Protein AF-0000000083142656 (afdb_homodimer)

Secondary structure (DSSP, 8-state):
-------------------------------------TTEEEEES-HHHHHHHHHHS---EEE-SSSS-SSPPPTT-EE--B--SGGGHHHHHHHHHHHHHTT--EEE--B-TTSTTTT---HHHHHHHHHHHTGGGTTTSEEEEEEE-S--STTSHHHHHHHHHHH-TTS-EEEEEEEEEES-HHHHHHHHHHHHHHHHHTT--EEEEEEEEEGGGSSTTSSHHHHHHHHHHHHHHHHH-TTEEEEEEEEESBTTTEETTEEPHHHHHHHH-/-------------------------------------TTEEEEES-HHHHHHHHHHS---EEE-SSSS-SSPPPTTPEE--B--SGGGHHHHHHHHHHHHHTT--EEE--B-TTSTTTT---HHHHHHHHHHHTGGGTTTSEEEEEEE-S--STTSHHHHHHHHHHH-TTS-EEEEEEEEEES-HHHHHHHHHHHHHHHHHTT--EEEEEEEEEGGGSSTTSSHHHHHHHHHHHHHHHHH-TTEEEEEEEEESBTTTEETTEEPHHHHHHHH-

pLDDT: mean 87.2, std 22.97, range [21.0, 98.94]

Solvent-accessible surface area (backbone atoms only — not comparable to full-atom values): 28823 Å² total; per-residue (Å²): 136,80,79,79,76,80,78,80,78,80,79,78,80,78,78,79,75,78,77,72,78,75,74,71,72,70,70,71,71,65,74,69,78,66,76,65,55,76,30,37,32,34,31,34,75,43,66,67,38,49,47,36,51,43,75,76,32,62,46,31,32,33,35,57,74,28,62,63,79,69,66,82,66,56,91,77,36,42,55,40,32,20,50,33,33,75,63,47,56,84,54,38,80,80,41,48,62,58,44,43,72,73,64,25,53,40,37,36,33,28,42,22,27,52,36,52,87,48,35,43,42,53,38,63,58,40,26,54,46,41,46,68,73,49,30,82,41,49,88,68,22,51,28,31,38,46,28,25,44,68,47,71,58,68,68,16,11,66,33,26,48,51,50,20,52,68,61,33,78,81,34,65,59,39,29,36,33,32,30,42,70,42,87,47,61,65,60,48,52,54,51,53,49,52,50,43,52,52,22,49,76,71,67,25,73,28,26,31,38,61,32,35,42,44,61,72,37,74,46,71,60,44,35,47,65,61,44,17,56,43,32,51,56,44,45,51,52,48,71,66,34,86,48,46,55,36,34,12,51,57,32,36,24,38,38,40,29,16,48,73,70,40,70,18,71,25,23,45,23,64,57,67,81,132,81,80,79,79,82,77,80,78,81,77,77,79,78,80,79,77,77,78,75,77,77,73,71,73,72,72,71,73,65,73,70,78,67,76,66,56,77,31,36,34,34,32,36,74,44,66,67,38,50,48,36,52,44,74,77,32,62,44,31,32,33,35,56,73,27,60,62,77,69,66,81,67,55,90,76,36,42,54,41,31,19,49,34,35,78,65,48,58,83,55,37,79,80,41,48,63,59,43,43,72,72,64,26,54,41,37,36,33,26,43,22,29,51,35,50,88,46,34,43,43,51,36,64,57,42,25,55,48,39,44,69,74,49,30,80,42,48,88,68,22,50,28,30,39,45,29,26,44,68,47,72,57,67,69,16,12,66,33,24,48,51,49,21,55,69,60,32,77,81,34,65,58,39,30,35,33,31,30,41,71,42,88,46,62,66,60,47,53,53,52,52,51,52,50,43,52,52,23,50,76,72,69,24,70,28,25,30,38,60,33,35,41,45,61,70,36,73,46,72,58,45,35,48,65,60,43,18,56,42,30,51,56,45,43,50,51,47,72,66,34,85,47,45,55,37,35,13,52,58,34,36,22,40,39,40,29,15,46,72,70,40,68,18,70,26,24,46,25,64,57,68,81

Structure (mmCIF, N/CA/C/O backbone):
data_AF-0000000083142656-model_v1
#
loop_
_entity.id
_entity.type
_entity.pdbx_description
1 polymer 'Asl1-like glycosyl hydrolase catalytic domain-containing protein'
#
loop_
_atom_site.group_PDB
_atom_site.id
_atom_site.type_symbol
_atom_site.label_atom_id
_atom_site.label_alt_id
_atom_site.label_comp_id
_atom_site.label_asym_id
_atom_site.label_entity_id
_atom_site.label_seq_id
_atom_site.pdbx_PDB_ins_code
_atom_site.Cartn_x
_atom_site.Cartn_y
_atom_site.Cartn_z
_atom_site.occupancy
_atom_site.B_iso_or_equiv
_atom_site.auth_seq_id
_atom_site.auth_comp_id
_atom_site.auth_asym_id
_atom_site.auth_atom_id
_atom_site.pdbx_PDB_model_num
ATOM 1 N N . MET A 1 1 ? -80.812 -17.531 -76.875 1 23.31 1 MET A N 1
ATOM 2 C CA . MET A 1 1 ? -81 -18.719 -76.062 1 23.31 1 MET A CA 1
ATOM 3 C C . MET A 1 1 ? -79.75 -19.047 -75.312 1 23.31 1 MET A C 1
ATOM 5 O O . MET A 1 1 ? -78.875 -19.812 -75.812 1 23.31 1 MET A O 1
ATOM 9 N N . VAL A 1 2 ? -79.188 -18.031 -74.625 1 26.39 2 VAL A N 1
ATOM 10 C CA . VAL A 1 2 ? -77.875 -17.625 -74.188 1 26.39 2 VAL A CA 1
ATOM 11 C C . VAL A 1 2 ? -77.438 -18.5 -73 1 26.39 2 VAL A C 1
ATOM 13 O O . VAL A 1 2 ? -78.125 -18.578 -72 1 26.39 2 VAL A O 1
ATOM 16 N N . SER A 1 3 ? -76.938 -19.703 -73.312 1 22.55 3 SER A N 1
ATOM 17 C CA . SER A 1 3 ? -76.625 -20.906 -72.5 1 22.55 3 SER A CA 1
ATOM 18 C C . SER A 1 3 ? -75.688 -20.609 -71.375 1 22.55 3 SER A C 1
ATOM 20 O O . SER A 1 3 ? -74.562 -20.156 -71.562 1 22.55 3 SER A O 1
ATOM 22 N N . PHE A 1 4 ? -76.188 -20.062 -70.188 1 25.88 4 PHE A N 1
ATOM 23 C CA . PHE A 1 4 ? -75.562 -19.516 -69 1 25.88 4 PHE A CA 1
ATOM 24 C C . PHE A 1 4 ? -74.812 -20.594 -68.188 1 25.88 4 PHE A C 1
ATOM 26 O O . PHE A 1 4 ? -75.438 -21.5 -67.688 1 25.88 4 PHE A O 1
ATOM 33 N N . THR A 1 5 ? -73.688 -21.047 -68.75 1 26.33 5 THR A N 1
ATOM 34 C CA . THR A 1 5 ? -72.875 -22.188 -68.375 1 26.33 5 THR A CA 1
ATOM 35 C C . THR A 1 5 ? -72.5 -22.078 -66.875 1 26.33 5 THR A C 1
ATOM 37 O O . THR A 1 5 ? -72.062 -21.031 -66.438 1 26.33 5 THR A O 1
ATOM 40 N N . THR A 1 6 ? -73 -22.938 -66 1 25.58 6 THR A N 1
AT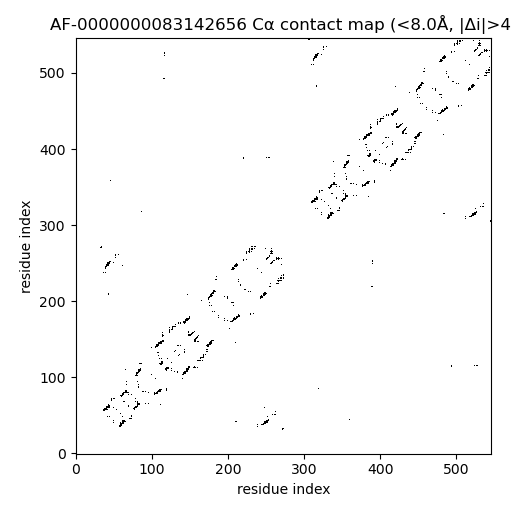OM 41 C CA . THR A 1 6 ? -73.125 -23.188 -64.562 1 25.58 6 THR A CA 1
ATOM 42 C C . THR A 1 6 ? -71.75 -23.375 -63.906 1 25.58 6 THR A C 1
ATOM 44 O O . THR A 1 6 ? -71.062 -24.344 -64.25 1 25.58 6 THR A O 1
ATOM 47 N N . LEU A 1 7 ? -70.875 -22.359 -63.844 1 27.25 7 LEU A N 1
ATOM 48 C CA . LEU A 1 7 ? -69.438 -22.562 -63.531 1 27.25 7 LEU A CA 1
ATOM 49 C C . LEU A 1 7 ? -69.25 -23.078 -62.094 1 27.25 7 LEU A C 1
ATOM 51 O O . LEU A 1 7 ? -69.75 -22.469 -61.156 1 27.25 7 LEU A O 1
ATOM 55 N N . ILE A 1 8 ? -69.188 -24.375 -61.875 1 26.22 8 ILE A N 1
ATOM 56 C CA . ILE A 1 8 ? -69.188 -25.156 -60.656 1 26.22 8 ILE A CA 1
ATOM 57 C C . ILE A 1 8 ? -68 -24.75 -59.781 1 26.22 8 ILE A C 1
ATOM 59 O O . ILE A 1 8 ? -66.812 -24.766 -60.25 1 26.22 8 ILE A O 1
ATOM 63 N N . GLY A 1 9 ? -68.062 -23.797 -58.781 1 24.2 9 GLY A N 1
ATOM 64 C CA . GLY A 1 9 ? -67.062 -23.156 -57.938 1 24.2 9 GLY A CA 1
ATOM 65 C C . GLY A 1 9 ? -66.375 -24.109 -56.969 1 24.2 9 GLY A C 1
ATOM 66 O O . GLY A 1 9 ? -67.062 -24.766 -56.188 1 24.2 9 GLY A O 1
ATOM 67 N N . ALA A 1 10 ? -65.312 -24.875 -57.375 1 25.39 10 ALA A N 1
ATOM 68 C CA . ALA A 1 10 ? -64.625 -25.922 -56.688 1 25.39 10 ALA A CA 1
ATOM 69 C C . ALA A 1 10 ? -64.125 -25.453 -55.312 1 25.39 10 ALA A C 1
ATOM 71 O O . ALA A 1 10 ? -63.594 -24.344 -55.188 1 25.39 10 ALA A O 1
ATOM 72 N N . GLY A 1 11 ? -64.75 -25.828 -54.219 1 23.64 11 GLY A N 1
ATOM 73 C CA . GLY A 1 11 ? -64.688 -25.547 -52.781 1 23.64 11 GLY A CA 1
ATOM 74 C C . GLY A 1 11 ? -63.312 -25.938 -52.188 1 23.64 11 GLY A C 1
ATOM 75 O O . GLY A 1 11 ? -62.938 -27.109 -52.219 1 23.64 11 GLY A O 1
ATOM 76 N N . LEU A 1 12 ? -62.219 -25.203 -52.406 1 23.97 12 LEU A N 1
ATOM 77 C CA . LEU A 1 12 ? -60.875 -25.578 -52.031 1 23.97 12 LEU A CA 1
ATOM 78 C C . LEU A 1 12 ? -60.781 -25.797 -50.531 1 23.97 12 LEU A C 1
ATOM 80 O O . LEU A 1 12 ? -61.188 -24.938 -49.75 1 23.97 12 LEU A O 1
ATOM 84 N N . LEU A 1 13 ? -60.875 -27.031 -50.031 1 21.8 13 LEU A N 1
ATOM 85 C CA . LEU A 1 13 ? -60.812 -27.484 -48.625 1 21.8 13 LEU A CA 1
ATOM 86 C C . LEU A 1 13 ? -59.5 -27.047 -47.969 1 21.8 13 LEU A C 1
ATOM 88 O O . LEU A 1 13 ? -58.406 -27.344 -48.5 1 21.8 13 LEU A O 1
ATOM 92 N N . ALA A 1 14 ? -59.375 -25.859 -47.344 1 28.11 14 ALA A N 1
ATOM 93 C CA . ALA A 1 14 ? -58.188 -25.312 -46.688 1 28.11 14 ALA A CA 1
ATOM 94 C C . ALA A 1 14 ? -57.781 -26.188 -45.5 1 28.11 14 ALA A C 1
ATOM 96 O O . ALA A 1 14 ? -58.531 -26.297 -44.531 1 28.11 14 ALA A O 1
ATOM 97 N N . THR A 1 15 ? -57.125 -27.375 -45.688 1 22.42 15 THR A N 1
ATOM 98 C CA . THR A 1 15 ? -56.688 -28.25 -44.625 1 22.42 15 THR A CA 1
ATOM 99 C C . THR A 1 15 ? -55.875 -27.469 -43.594 1 22.42 15 THR A C 1
ATOM 101 O O . THR A 1 15 ? -54.969 -26.688 -43.938 1 22.42 15 THR A O 1
ATOM 104 N N . THR A 1 16 ? -56.406 -27.156 -42.375 1 25.91 16 THR A N 1
ATOM 105 C CA . THR A 1 16 ? -55.844 -26.516 -41.188 1 25.91 16 THR A CA 1
ATOM 106 C C . THR A 1 16 ? -54.688 -27.344 -40.625 1 25.91 16 THR A C 1
ATOM 108 O O . THR A 1 16 ? -54.906 -28.469 -40.156 1 25.91 16 THR A O 1
ATOM 111 N N . ALA A 1 17 ? -53.562 -27.578 -41.25 1 27.36 17 ALA A N 1
ATOM 112 C CA . ALA A 1 17 ? -52.531 -28.359 -40.562 1 27.36 17 ALA A CA 1
ATOM 113 C C . ALA A 1 17 ? -52.188 -27.766 -39.219 1 27.36 17 ALA A C 1
ATOM 115 O O . ALA A 1 17 ? -51.969 -26.562 -39.094 1 27.36 17 ALA A O 1
ATOM 116 N N . MET A 1 18 ? -52.531 -28.375 -38.125 1 26.02 18 MET A N 1
ATOM 117 C CA . MET A 1 18 ? -52.219 -28.141 -36.719 1 26.02 18 MET A CA 1
ATOM 118 C C . MET A 1 18 ? -50.688 -28.062 -36.531 1 26.02 18 MET A C 1
ATOM 120 O O . MET A 1 18 ? -49.969 -28.984 -36.875 1 26.02 18 MET A O 1
ATOM 124 N N . ALA A 1 19 ? -50 -26.984 -36.688 1 28.94 19 ALA A N 1
ATOM 125 C CA . ALA A 1 19 ? -48.562 -26.906 -36.469 1 28.94 19 ALA A CA 1
ATOM 126 C C . ALA A 1 19 ? -48.188 -27.453 -35.094 1 28.94 19 ALA A C 1
ATOM 128 O O . ALA A 1 19 ? -48.719 -27.016 -34.094 1 28.94 19 ALA A O 1
ATOM 129 N N . ALA A 1 20 ? -47.719 -28.719 -35.031 1 32.28 20 ALA A N 1
ATOM 130 C CA . ALA A 1 20 ? -47.156 -29.328 -33.844 1 32.28 20 ALA A CA 1
ATOM 131 C C . ALA A 1 20 ? -46.156 -28.375 -33.156 1 32.28 20 ALA A C 1
ATOM 133 O O . ALA A 1 20 ? -45.344 -27.734 -33.844 1 32.28 20 ALA A O 1
ATOM 134 N N . PRO A 1 21 ? -46.406 -28 -31.906 1 29.91 21 PRO A N 1
ATOM 135 C CA . PRO A 1 21 ? -45.5 -27.078 -31.203 1 29.91 21 PRO A CA 1
ATOM 136 C C . PRO A 1 21 ? -44.062 -27.578 -31.172 1 29.91 21 PRO A C 1
ATOM 138 O O . PRO A 1 21 ? -43.844 -28.781 -30.984 1 29.91 21 PRO A O 1
ATOM 141 N N . HIS A 1 22 ? -43.219 -27.234 -32.094 1 29.56 22 HIS A N 1
ATOM 142 C CA . HIS A 1 22 ? -41.812 -27.5 -31.938 1 29.56 22 HIS A CA 1
ATOM 143 C C . HIS A 1 22 ? -41.344 -27.188 -30.531 1 29.56 22 HIS A C 1
ATOM 145 O O . HIS A 1 22 ? -41.5 -26.078 -30.047 1 29.56 22 HIS A O 1
ATOM 151 N N . THR A 1 23 ? -41.406 -28.188 -29.594 1 30.5 23 THR A N 1
ATOM 152 C CA . THR A 1 23 ? -40.719 -28.094 -28.297 1 30.5 23 THR A CA 1
ATOM 153 C C . THR A 1 23 ? -39.281 -27.641 -28.469 1 30.5 23 THR A C 1
ATOM 155 O O . THR A 1 23 ? -38.5 -28.328 -29.109 1 30.5 23 THR A O 1
ATOM 158 N N . HIS A 1 24 ? -39.062 -26.422 -28.781 1 30.72 24 HIS A N 1
ATOM 159 C CA . HIS A 1 24 ? -37.656 -25.953 -28.641 1 30.72 24 HIS A CA 1
ATOM 160 C C . HIS A 1 24 ? -37.062 -26.484 -27.344 1 30.72 24 HIS A C 1
ATOM 162 O O . HIS A 1 24 ? -37.531 -26.188 -26.25 1 30.72 24 HIS A O 1
ATOM 168 N N . GLN A 1 25 ? -36.594 -27.719 -27.391 1 30.31 25 GLN A N 1
ATOM 169 C CA . GLN A 1 25 ? -35.719 -28.078 -26.297 1 30.31 25 GLN A CA 1
ATOM 170 C C . GLN A 1 25 ? -34.656 -26.984 -26.047 1 30.31 25 GLN A C 1
ATOM 172 O O . GLN A 1 25 ? -33.812 -26.734 -26.922 1 30.31 25 GLN A O 1
ATOM 177 N N . HIS A 1 26 ? -35.062 -25.875 -25.484 1 31.75 26 HIS A N 1
ATOM 178 C CA . HIS A 1 26 ? -34 -25.047 -24.922 1 31.75 26 HIS A CA 1
ATOM 179 C C . HIS A 1 26 ? -32.969 -25.891 -24.188 1 31.75 26 HIS A C 1
ATOM 181 O O . HIS A 1 26 ? -33.281 -26.547 -23.188 1 31.75 26 HIS A O 1
ATOM 187 N N . SER A 1 27 ? -32.188 -26.594 -24.953 1 31.09 27 SER A N 1
ATOM 188 C CA . SER A 1 27 ? -31.016 -27.109 -24.25 1 31.09 27 SER A CA 1
ATOM 189 C C . SER A 1 27 ? -30.438 -26.062 -23.297 1 31.09 27 SER A C 1
ATOM 191 O O . SER A 1 27 ? -30 -24.984 -23.75 1 31.09 27 SER A O 1
ATOM 193 N N . HIS A 1 28 ? -31 -25.969 -22.156 1 32 28 HIS A N 1
ATOM 194 C CA . HIS A 1 28 ? -30.234 -25.312 -21.094 1 32 28 HIS A CA 1
ATOM 195 C C . HIS A 1 28 ? -28.781 -25.766 -21.125 1 32 28 HIS A C 1
ATOM 197 O O . HIS A 1 28 ? -28.484 -26.938 -20.859 1 32 28 HIS A O 1
ATOM 203 N N . THR A 1 29 ? -28.062 -25.406 -22.141 1 32.56 29 THR A N 1
ATOM 204 C CA . THR A 1 29 ? -26.625 -25.531 -21.906 1 32.56 29 THR A CA 1
ATOM 205 C C . THR A 1 29 ? -26.297 -25.188 -20.453 1 32.56 29 THR A C 1
ATOM 207 O O . THR A 1 29 ? -26.453 -24.031 -20.031 1 32.56 29 THR A O 1
ATOM 210 N N . GLN A 1 30 ? -26.594 -26.047 -19.609 1 30.39 30 GLN A N 1
ATOM 211 C CA . GLN A 1 30 ? -26.047 -25.906 -18.266 1 30.39 30 GLN A CA 1
ATOM 212 C C . GLN A 1 30 ? -24.609 -25.375 -18.312 1 30.39 30 GLN A C 1
ATOM 214 O O . GLN A 1 30 ? -23.75 -25.969 -18.953 1 30.39 30 GLN A O 1
ATOM 219 N N . LEU A 1 31 ? -24.406 -24.109 -18.391 1 35.88 31 LEU A N 1
ATOM 220 C CA . LEU A 1 31 ? -23.062 -23.625 -18.047 1 35.88 31 LEU A CA 1
ATOM 221 C C . LEU A 1 31 ? -22.406 -24.547 -17.031 1 35.88 31 LEU A C 1
ATOM 223 O O . LEU A 1 31 ? -22.906 -24.719 -15.922 1 35.88 31 LEU A O 1
ATOM 227 N N . SER A 1 32 ? -21.984 -25.688 -17.453 1 34.28 32 SER A N 1
ATOM 228 C CA . SER A 1 32 ? -21.219 -26.578 -16.594 1 34.28 32 SER A CA 1
ATOM 229 C C . SER A 1 32 ? -20.391 -25.797 -15.578 1 34.28 32 SER A C 1
ATOM 231 O O . SER A 1 32 ? -19.562 -24.969 -15.945 1 34.28 32 SER A O 1
ATOM 233 N N . GLN A 1 33 ? -20.906 -25.422 -14.492 1 39.97 33 GLN A N 1
ATOM 234 C CA . GLN A 1 33 ? -20.125 -24.906 -13.359 1 39.97 33 GLN A CA 1
ATOM 235 C C . GLN A 1 33 ? -18.781 -25.609 -13.266 1 39.97 33 GLN A C 1
ATOM 237 O O . GLN A 1 33 ? -18.703 -26.812 -13.039 1 39.97 33 GLN A O 1
ATOM 242 N N . ARG A 1 34 ? -17.812 -25.281 -14.156 1 45.56 34 ARG A N 1
ATOM 243 C CA . ARG A 1 34 ? -16.438 -25.781 -14.102 1 45.56 34 ARG A CA 1
ATOM 244 C C . ARG A 1 34 ? -15.938 -25.844 -12.656 1 45.56 34 ARG A C 1
ATOM 246 O O . ARG A 1 34 ? -16.359 -25.047 -11.82 1 45.56 34 ARG A O 1
ATOM 253 N N . SER A 1 35 ? -15.492 -26.984 -12.242 1 47.94 35 SER A N 1
ATOM 254 C CA . SER A 1 35 ? -14.883 -27.188 -10.93 1 47.94 35 SER A CA 1
ATOM 255 C C . SER A 1 35 ? -13.969 -26.031 -10.555 1 47.94 35 SER A C 1
ATOM 257 O O . SER A 1 35 ? -13.25 -25.5 -11.398 1 47.94 35 SER A O 1
ATOM 259 N N . PRO A 1 36 ? -14.297 -25.312 -9.492 1 54.16 36 PRO A N 1
ATOM 260 C CA . PRO A 1 36 ? -13.523 -24.141 -9.062 1 54.16 36 PRO A CA 1
ATOM 261 C C . PRO A 1 36 ? -12.016 -24.375 -9.117 1 54.16 36 PRO A C 1
ATOM 263 O O . PRO A 1 36 ? -11.539 -25.438 -8.727 1 54.16 36 PRO A O 1
ATOM 266 N N . SER A 1 37 ? -11.305 -23.688 -10.109 1 66.31 37 SER A N 1
ATOM 267 C CA . SER A 1 37 ? -9.852 -23.719 -10.188 1 66.31 37 SER A CA 1
ATOM 268 C C . SER A 1 37 ? -9.219 -23.516 -8.812 1 66.31 37 SER A C 1
ATOM 270 O O . SER A 1 37 ? -9.672 -22.672 -8.031 1 66.31 37 SER A O 1
ATOM 272 N N . THR A 1 38 ? -8.312 -24.406 -8.359 1 85.56 38 THR A N 1
ATOM 273 C CA . THR A 1 38 ? -7.527 -24.281 -7.141 1 85.56 38 THR A CA 1
ATOM 274 C C . THR A 1 38 ? -6.461 -23.188 -7.293 1 85.56 38 THR A C 1
ATOM 276 O O . THR A 1 38 ? -5.723 -22.906 -6.352 1 85.56 38 THR A O 1
ATOM 279 N N . LYS A 1 39 ? -6.504 -22.484 -8.547 1 95.5 39 LYS A N 1
ATOM 280 C CA . LYS A 1 39 ? -5.469 -21.5 -8.828 1 95.5 39 LYS A CA 1
ATOM 281 C C . LYS A 1 39 ? -5.875 -20.125 -8.32 1 95.5 39 LYS A C 1
ATOM 283 O O . LYS A 1 39 ? -5.016 -19.281 -8.023 1 95.5 39 LYS A O 1
ATOM 288 N N . ARG A 1 40 ? -7.148 -19.906 -8.141 1 96.56 40 ARG A N 1
ATOM 289 C CA . ARG A 1 40 ? -7.684 -18.578 -7.844 1 96.56 40 ARG A CA 1
ATOM 290 C C . ARG A 1 40 ? -7.418 -18.188 -6.391 1 96.56 40 ARG A C 1
ATOM 292 O O . ARG A 1 40 ? -7.699 -18.969 -5.477 1 96.56 40 ARG A O 1
ATOM 299 N N . GLY A 1 41 ? -6.844 -17 -6.242 1 97.81 41 GLY A N 1
ATOM 300 C CA . GLY A 1 41 ? -6.629 -16.453 -4.91 1 97.81 41 GLY A CA 1
ATOM 301 C C . GLY A 1 41 ? -7.195 -15.055 -4.746 1 97.81 41 GLY A C 1
ATOM 302 O O . GLY A 1 41 ? -7.922 -14.562 -5.613 1 97.81 41 GLY A O 1
ATOM 303 N N . ALA A 1 42 ? -6.973 -14.508 -3.564 1 97.88 42 ALA A N 1
ATOM 304 C CA . ALA A 1 42 ? -7.434 -13.164 -3.24 1 97.88 42 ALA A CA 1
ATOM 305 C C . ALA A 1 42 ? -6.305 -12.32 -2.65 1 97.88 42 ALA A C 1
ATOM 307 O O . ALA A 1 42 ? -5.641 -12.742 -1.701 1 97.88 42 ALA A O 1
ATOM 308 N N . ALA A 1 43 ? -6.055 -11.227 -3.266 1 98.31 43 ALA A N 1
ATOM 309 C CA . ALA A 1 43 ? -5.316 -10.156 -2.602 1 98.31 43 ALA A CA 1
ATOM 310 C C . ALA A 1 43 ? -6.254 -9.234 -1.829 1 98.31 43 ALA A C 1
ATOM 312 O O . ALA A 1 43 ? -7.184 -8.664 -2.404 1 98.31 43 ALA A O 1
ATOM 313 N N . TYR A 1 44 ? -6.023 -9.125 -0.471 1 97.31 44 TYR A N 1
ATOM 314 C CA . TYR A 1 44 ? -7.051 -8.461 0.326 1 97.31 44 TYR A CA 1
ATOM 315 C C . TYR A 1 44 ? -6.422 -7.547 1.369 1 97.31 44 TYR A C 1
ATOM 317 O O . TYR A 1 44 ? -5.258 -7.715 1.734 1 97.31 44 TYR A O 1
ATOM 325 N N . ASN A 1 45 ? -7.234 -6.582 1.828 1 95.38 45 ASN A N 1
ATOM 326 C CA . ASN A 1 45 ? -6.867 -5.812 3.014 1 95.38 45 ASN A CA 1
ATOM 327 C C . ASN A 1 45 ? -7.738 -6.184 4.211 1 95.38 45 ASN A C 1
ATOM 329 O O . ASN A 1 45 ? -7.348 -5.957 5.359 1 95.38 45 ASN A O 1
ATOM 333 N N . HIS A 1 46 ? -8.922 -6.754 3.867 1 94.75 46 HIS A N 1
ATOM 334 C CA . HIS A 1 46 ? -9.867 -7.055 4.938 1 94.75 46 HIS A CA 1
ATOM 335 C C . HIS A 1 46 ? -10.367 -8.492 4.84 1 94.75 46 HIS A C 1
ATOM 337 O O . HIS A 1 46 ? -10.859 -8.914 3.793 1 94.75 46 HIS A O 1
ATOM 343 N N . LEU A 1 47 ? -10.336 -9.148 5.965 1 95.06 47 LEU A N 1
ATOM 344 C CA . LEU A 1 47 ? -10.766 -10.539 6.043 1 95.06 47 LEU A CA 1
ATOM 345 C C . LEU A 1 47 ? -12.227 -10.68 5.617 1 95.06 47 LEU A C 1
ATOM 347 O O . LEU A 1 47 ? -12.602 -11.68 5 1 95.06 47 LEU A O 1
ATOM 351 N N . SER A 1 48 ? -13.016 -9.711 5.922 1 94.31 48 SER A N 1
ATOM 352 C CA . SER A 1 48 ? -14.438 -9.773 5.598 1 94.31 48 SER A CA 1
ATOM 353 C C . SER A 1 48 ? -14.656 -9.836 4.09 1 94.31 48 SER A C 1
ATOM 355 O O . SER A 1 48 ? -15.602 -10.469 3.619 1 94.31 48 SER A O 1
ATOM 357 N N . ASP A 1 49 ? -13.805 -9.164 3.336 1 95.94 49 ASP A N 1
ATOM 358 C CA . ASP A 1 49 ? -13.922 -9.195 1.882 1 95.94 49 ASP A CA 1
ATOM 359 C C . ASP A 1 49 ? -13.641 -10.602 1.344 1 95.94 49 ASP A C 1
ATOM 361 O O . ASP A 1 49 ? -14.305 -11.055 0.406 1 95.94 49 ASP A O 1
ATOM 365 N N . VAL A 1 50 ? -12.672 -11.25 1.979 1 96.75 50 VAL A N 1
ATOM 366 C CA . VAL A 1 50 ? -12.352 -12.617 1.574 1 96.75 50 VAL A CA 1
ATOM 367 C C . VAL A 1 50 ? -13.539 -13.531 1.873 1 96.75 50 VAL A C 1
ATOM 369 O O . VAL A 1 50 ? -13.867 -14.414 1.071 1 96.75 50 VAL A O 1
ATOM 372 N N . GLN A 1 51 ? -14.117 -13.305 3.023 1 95.12 51 GLN A N 1
ATOM 373 C CA . GLN A 1 51 ? -15.297 -14.078 3.379 1 95.12 51 GLN A CA 1
ATOM 374 C C . GLN A 1 51 ? -16.406 -13.906 2.34 1 95.12 51 GLN A C 1
ATOM 376 O O . GLN A 1 51 ? -17 -14.883 1.894 1 95.12 51 GLN A O 1
ATOM 381 N N . SER A 1 52 ? -16.625 -12.711 1.931 1 94.56 52 SER A N 1
ATOM 382 C CA . SER A 1 52 ? -17.656 -12.406 0.947 1 94.56 52 SER A CA 1
ATOM 383 C C . SER A 1 52 ? -17.344 -13.055 -0.398 1 94.56 52 SER A C 1
ATOM 385 O O . SER A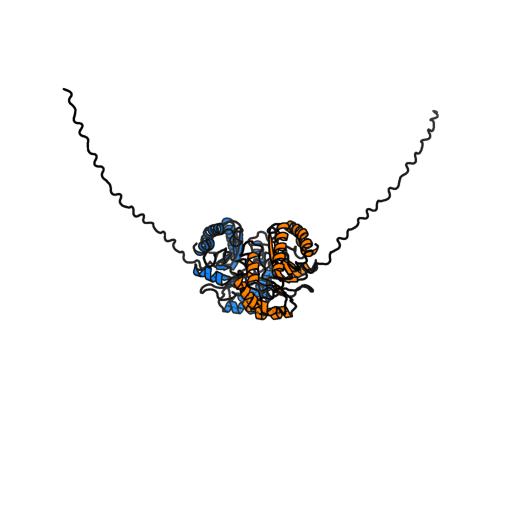 1 52 ? -18.234 -13.617 -1.037 1 94.56 52 SER A O 1
ATOM 387 N N . LEU A 1 53 ? -16.109 -12.961 -0.816 1 95.25 53 LEU A N 1
ATOM 388 C CA . LEU A 1 53 ? -15.688 -13.547 -2.088 1 95.25 53 LEU A CA 1
ATOM 389 C C . LEU A 1 53 ? -15.82 -15.062 -2.053 1 95.25 53 LEU A C 1
ATOM 391 O O . LEU A 1 53 ? -16.297 -15.672 -3.006 1 95.25 53 LEU A O 1
ATOM 395 N N . HIS A 1 54 ? -15.383 -15.594 -0.967 1 92.31 54 HIS A N 1
ATOM 396 C CA . HIS A 1 54 ? -15.344 -17.047 -0.828 1 92.31 54 HIS A CA 1
ATOM 397 C C . HIS A 1 54 ? -16.75 -17.625 -0.768 1 92.31 54 HIS A C 1
ATOM 399 O O . HIS A 1 54 ? -16.984 -18.75 -1.237 1 92.31 54 HIS A O 1
ATOM 405 N N . GLN A 1 55 ? -17.672 -16.953 -0.171 1 88.56 55 GLN A N 1
ATOM 406 C CA . GLN A 1 55 ? -19.062 -17.406 -0.061 1 88.56 55 GLN A CA 1
ATOM 407 C C . GLN A 1 55 ? -19.688 -17.578 -1.438 1 88.56 55 GLN A C 1
ATOM 409 O O . GLN A 1 55 ? -20.609 -18.391 -1.613 1 88.56 55 GLN A O 1
ATOM 414 N N . ASN A 1 56 ? -19.266 -16.828 -2.375 1 76.75 56 ASN A N 1
ATOM 415 C CA . ASN A 1 56 ? -19.875 -16.812 -3.703 1 76.75 56 ASN A CA 1
ATOM 416 C C . ASN A 1 56 ? -19.094 -17.703 -4.676 1 76.75 56 ASN A C 1
ATOM 418 O O . ASN A 1 56 ? -19.547 -17.953 -5.793 1 76.75 56 ASN A O 1
ATOM 422 N N . GLY A 1 57 ? -17.953 -18.094 -4.371 1 72.19 57 GLY A N 1
ATOM 423 C CA . GLY A 1 57 ? -17.141 -18.906 -5.254 1 72.19 57 GLY A CA 1
ATOM 424 C C . GLY A 1 57 ? -15.766 -19.219 -4.684 1 72.19 57 GLY A C 1
ATOM 425 O O . GLY A 1 57 ? -15.359 -18.641 -3.676 1 72.19 57 GLY A O 1
ATOM 426 N N . GLY A 1 58 ? -15.086 -20.312 -5.117 1 79 58 GLY A N 1
ATOM 427 C CA . GLY A 1 58 ? -14.031 -21.062 -4.449 1 79 58 GLY A CA 1
ATOM 428 C C . GLY A 1 58 ? -12.641 -20.531 -4.754 1 79 58 GLY A C 1
ATOM 429 O O . GLY A 1 58 ? -12.242 -20.469 -5.918 1 79 58 GLY A O 1
ATOM 430 N N . ILE A 1 59 ? -12.133 -19.469 -3.883 1 93.69 59 ILE A N 1
ATOM 431 C CA . ILE A 1 59 ? -10.703 -19.203 -3.838 1 93.69 59 ILE A CA 1
ATOM 432 C C . ILE A 1 59 ? -10.016 -20.188 -2.902 1 93.69 59 ILE A C 1
ATOM 434 O O . ILE A 1 59 ? -10.648 -20.734 -1.996 1 93.69 59 ILE A O 1
ATOM 438 N N . SER A 1 60 ? -8.773 -20.391 -3.248 1 95.81 60 SER A N 1
ATOM 439 C CA . SER A 1 60 ? -8.086 -21.422 -2.482 1 95.81 60 SER A CA 1
ATOM 440 C C . SER A 1 60 ? -6.957 -20.828 -1.642 1 95.81 60 SER A C 1
ATOM 442 O O . SER A 1 60 ? -6.422 -21.5 -0.759 1 95.81 60 SER A O 1
ATOM 444 N N . TRP A 1 61 ? -6.609 -19.594 -1.894 1 97.56 61 TRP A N 1
ATOM 445 C CA . TRP A 1 61 ? -5.527 -18.953 -1.158 1 97.56 61 TRP A CA 1
ATOM 446 C C . TRP A 1 61 ? -5.727 -17.438 -1.12 1 97.56 61 TRP A C 1
ATOM 448 O O . TRP A 1 61 ? -6.555 -16.891 -1.853 1 97.56 61 TRP A O 1
ATOM 458 N N . ALA A 1 62 ? -5.062 -16.812 -0.176 1 98.06 62 ALA A N 1
ATOM 459 C CA . ALA A 1 62 ? -5.156 -15.359 -0.054 1 98.06 62 ALA A CA 1
ATOM 460 C C . ALA A 1 62 ? -3.885 -14.773 0.558 1 98.06 62 ALA A C 1
ATOM 462 O O . ALA A 1 62 ? -3.133 -15.484 1.234 1 98.06 62 ALA A O 1
ATOM 463 N N . TYR A 1 63 ? -3.605 -13.555 0.268 1 98.44 63 TYR A N 1
ATOM 464 C CA . TYR A 1 63 ? -2.508 -12.828 0.893 1 98.44 63 TYR A CA 1
ATOM 465 C C . TYR A 1 63 ? -2.836 -11.344 1.019 1 98.44 63 TYR A C 1
ATOM 467 O O . TYR A 1 63 ? -3.703 -10.836 0.307 1 98.44 63 TYR A O 1
ATOM 475 N N . ASP A 1 64 ? -2.176 -10.695 1.936 1 97.56 64 ASP A N 1
ATOM 476 C CA . ASP A 1 64 ? -2.527 -9.312 2.232 1 97.56 64 ASP A CA 1
ATOM 477 C C . ASP A 1 64 ? -1.28 -8.438 2.334 1 97.56 64 ASP A C 1
ATOM 479 O O . ASP A 1 64 ? -1.26 -7.461 3.084 1 97.56 64 ASP A O 1
ATOM 483 N N . TRP A 1 65 ? -0.189 -8.844 1.64 1 97.56 65 TRP A N 1
ATOM 484 C CA . TRP A 1 65 ? 1.072 -8.117 1.566 1 97.56 65 TRP A CA 1
ATOM 485 C C . TRP A 1 65 ? 1.762 -8.086 2.926 1 97.56 65 TRP A C 1
ATOM 487 O O . TRP A 1 65 ? 2.705 -7.316 3.131 1 97.56 65 TRP A O 1
ATOM 497 N N . ASN A 1 66 ? 1.295 -8.898 3.795 1 95.69 66 ASN A N 1
ATOM 498 C CA . ASN A 1 66 ? 1.834 -8.961 5.148 1 95.69 66 ASN A CA 1
ATOM 499 C C . ASN A 1 66 ? 2.35 -10.359 5.48 1 95.69 66 ASN A C 1
ATOM 501 O O . ASN A 1 66 ? 2.174 -11.289 4.695 1 95.69 66 ASN A O 1
ATOM 505 N N . MET A 1 67 ? 3.035 -10.391 6.641 1 96.19 67 MET A N 1
ATOM 506 C CA . MET A 1 67 ? 3.568 -11.688 7.055 1 96.19 67 MET A CA 1
ATOM 507 C C . MET A 1 67 ? 2.527 -12.477 7.836 1 96.19 67 MET A C 1
ATOM 509 O O . MET A 1 67 ? 2.697 -13.68 8.062 1 96.19 67 MET A O 1
ATOM 513 N N . VAL A 1 68 ? 1.447 -11.805 8.281 1 94.88 68 VAL A N 1
ATOM 514 C CA . VAL A 1 68 ? 0.371 -12.477 9 1 94.88 68 VAL A CA 1
ATOM 515 C C . VAL A 1 68 ? -0.974 -12.125 8.367 1 94.88 68 VAL A C 1
ATOM 517 O O . VAL A 1 68 ? -1.121 -11.062 7.762 1 94.88 68 VAL A O 1
ATOM 520 N N . SER A 1 69 ? -1.995 -12.977 8.508 1 94 69 SER A N 1
ATOM 521 C CA . SER A 1 69 ? -3.293 -12.836 7.855 1 94 69 SER A CA 1
ATOM 522 C C . SER A 1 69 ? -4.18 -11.844 8.602 1 94 69 SER A C 1
ATOM 524 O O . SER A 1 69 ? -5.219 -11.422 8.086 1 94 69 SER A O 1
ATOM 526 N N . SER A 1 70 ? -3.877 -11.422 9.727 1 88.31 70 SER A N 1
ATOM 527 C CA . SER A 1 70 ? -4.633 -10.484 10.555 1 88.31 70 SER A CA 1
ATOM 528 C C . SER A 1 70 ? -5.965 -11.086 10.992 1 88.31 70 SER A C 1
ATOM 530 O O . SER A 1 70 ? -6.984 -10.398 11.023 1 88.31 70 SER A O 1
ATOM 532 N N . GLY A 1 71 ? -6.055 -12.383 11.141 1 90.94 71 GLY A N 1
ATOM 533 C CA . GLY A 1 71 ? -7.23 -13.125 11.555 1 90.94 71 GLY A CA 1
ATOM 534 C C . GLY A 1 71 ? -7.41 -14.43 10.805 1 90.94 71 GLY A C 1
ATOM 535 O O . GLY A 1 71 ? -6.496 -14.875 10.102 1 90.94 71 GLY A O 1
ATOM 536 N N . ASN A 1 72 ? -8.609 -14.992 10.977 1 92.75 72 ASN A N 1
ATOM 537 C CA . ASN A 1 72 ? -8.852 -16.297 10.375 1 92.75 72 ASN A CA 1
ATOM 538 C C . ASN A 1 72 ? -9.484 -16.172 8.992 1 92.75 72 ASN A C 1
ATOM 540 O O . ASN A 1 72 ? -10.531 -15.547 8.836 1 92.75 72 ASN A O 1
ATOM 544 N N . LEU A 1 73 ? -8.836 -16.781 8.078 1 95.25 73 LEU A N 1
ATOM 545 C CA . LEU A 1 73 ? -9.422 -16.922 6.746 1 95.25 73 LEU A CA 1
ATOM 546 C C . LEU A 1 73 ? -10.477 -18.016 6.734 1 95.25 73 LEU A C 1
ATOM 548 O O . LEU A 1 73 ? -10.516 -18.859 7.633 1 95.25 73 LEU A O 1
ATOM 552 N N . PRO A 1 74 ? -11.367 -17.984 5.699 1 94.56 74 PRO A N 1
ATOM 553 C CA . PRO A 1 74 ? -12.328 -19.078 5.582 1 94.56 74 PRO A CA 1
ATOM 554 C C . PRO A 1 74 ? -11.656 -20.453 5.426 1 94.56 74 PRO A C 1
ATOM 556 O O . PRO A 1 74 ? -10.539 -20.531 4.914 1 94.56 74 PRO A O 1
ATOM 559 N N . ALA A 1 75 ? -12.43 -21.484 5.871 1 92.06 75 ALA A N 1
ATOM 560 C CA . ALA A 1 75 ? -11.914 -22.828 5.715 1 92.06 75 ALA A CA 1
ATOM 561 C C . ALA A 1 75 ? -11.578 -23.125 4.254 1 92.06 75 ALA A C 1
ATOM 563 O O . ALA A 1 75 ? -12.344 -22.781 3.352 1 92.06 75 ALA A O 1
ATOM 564 N N . GLY A 1 76 ? -10.422 -23.734 4.062 1 92.62 76 GLY A N 1
ATOM 565 C CA . GLY A 1 76 ? -10.023 -24.125 2.719 1 92.62 76 GLY A CA 1
ATOM 566 C C . GLY A 1 76 ? -9.219 -23.062 2.004 1 92.62 76 GLY A C 1
ATOM 567 O O . GLY A 1 76 ? -8.688 -23.297 0.915 1 92.62 76 GLY A O 1
ATOM 568 N N . VAL A 1 77 ? -9.102 -21.891 2.578 1 96 77 VAL A N 1
ATOM 569 C CA . VAL A 1 77 ? -8.312 -20.812 1.991 1 96 77 VAL A CA 1
ATOM 570 C C . VAL A 1 77 ? -6.969 -20.703 2.715 1 96 77 VAL A C 1
ATOM 572 O O . VAL A 1 77 ? -6.922 -20.375 3.902 1 96 77 VAL A O 1
ATOM 575 N N . GLU A 1 78 ? -5.922 -20.953 2.016 1 96.69 78 GLU A N 1
ATOM 576 C CA . GLU A 1 78 ? -4.578 -20.875 2.588 1 96.69 78 GLU A CA 1
ATOM 577 C C . GLU A 1 78 ? -4.066 -19.438 2.609 1 96.69 78 GLU A C 1
ATOM 579 O O . GLU A 1 78 ? -4.195 -18.719 1.622 1 96.69 78 GLU A O 1
ATOM 584 N N . PHE A 1 79 ? -3.535 -19.094 3.773 1 98.06 79 PHE A N 1
ATOM 585 C CA . PHE A 1 79 ? -2.82 -17.812 3.809 1 98.06 79 PHE A CA 1
ATOM 586 C C . PHE A 1 79 ? -1.394 -17.984 3.297 1 98.06 79 PHE A C 1
ATOM 588 O O . PHE A 1 79 ? -0.699 -18.922 3.678 1 98.06 79 PHE A O 1
ATOM 595 N N . VAL A 1 80 ? -0.957 -17.094 2.465 1 98.62 80 VAL A N 1
ATOM 596 C CA . VAL A 1 80 ? 0.435 -17.078 2.025 1 98.62 80 VAL A CA 1
ATOM 597 C C . VAL A 1 80 ? 1.128 -15.82 2.551 1 98.62 80 VAL A C 1
ATOM 599 O O . VAL A 1 80 ? 0.856 -14.719 2.084 1 98.62 80 VAL A O 1
ATOM 602 N N . PRO A 1 81 ? 2.053 -16.016 3.533 1 98.69 81 PRO A N 1
ATOM 603 C CA . PRO A 1 81 ? 2.768 -14.844 4.062 1 98.69 81 PRO A CA 1
ATOM 604 C C . PRO A 1 81 ? 3.746 -14.242 3.057 1 98.69 81 PRO A C 1
ATOM 606 O O . PRO A 1 81 ? 4.293 -14.961 2.215 1 98.69 81 PRO A O 1
ATOM 609 N N . MET A 1 82 ? 3.945 -12.93 3.186 1 98.75 82 MET A N 1
ATOM 610 C CA . MET A 1 82 ? 4.91 -12.195 2.367 1 98.75 82 MET A CA 1
ATOM 611 C C . MET A 1 82 ? 5.895 -11.43 3.242 1 98.75 82 MET A C 1
ATOM 613 O O . MET A 1 82 ? 5.5 -10.797 4.223 1 98.75 82 MET A O 1
ATOM 617 N N . LEU A 1 83 ? 7.137 -11.586 2.922 1 98.62 83 LEU A N 1
ATOM 618 C CA . LEU A 1 83 ? 8.125 -10.625 3.398 1 98.62 83 LEU A CA 1
ATOM 619 C C . LEU A 1 83 ? 8.219 -9.43 2.449 1 98.62 83 LEU A C 1
ATOM 621 O O . LEU A 1 83 ? 9.023 -9.445 1.515 1 98.62 83 LEU A O 1
ATOM 625 N N . TRP A 1 84 ? 7.465 -8.5 2.715 1 98.12 84 TRP A N 1
ATOM 626 C CA . TRP A 1 84 ? 7.203 -7.402 1.785 1 98.12 84 TRP A CA 1
ATOM 627 C C . TRP A 1 84 ? 8.5 -6.688 1.41 1 98.12 84 TRP A C 1
ATOM 629 O O . TRP A 1 84 ? 8.695 -6.316 0.251 1 98.12 84 TRP A O 1
ATOM 639 N N . GLY A 1 85 ? 9.375 -6.426 2.281 1 97.5 85 GLY A N 1
ATOM 640 C CA . GLY A 1 85 ? 10.609 -5.672 2.119 1 97.5 85 GLY A CA 1
ATOM 641 C C . GLY A 1 85 ? 11.359 -5.48 3.422 1 97.5 85 GLY A C 1
ATOM 642 O O . GLY A 1 85 ? 11.023 -6.086 4.438 1 97.5 85 GLY A O 1
ATOM 643 N N . SER A 1 86 ? 12.391 -4.605 3.375 1 95.12 86 SER A N 1
ATOM 644 C CA . SER A 1 86 ? 13.352 -4.477 4.465 1 95.12 86 SER A CA 1
ATOM 645 C C . SER A 1 86 ? 12.672 -3.975 5.738 1 95.12 86 SER A C 1
ATOM 647 O O . SER A 1 86 ? 13.133 -4.266 6.844 1 95.12 86 SER A O 1
ATOM 649 N N . LYS A 1 87 ? 11.594 -3.318 5.637 1 91.62 87 LYS A N 1
ATOM 650 C CA . LYS A 1 87 ? 10.945 -2.768 6.824 1 91.62 87 LYS A CA 1
ATOM 651 C C . LYS A 1 87 ? 10.32 -3.873 7.672 1 91.62 87 LYS A C 1
ATOM 653 O O . LYS A 1 87 ? 9.922 -3.635 8.812 1 91.62 87 LYS A O 1
ATOM 658 N N . MET A 1 88 ? 10.242 -5.094 7.125 1 93.94 88 MET A N 1
ATOM 659 C CA . MET A 1 88 ? 9.625 -6.203 7.848 1 93.94 88 MET A CA 1
ATOM 660 C C . MET A 1 88 ? 10.688 -7.141 8.414 1 93.94 88 MET A C 1
ATOM 662 O O . MET A 1 88 ? 10.359 -8.125 9.078 1 93.94 88 MET A O 1
ATOM 666 N N . PHE A 1 89 ? 11.984 -6.871 8.266 1 95.5 89 PHE A N 1
ATOM 667 C CA . PHE A 1 89 ? 13.047 -7.777 8.672 1 95.5 89 PHE A CA 1
ATOM 668 C C . PHE A 1 89 ? 13.055 -7.961 10.18 1 95.5 89 PHE A C 1
ATOM 670 O O . PHE A 1 89 ? 13.312 -9.062 10.68 1 95.5 89 PHE A O 1
ATOM 677 N N . GLY A 1 90 ? 12.703 -6.973 10.906 1 90.31 90 GLY A N 1
ATOM 678 C CA . GLY A 1 90 ? 12.844 -6.988 12.352 1 90.31 90 GLY A CA 1
ATOM 679 C C . GLY A 1 90 ? 12 -8.047 13.023 1 90.31 90 GLY A C 1
ATOM 680 O O . GLY A 1 90 ? 12.461 -8.734 13.938 1 90.31 90 GLY A O 1
ATOM 681 N N . ASP A 1 91 ? 10.797 -8.219 12.539 1 90.56 91 ASP A N 1
ATOM 682 C CA . ASP A 1 91 ? 9.859 -9.117 13.195 1 90.56 91 ASP A CA 1
ATOM 683 C C . ASP A 1 91 ? 9.758 -10.453 12.461 1 90.56 91 ASP A C 1
ATOM 685 O O . ASP A 1 91 ? 9.031 -11.352 12.891 1 90.56 91 ASP A O 1
ATOM 689 N N . TRP A 1 92 ? 10.492 -10.586 11.477 1 96.25 92 TRP A N 1
ATOM 690 C CA . TRP A 1 92 ? 10.297 -11.695 10.547 1 96.25 92 TRP A CA 1
ATOM 691 C C . TRP A 1 92 ? 10.586 -13.031 11.234 1 96.25 92 TRP A C 1
ATOM 693 O O . TRP A 1 92 ? 9.727 -13.922 11.258 1 96.25 92 TRP A O 1
ATOM 703 N N . PHE A 1 93 ? 11.727 -13.125 11.914 1 97.44 93 PHE A N 1
ATOM 704 C CA . PHE A 1 93 ? 12.148 -14.406 12.453 1 97.44 93 PHE A CA 1
ATOM 705 C C . PHE A 1 93 ? 11.305 -14.789 13.664 1 97.44 93 PHE A C 1
ATOM 707 O O . PHE A 1 93 ? 11.156 -15.977 13.977 1 97.44 93 PHE A O 1
ATOM 714 N N . SER A 1 94 ? 10.727 -13.82 14.297 1 95.62 94 SER A N 1
ATOM 715 C CA . SER A 1 94 ? 9.859 -14.125 15.438 1 95.62 94 SER A CA 1
ATOM 716 C C . SER A 1 94 ? 8.453 -14.484 14.984 1 95.62 94 SER A C 1
ATOM 718 O O . SER A 1 94 ? 7.68 -15.07 15.742 1 95.62 94 SER A O 1
ATOM 720 N N . THR A 1 95 ? 8.141 -14.25 13.758 1 96.25 95 THR A N 1
ATOM 721 C CA . THR A 1 95 ? 6.758 -14.352 13.305 1 96.25 95 THR A CA 1
ATOM 722 C C . THR A 1 95 ? 6.574 -15.562 12.398 1 96.25 95 THR A C 1
ATOM 724 O O . THR A 1 95 ? 5.652 -16.359 12.586 1 96.25 95 THR A O 1
ATOM 727 N N . ILE A 1 96 ? 7.477 -15.773 11.469 1 98.25 96 ILE A N 1
ATOM 728 C CA . ILE A 1 96 ? 7.242 -16.656 10.336 1 98.25 96 ILE A CA 1
ATOM 729 C C . ILE A 1 96 ? 7.148 -18.094 10.812 1 98.25 96 ILE A C 1
ATOM 731 O O . ILE A 1 96 ? 6.34 -18.875 10.305 1 98.25 96 ILE A O 1
ATOM 735 N N . PRO A 1 97 ? 7.863 -18.547 11.859 1 97.69 97 PRO A N 1
ATOM 736 C CA . PRO A 1 97 ? 7.676 -19.938 12.32 1 97.69 97 PRO A CA 1
ATOM 737 C C . PRO A 1 97 ? 6.246 -20.203 12.789 1 97.69 97 PRO A C 1
ATOM 739 O O . PRO A 1 97 ? 5.707 -21.281 12.516 1 97.69 97 PRO A O 1
ATOM 742 N N . THR A 1 98 ? 5.684 -19.25 13.414 1 96.88 98 THR A N 1
ATOM 743 C CA . THR A 1 98 ? 4.309 -19.406 13.875 1 96.88 98 THR A CA 1
ATOM 744 C C . THR A 1 98 ? 3.346 -19.484 12.695 1 96.88 98 THR A C 1
ATOM 746 O O . THR A 1 98 ? 2.408 -20.297 12.711 1 96.88 98 THR A O 1
ATOM 749 N N . VAL A 1 99 ? 3.584 -18.719 11.734 1 97.5 99 VAL A N 1
ATOM 750 C CA . VAL A 1 99 ? 2.734 -18.688 10.547 1 97.5 99 VAL A CA 1
ATOM 751 C C . VAL A 1 99 ? 2.846 -20.016 9.797 1 97.5 99 VAL A C 1
ATOM 753 O O . VAL A 1 99 ? 1.835 -20.594 9.391 1 97.5 99 VAL A O 1
ATOM 756 N N . LEU A 1 100 ? 4.035 -20.531 9.641 1 98 100 LEU A N 1
ATOM 757 C CA . LEU A 1 100 ? 4.25 -21.812 8.984 1 98 100 LEU A CA 1
ATOM 758 C C . LEU A 1 100 ? 3.611 -22.938 9.781 1 98 100 LEU A C 1
ATOM 760 O O . LEU A 1 100 ? 2.979 -23.828 9.203 1 98 100 LEU A O 1
ATOM 764 N N . ALA A 1 101 ? 3.652 -22.859 11.07 1 96.19 101 ALA A N 1
ATOM 765 C CA . ALA A 1 101 ? 3.057 -23.875 11.93 1 96.19 101 ALA A CA 1
ATOM 766 C C . ALA A 1 101 ? 1.534 -23.859 11.836 1 96.19 101 ALA A C 1
ATOM 768 O O . ALA A 1 101 ? 0.874 -24.859 12.102 1 96.19 101 ALA A O 1
ATOM 769 N N . SER A 1 102 ? 1.043 -22.719 11.43 1 94.81 102 SER A N 1
ATOM 770 C CA . SER A 1 102 ? -0.405 -22.578 11.336 1 94.81 102 SER A CA 1
ATOM 771 C C . SER A 1 102 ? -0.936 -23.078 10.008 1 94.81 102 SER A C 1
ATOM 773 O O . SER A 1 102 ? -2.146 -23.078 9.766 1 94.81 102 SER A O 1
ATOM 775 N N . GLY A 1 103 ? -0.043 -23.469 9.078 1 94.69 103 GLY A N 1
ATOM 776 C CA . GLY A 1 103 ? -0.559 -24.172 7.91 1 94.69 103 GLY A CA 1
ATOM 777 C C . GLY A 1 103 ? -0.104 -23.562 6.598 1 94.69 103 GLY A C 1
ATOM 778 O O . GLY A 1 103 ? -0.402 -24.078 5.523 1 94.69 103 GLY A O 1
ATOM 779 N N . ALA A 1 104 ? 0.604 -22.453 6.648 1 97.12 104 ALA A N 1
ATOM 780 C CA . ALA A 1 104 ? 1.125 -21.891 5.406 1 97.12 104 ALA A CA 1
ATOM 781 C C . ALA A 1 104 ? 2.16 -22.812 4.773 1 97.12 104 ALA A C 1
ATOM 783 O O . ALA A 1 104 ? 3.053 -23.312 5.457 1 97.12 104 ALA A O 1
ATOM 784 N N . SER A 1 105 ? 2.072 -23 3.473 1 97.81 105 SER A N 1
ATOM 785 C CA . SER A 1 105 ? 2.963 -23.922 2.783 1 97.81 105 SER A CA 1
ATOM 786 C C . SER A 1 105 ? 3.887 -23.188 1.816 1 97.81 105 SER A C 1
ATOM 788 O O . SER A 1 105 ? 4.73 -23.812 1.166 1 97.81 105 SER A O 1
ATOM 790 N N . TYR A 1 106 ? 3.703 -21.875 1.72 1 98.56 106 TYR A N 1
ATOM 791 C CA . TYR A 1 106 ? 4.508 -21.016 0.85 1 98.56 106 TYR A CA 1
ATOM 792 C C . TYR A 1 106 ? 4.98 -19.781 1.59 1 98.56 106 TYR A C 1
ATOM 794 O O . TYR A 1 106 ? 4.367 -19.359 2.578 1 98.56 106 TYR A O 1
ATOM 802 N N . ILE A 1 107 ? 6.047 -19.219 1.168 1 98.81 107 ILE A N 1
ATOM 803 C CA . ILE A 1 107 ? 6.5 -17.891 1.555 1 98.81 107 ILE A CA 1
ATOM 804 C C . ILE A 1 107 ? 6.75 -17.047 0.306 1 98.81 107 ILE A C 1
ATOM 806 O O . ILE A 1 107 ? 7.477 -17.469 -0.599 1 98.81 107 ILE A O 1
ATOM 810 N N . MET A 1 108 ? 6.117 -15.93 0.247 1 98.75 108 MET A N 1
ATOM 811 C CA . MET A 1 108 ? 6.379 -15 -0.849 1 98.75 108 MET A CA 1
ATOM 812 C C . MET A 1 108 ? 7.504 -14.039 -0.488 1 98.75 108 MET A C 1
ATOM 814 O O . MET A 1 108 ? 7.574 -13.555 0.642 1 98.75 108 MET A O 1
ATOM 818 N N . GLY A 1 109 ? 8.281 -13.758 -1.498 1 98.56 109 GLY A N 1
ATOM 819 C CA . GLY A 1 109 ? 9.344 -12.781 -1.342 1 98.56 109 GLY A CA 1
ATOM 820 C C . GLY A 1 109 ? 8.859 -11.352 -1.446 1 98.56 109 GLY A C 1
ATOM 821 O O . GLY A 1 109 ? 7.672 -11.07 -1.254 1 98.56 109 GLY A O 1
ATOM 822 N N . PHE A 1 110 ? 9.734 -10.469 -1.743 1 98.81 110 PHE A N 1
ATOM 823 C CA . PHE A 1 110 ? 9.586 -9.023 -1.669 1 98.81 110 PHE A CA 1
ATOM 824 C C . PHE A 1 110 ? 8.57 -8.523 -2.686 1 98.81 110 PHE A C 1
ATOM 826 O O . PHE A 1 110 ? 8.492 -9.039 -3.803 1 98.81 110 PHE A O 1
ATOM 833 N N . ASN A 1 111 ? 7.766 -7.48 -2.234 1 98.81 111 ASN A N 1
ATOM 834 C CA . ASN A 1 111 ? 6.785 -6.852 -3.111 1 98.81 111 ASN A CA 1
ATOM 835 C C . ASN A 1 111 ? 7.422 -5.773 -3.986 1 98.81 111 ASN A C 1
ATOM 837 O O . ASN A 1 111 ? 7.84 -4.73 -3.484 1 98.81 111 ASN A O 1
ATOM 841 N N . GLU A 1 112 ? 7.523 -6.008 -5.227 1 98.44 112 GLU A N 1
ATOM 842 C CA . GLU A 1 112 ? 7.988 -5.082 -6.258 1 98.44 112 GLU A CA 1
ATOM 843 C C . GLU A 1 112 ? 9.289 -4.398 -5.844 1 98.44 112 GLU A C 1
ATOM 845 O O . GLU A 1 112 ? 9.359 -3.168 -5.797 1 98.44 112 GLU A O 1
ATOM 850 N N . PRO A 1 113 ? 10.305 -5.203 -5.645 1 98.5 113 PRO A N 1
ATOM 851 C CA . PRO A 1 113 ? 11.602 -4.602 -5.328 1 98.5 113 PRO A CA 1
ATOM 852 C C . PRO A 1 113 ? 12.148 -3.732 -6.461 1 98.5 113 PRO A C 1
ATOM 854 O O . PRO A 1 113 ? 12.984 -2.861 -6.23 1 98.5 113 PRO A O 1
ATOM 857 N N . ASP A 1 114 ? 11.633 -3.93 -7.672 1 98.06 114 ASP A N 1
ATOM 858 C CA . ASP A 1 114 ? 12.086 -3.207 -8.852 1 98.06 114 ASP A CA 1
ATOM 859 C C . ASP A 1 114 ? 11.445 -1.824 -8.938 1 98.06 114 ASP A C 1
ATOM 861 O O . ASP A 1 114 ? 11.773 -1.031 -9.82 1 98.06 114 ASP A O 1
ATOM 865 N N . VAL A 1 115 ? 10.516 -1.566 -8.07 1 96.12 115 VAL A N 1
ATOM 866 C CA . VAL A 1 115 ? 9.797 -0.296 -8.039 1 96.12 115 VAL A CA 1
ATOM 867 C C . VAL A 1 115 ? 10.234 0.52 -6.828 1 96.12 115 VAL A C 1
ATOM 869 O O . VAL A 1 115 ? 10.086 0.075 -5.688 1 96.12 115 VAL A O 1
ATOM 872 N N . SER A 1 116 ? 10.688 1.729 -7.004 1 93.38 116 SER A N 1
ATOM 873 C CA . SER A 1 116 ? 11.32 2.537 -5.969 1 93.38 116 SER A CA 1
ATOM 874 C C . SER A 1 116 ? 10.336 2.885 -4.859 1 93.38 116 SER A C 1
ATOM 876 O O . SER A 1 116 ? 10.734 3.068 -3.707 1 93.38 116 SER A O 1
ATOM 878 N N . ALA A 1 117 ? 9.07 2.988 -5.184 1 92.06 117 ALA A N 1
ATOM 879 C CA . ALA A 1 117 ? 8.047 3.348 -4.203 1 92.06 117 ALA A CA 1
ATOM 880 C C . ALA A 1 117 ? 7.543 2.113 -3.457 1 92.06 117 ALA A C 1
ATOM 882 O O . ALA A 1 117 ? 6.629 2.207 -2.639 1 92.06 117 ALA A O 1
ATOM 883 N N . GLN A 1 118 ? 8.055 0.969 -3.721 1 96.19 118 GLN A N 1
ATOM 884 C CA . GLN A 1 118 ? 7.695 -0.298 -3.092 1 96.19 118 GLN A CA 1
ATOM 885 C C . GLN A 1 118 ? 8.867 -0.872 -2.297 1 96.19 118 GLN A C 1
ATOM 887 O O . GLN A 1 118 ? 9.477 -0.171 -1.488 1 96.19 118 GLN A O 1
ATOM 892 N N . ALA A 1 119 ? 9.18 -2.135 -2.426 1 97.69 119 ALA A N 1
ATOM 893 C CA . ALA A 1 119 ? 10.25 -2.703 -1.613 1 97.69 119 ALA A CA 1
ATOM 894 C C . ALA A 1 119 ? 11.602 -2.104 -1.99 1 97.69 119 ALA A C 1
ATOM 896 O O . ALA A 1 119 ? 12.5 -2.02 -1.154 1 97.69 119 ALA A O 1
ATOM 897 N N . SER A 1 120 ? 11.766 -1.785 -3.262 1 96.38 120 SER A N 1
ATOM 898 C CA . SER A 1 120 ? 12.906 -0.997 -3.729 1 96.38 120 SER A CA 1
ATOM 899 C C . SER A 1 120 ? 14.227 -1.618 -3.285 1 96.38 120 SER A C 1
ATOM 901 O O . SER A 1 120 ? 14.922 -1.065 -2.432 1 96.38 120 SER A O 1
ATOM 903 N N . MET A 1 121 ? 14.617 -2.648 -3.936 1 97.5 121 MET A N 1
ATOM 904 C CA . MET A 1 121 ? 15.875 -3.348 -3.676 1 97.5 121 MET A CA 1
ATOM 905 C C . MET A 1 121 ? 16.625 -3.625 -4.977 1 97.5 121 MET A C 1
ATOM 907 O O . MET A 1 121 ? 16.016 -3.973 -5.988 1 97.5 121 MET A O 1
ATOM 911 N N . THR A 1 122 ? 17.938 -3.484 -4.906 1 97.38 122 THR A N 1
ATOM 912 C CA . THR A 1 122 ? 18.703 -3.994 -6.035 1 97.38 122 THR A CA 1
ATOM 913 C C . THR A 1 122 ? 18.625 -5.516 -6.102 1 97.38 122 THR A C 1
ATOM 915 O O . THR A 1 122 ? 18.406 -6.176 -5.086 1 97.38 122 THR A O 1
ATOM 918 N N . PRO A 1 123 ? 18.828 -6.043 -7.312 1 98.56 123 PRO A N 1
ATOM 919 C CA . PRO A 1 123 ? 18.828 -7.504 -7.398 1 98.56 123 PRO A CA 1
ATOM 920 C C . PRO A 1 123 ? 19.828 -8.156 -6.445 1 98.56 123 PRO A C 1
ATOM 922 O O . PRO A 1 123 ? 19.5 -9.156 -5.793 1 98.56 123 PRO A O 1
ATOM 925 N N . ALA A 1 124 ? 20.984 -7.594 -6.289 1 98.38 124 ALA A N 1
ATOM 926 C CA . ALA A 1 124 ? 22.016 -8.148 -5.418 1 98.38 124 ALA A CA 1
ATOM 927 C C . ALA A 1 124 ? 21.578 -8.078 -3.953 1 98.38 124 ALA A C 1
ATOM 929 O O . ALA A 1 124 ? 21.703 -9.062 -3.215 1 98.38 124 ALA A O 1
ATOM 930 N N . ASP A 1 125 ? 21.094 -6.938 -3.535 1 98 125 ASP A N 1
ATOM 931 C CA . ASP A 1 125 ? 20.609 -6.785 -2.164 1 98 125 ASP A CA 1
ATOM 932 C C . ASP A 1 125 ? 19.453 -7.738 -1.882 1 98 125 ASP A C 1
ATOM 934 O O . ASP A 1 125 ? 19.359 -8.312 -0.792 1 98 125 ASP A O 1
ATOM 938 N N . ALA A 1 126 ? 18.609 -7.828 -2.875 1 98.69 126 ALA A N 1
ATOM 939 C CA . ALA A 1 126 ? 17.469 -8.734 -2.74 1 98.69 126 ALA A CA 1
ATOM 940 C C . ALA A 1 126 ? 17.922 -10.18 -2.588 1 98.69 126 ALA A C 1
ATOM 942 O O . ALA A 1 126 ? 17.391 -10.922 -1.761 1 98.69 126 ALA A O 1
ATOM 943 N N . ALA A 1 127 ? 18.859 -10.547 -3.385 1 98.81 127 ALA A N 1
ATOM 944 C CA . ALA A 1 127 ? 19.375 -11.906 -3.303 1 98.81 127 ALA A CA 1
ATOM 945 C C . ALA A 1 127 ? 19.984 -12.18 -1.926 1 98.81 127 ALA A C 1
ATOM 947 O O . ALA A 1 127 ? 19.703 -13.211 -1.312 1 98.81 127 ALA A O 1
ATOM 948 N N . ASP A 1 128 ? 20.75 -11.25 -1.407 1 98.62 128 ASP A N 1
ATOM 949 C CA . ASP A 1 128 ? 21.359 -11.398 -0.089 1 98.62 128 ASP A CA 1
ATOM 950 C C . ASP A 1 128 ? 20.297 -11.492 1 1 98.62 128 ASP A C 1
ATOM 952 O O . ASP A 1 128 ? 20.375 -12.352 1.885 1 98.62 128 ASP A O 1
ATOM 956 N N . SER A 1 129 ? 19.328 -10.648 0.927 1 98.69 129 SER A N 1
ATOM 957 C CA . SER A 1 129 ? 18.281 -10.633 1.928 1 98.69 129 SER A CA 1
ATOM 958 C C . SER A 1 129 ? 17.406 -11.875 1.831 1 98.69 129 SER A C 1
ATOM 960 O O . SER A 1 129 ? 17 -12.445 2.852 1 98.69 129 SER A O 1
ATOM 962 N N . TYR A 1 130 ? 17.109 -12.242 0.626 1 98.81 130 TYR A N 1
ATOM 963 C CA . TYR A 1 130 ? 16.344 -13.461 0.424 1 98.81 130 TYR A CA 1
ATOM 964 C C . TYR A 1 130 ? 17.031 -14.664 1.039 1 98.81 130 TYR A C 1
ATOM 966 O O . TYR A 1 130 ? 16.422 -15.453 1.756 1 98.81 130 TYR A O 1
ATOM 974 N N . ALA A 1 131 ? 18.281 -14.828 0.772 1 98.69 131 ALA A N 1
ATOM 975 C CA . ALA A 1 131 ? 19.078 -15.922 1.317 1 98.69 131 ALA A CA 1
ATOM 976 C C . ALA A 1 131 ? 19.078 -15.898 2.842 1 98.69 131 ALA A C 1
ATOM 978 O O . ALA A 1 131 ? 19 -16.953 3.484 1 98.69 131 ALA A O 1
ATOM 979 N N . LYS A 1 132 ? 19.125 -14.758 3.375 1 98.5 132 LYS A N 1
ATOM 980 C CA . LYS A 1 132 ? 19.219 -14.609 4.824 1 98.5 132 LYS A CA 1
ATOM 981 C C . LYS A 1 132 ? 17.859 -14.859 5.488 1 98.5 132 LYS A C 1
ATOM 983 O O . LYS A 1 132 ? 17.781 -15.539 6.512 1 98.5 132 LYS A O 1
ATOM 988 N N . TYR A 1 133 ? 16.812 -14.352 4.895 1 98.62 133 TYR A N 1
ATOM 989 C CA . TYR A 1 133 ? 15.57 -14.234 5.648 1 98.62 133 TYR A CA 1
ATOM 990 C C . TYR A 1 133 ? 14.562 -15.281 5.195 1 98.62 133 TYR A C 1
ATOM 992 O O . TYR A 1 133 ? 13.664 -15.656 5.957 1 98.62 133 TYR A O 1
ATOM 1000 N N . ILE A 1 134 ? 14.695 -15.758 3.979 1 98.81 134 ILE A N 1
ATOM 1001 C CA . ILE A 1 134 ? 13.641 -16.609 3.443 1 98.81 134 ILE A CA 1
ATOM 1002 C C . ILE A 1 134 ? 14.18 -18.016 3.203 1 98.81 134 ILE A C 1
ATOM 1004 O O . ILE A 1 134 ? 13.578 -19 3.631 1 98.81 134 ILE A O 1
ATOM 1008 N N . THR A 1 135 ? 15.32 -18.172 2.666 1 98.81 135 THR A N 1
ATOM 1009 C CA . THR A 1 135 ? 15.898 -19.438 2.232 1 98.81 135 THR A CA 1
ATOM 1010 C C . THR A 1 135 ? 15.977 -20.422 3.393 1 98.81 135 THR A C 1
ATOM 1012 O O . THR A 1 135 ? 15.773 -21.625 3.207 1 98.81 135 THR A O 1
ATOM 1015 N N . PRO A 1 136 ? 16.219 -20 4.621 1 98.44 136 PRO A N 1
ATOM 1016 C CA . PRO A 1 136 ? 16.312 -20.938 5.734 1 98.44 136 PRO A CA 1
ATOM 1017 C C . PRO A 1 136 ? 15.039 -21.75 5.949 1 98.44 136 PRO A C 1
ATOM 1019 O O . PRO A 1 136 ? 15.055 -22.766 6.645 1 98.44 136 PRO A O 1
ATOM 1022 N N . PHE A 1 137 ? 13.977 -21.391 5.309 1 98.56 137 PHE A N 1
ATOM 1023 C CA . PHE A 1 137 ? 12.695 -22.047 5.543 1 98.56 137 PHE A CA 1
ATOM 1024 C C . PHE A 1 137 ? 12.336 -22.969 4.379 1 98.56 137 PHE A C 1
ATOM 1026 O O . PHE A 1 137 ? 11.219 -23.469 4.297 1 98.56 137 PHE A O 1
ATOM 1033 N N . SER A 1 138 ? 13.227 -23.188 3.377 1 97.62 138 SER A N 1
ATOM 1034 C CA . SER A 1 138 ? 13 -24.016 2.199 1 97.62 138 SER A CA 1
ATOM 1035 C C . SER A 1 138 ? 12.594 -25.438 2.59 1 97.62 138 SER A C 1
ATOM 1037 O O . SER A 1 138 ? 11.914 -26.125 1.829 1 97.62 138 SER A O 1
ATOM 1039 N N . GLY A 1 139 ? 12.805 -25.875 3.719 1 96.38 139 GLY A N 1
ATOM 1040 C CA . GLY A 1 139 ? 12.383 -27.203 4.164 1 96.38 139 GLY A CA 1
ATOM 1041 C C . GLY A 1 139 ? 11.008 -27.203 4.789 1 96.38 139 GLY A C 1
ATOM 1042 O O . GLY A 1 139 ? 10.406 -28.266 4.969 1 96.38 139 GLY A O 1
ATOM 1043 N N . GLN A 1 140 ? 10.453 -26.094 4.957 1 97.69 140 GLN A N 1
ATOM 1044 C CA . GLN A 1 140 ? 9.18 -25.969 5.645 1 97.69 140 GLN A CA 1
ATOM 1045 C C . GLN A 1 140 ? 8.109 -25.391 4.723 1 97.69 140 GLN A C 1
ATOM 1047 O O . GLN A 1 140 ? 6.914 -25.547 4.965 1 97.69 140 GLN A O 1
ATOM 1052 N N . ALA A 1 141 ? 8.547 -24.703 3.711 1 98.5 141 ALA A N 1
ATOM 1053 C CA . ALA A 1 141 ? 7.641 -24.047 2.77 1 98.5 141 ALA A CA 1
ATOM 1054 C C . ALA A 1 141 ? 8.242 -24 1.368 1 98.5 141 ALA A C 1
ATOM 1056 O O . ALA A 1 141 ? 9.461 -24.016 1.21 1 98.5 141 ALA A O 1
ATOM 1057 N N . LYS A 1 142 ? 7.395 -24.031 0.372 1 98.56 142 LYS A N 1
ATOM 1058 C CA . LYS A 1 142 ? 7.844 -23.672 -0.968 1 98.56 142 LYS A CA 1
ATOM 1059 C C . LYS A 1 142 ? 8.117 -22.172 -1.065 1 98.56 142 LYS A C 1
ATOM 1061 O O . LYS A 1 142 ? 7.344 -21.359 -0.555 1 98.56 142 LYS A O 1
ATOM 1066 N N . LEU A 1 143 ? 9.203 -21.844 -1.657 1 98.81 143 LEU A N 1
ATOM 1067 C CA . LEU A 1 143 ? 9.648 -20.469 -1.646 1 98.81 143 LEU A CA 1
ATOM 1068 C C . LEU A 1 143 ? 9.359 -19.781 -2.98 1 98.81 143 LEU A C 1
ATOM 1070 O O . LEU A 1 143 ? 9.719 -20.312 -4.039 1 98.81 143 LEU A O 1
ATOM 1074 N N . VAL A 1 144 ? 8.703 -18.641 -2.898 1 98.88 144 VAL A N 1
ATOM 1075 C CA . VAL A 1 144 ? 8.297 -17.844 -4.051 1 98.88 144 VAL A CA 1
ATOM 1076 C C . VAL A 1 144 ? 9.234 -16.656 -4.227 1 98.88 144 VAL A C 1
ATOM 1078 O O . VAL A 1 144 ? 9.633 -16.016 -3.244 1 98.88 144 VAL A O 1
ATOM 1081 N N . THR A 1 145 ? 9.594 -16.375 -5.438 1 98.94 145 THR A N 1
ATOM 1082 C CA . THR A 1 145 ? 10.453 -15.234 -5.734 1 98.94 145 THR A CA 1
ATOM 1083 C C . THR A 1 145 ? 9.805 -13.93 -5.273 1 98.94 145 THR A C 1
ATOM 1085 O O . THR A 1 145 ? 8.617 -13.898 -4.961 1 98.94 145 THR A O 1
ATOM 1088 N N . PRO A 1 146 ? 10.641 -12.844 -5.195 1 98.88 146 PRO A N 1
ATOM 1089 C CA . PRO A 1 146 ? 9.984 -11.539 -5.195 1 98.88 146 PRO A CA 1
ATOM 1090 C C . PRO A 1 146 ? 9 -11.375 -6.359 1 98.88 146 PRO A C 1
ATOM 1092 O O . PRO A 1 146 ? 9.156 -12.031 -7.395 1 98.88 146 PRO A O 1
ATOM 1095 N N . ALA A 1 147 ? 8.016 -10.57 -6.137 1 98.94 147 ALA A N 1
ATOM 1096 C CA . ALA A 1 147 ? 7.047 -10.281 -7.191 1 98.94 147 ALA A CA 1
ATOM 1097 C C . ALA A 1 147 ? 7.371 -8.961 -7.883 1 98.94 147 ALA A C 1
ATOM 1099 O O . ALA A 1 147 ? 7.191 -7.891 -7.305 1 98.94 147 ALA A O 1
ATOM 1100 N N . VAL A 1 148 ? 7.816 -9.016 -9.164 1 98.88 148 VAL A N 1
ATOM 1101 C CA . VAL A 1 148 ? 8.234 -7.812 -9.883 1 98.88 148 VAL A CA 1
ATOM 1102 C C . VAL A 1 148 ? 7.055 -7.242 -10.664 1 98.88 148 VAL A C 1
ATOM 1104 O O . VAL A 1 148 ? 6.09 -7.953 -10.945 1 98.88 148 VAL A O 1
ATOM 1107 N N . SER A 1 149 ? 7.168 -5.957 -10.992 1 98.31 149 SER A N 1
ATOM 1108 C CA . SER A 1 149 ? 6.211 -5.309 -11.883 1 98.31 149 SER A CA 1
ATOM 1109 C C . SER A 1 149 ? 6.363 -5.801 -13.32 1 98.31 149 SER A C 1
ATOM 1111 O O . SER A 1 149 ? 7.234 -6.625 -13.609 1 98.31 149 SER A O 1
ATOM 1113 N N . ASN A 1 150 ? 5.488 -5.316 -14.172 1 98.44 150 ASN A N 1
ATOM 1114 C CA . ASN A 1 150 ? 5.617 -5.684 -15.578 1 98.44 150 ASN A CA 1
ATOM 1115 C C . ASN A 1 150 ? 6.328 -4.598 -16.375 1 98.44 150 ASN A C 1
ATOM 1117 O O . ASN A 1 150 ? 6.141 -4.496 -17.594 1 98.44 150 ASN A O 1
ATOM 1121 N N . ALA A 1 151 ? 7.082 -3.768 -15.711 1 95 151 ALA A N 1
ATOM 1122 C CA . ALA A 1 151 ? 7.852 -2.74 -16.406 1 95 151 ALA A CA 1
ATOM 1123 C C . ALA A 1 151 ? 8.945 -3.363 -17.266 1 95 151 ALA A C 1
ATOM 1125 O O . ALA A 1 151 ? 9.344 -4.508 -17.031 1 95 151 ALA A O 1
ATOM 1126 N N . GLY A 1 152 ? 9.406 -2.631 -18.281 1 93.81 152 GLY A N 1
ATOM 1127 C CA . GLY A 1 152 ? 10.453 -3.104 -19.172 1 93.81 152 GLY A CA 1
ATOM 1128 C C . GLY A 1 152 ? 11.836 -2.637 -18.766 1 93.81 152 GLY A C 1
ATOM 1129 O O . GLY A 1 152 ? 11.992 -1.953 -17.75 1 93.81 152 GLY A O 1
ATOM 1130 N N . GLY A 1 153 ? 12.805 -3.115 -19.438 1 93 153 GLY A N 1
ATOM 1131 C CA . GLY A 1 153 ? 14.18 -2.701 -19.203 1 93 153 GLY A CA 1
ATOM 1132 C C . GLY A 1 153 ? 14.961 -3.664 -18.328 1 93 153 GLY A C 1
ATOM 1133 O O . GLY A 1 153 ? 14.375 -4.543 -17.688 1 93 153 GLY A O 1
ATOM 1134 N N . PRO A 1 154 ? 16.25 -3.488 -18.281 1 95 154 PRO A N 1
ATOM 1135 C CA . PRO A 1 154 ? 17.109 -4.441 -17.578 1 95 154 PRO A CA 1
ATOM 1136 C C . PRO A 1 154 ? 16.984 -4.348 -16.062 1 95 154 PRO A C 1
ATOM 1138 O O . PRO A 1 154 ? 17.25 -5.316 -15.352 1 95 154 PRO A O 1
ATOM 1141 N N . ASN A 1 155 ? 16.516 -3.197 -15.578 1 95.5 155 ASN A N 1
ATOM 1142 C CA . ASN A 1 155 ? 16.562 -2.998 -14.133 1 95.5 155 ASN A CA 1
ATOM 1143 C C . ASN A 1 155 ? 15.172 -3.01 -13.516 1 95.5 155 ASN A C 1
ATOM 1145 O O . ASN A 1 155 ? 15.008 -2.682 -12.336 1 95.5 155 ASN A O 1
ATOM 1149 N N . MET A 1 156 ? 14.195 -3.293 -14.266 1 97.31 156 MET A N 1
ATOM 1150 C CA . MET A 1 156 ? 12.82 -3.438 -13.781 1 97.31 156 MET A CA 1
ATOM 1151 C C . MET A 1 156 ? 12.156 -4.672 -14.383 1 97.31 156 MET A C 1
ATOM 1153 O O . MET A 1 156 ? 12.695 -5.281 -15.312 1 97.31 156 MET A O 1
ATOM 1157 N N . GLY A 1 157 ? 11.055 -5.008 -13.867 1 98.31 157 GLY A N 1
ATOM 1158 C CA . GLY A 1 157 ? 10.305 -6.129 -14.414 1 98.31 157 GLY A CA 1
ATOM 1159 C C . GLY A 1 157 ? 11.125 -7.398 -14.531 1 98.31 157 GLY A C 1
ATOM 1160 O O . GLY A 1 157 ? 11.867 -7.754 -13.617 1 98.31 157 GLY A O 1
ATOM 1161 N N . LEU A 1 158 ? 10.977 -8.094 -15.641 1 98.88 158 LEU A N 1
ATOM 1162 C CA . LEU A 1 158 ? 11.633 -9.383 -15.844 1 98.88 158 LEU A CA 1
ATOM 1163 C C . LEU A 1 158 ? 13.141 -9.195 -15.992 1 98.88 158 LEU A C 1
ATOM 1165 O O . LEU A 1 158 ? 13.914 -10.133 -15.766 1 98.88 158 LEU A O 1
ATOM 1169 N N . GLY A 1 159 ? 13.57 -7.977 -16.406 1 98.75 159 GLY A N 1
ATOM 1170 C CA . GLY A 1 159 ? 14.992 -7.703 -16.391 1 98.75 159 GLY A CA 1
ATOM 1171 C C . GLY A 1 159 ? 15.594 -7.738 -14.992 1 98.75 159 GLY A C 1
ATOM 1172 O O . GLY A 1 159 ? 16.625 -8.367 -14.773 1 98.75 159 GLY A O 1
ATOM 1173 N N . TRP A 1 160 ? 14.93 -7.09 -14.094 1 98.75 160 TRP A N 1
ATOM 1174 C CA . TRP A 1 160 ? 15.312 -7.148 -12.688 1 98.75 160 TRP A CA 1
ATOM 1175 C C . TRP A 1 160 ? 15.297 -8.586 -12.172 1 98.75 160 TRP A C 1
ATOM 1177 O O . TRP A 1 160 ? 16.219 -9.016 -11.484 1 98.75 160 TRP A O 1
ATOM 1187 N N . MET A 1 161 ? 14.273 -9.336 -12.523 1 98.94 161 MET A N 1
ATOM 1188 C CA . MET A 1 161 ? 14.109 -10.711 -12.062 1 98.94 161 MET A CA 1
ATOM 1189 C C . MET A 1 161 ? 15.266 -11.586 -12.539 1 98.94 161 MET A C 1
ATOM 1191 O O . MET A 1 161 ? 15.781 -12.406 -11.781 1 98.94 161 MET A O 1
ATOM 1195 N N . ARG A 1 162 ? 15.656 -11.414 -13.773 1 98.75 162 ARG A N 1
ATOM 1196 C CA . ARG A 1 162 ? 16.781 -12.188 -14.297 1 98.75 162 ARG A CA 1
ATOM 1197 C C . ARG A 1 162 ? 18.031 -11.945 -13.477 1 98.75 162 ARG A C 1
ATOM 1199 O O . ARG A 1 162 ? 18.75 -12.891 -13.125 1 98.75 162 ARG A O 1
ATOM 1206 N N . GLN A 1 163 ? 18.281 -10.688 -13.164 1 98.81 163 GLN A N 1
ATOM 1207 C CA . GLN A 1 163 ? 19.453 -10.352 -12.367 1 98.81 163 GLN A CA 1
ATOM 1208 C C . GLN A 1 163 ? 19.375 -10.969 -10.977 1 98.81 163 GLN A C 1
ATOM 1210 O O . GLN A 1 163 ? 20.359 -11.453 -10.445 1 98.81 163 GLN A O 1
ATOM 1215 N N . PHE A 1 164 ? 18.297 -10.953 -10.422 1 98.88 164 PHE A N 1
ATOM 1216 C CA . PHE A 1 164 ? 18.062 -11.539 -9.109 1 98.88 164 PHE A CA 1
ATOM 1217 C C . PHE A 1 164 ? 18.312 -13.047 -9.141 1 98.88 164 PHE A C 1
ATOM 1219 O O . PHE A 1 164 ? 19.016 -13.594 -8.289 1 98.88 164 PHE A O 1
ATOM 1226 N N . LEU A 1 165 ? 17.656 -13.672 -10.133 1 98.81 165 LEU A N 1
ATOM 1227 C CA . LEU A 1 165 ? 17.797 -15.125 -10.25 1 98.81 165 LEU A CA 1
ATOM 1228 C C . LEU A 1 165 ? 19.25 -15.508 -10.492 1 98.81 165 LEU A C 1
ATOM 1230 O O . LEU A 1 165 ? 19.719 -16.531 -9.984 1 98.81 165 LEU A O 1
ATOM 1234 N N . ASP A 1 166 ? 19.922 -14.719 -11.227 1 98.56 166 ASP A N 1
ATOM 1235 C CA . ASP A 1 166 ? 21.344 -14.953 -11.461 1 98.56 166 ASP A CA 1
ATOM 1236 C C . ASP A 1 166 ? 22.141 -14.836 -10.164 1 98.56 166 ASP A C 1
ATOM 1238 O O . ASP A 1 166 ? 23.141 -15.539 -9.969 1 98.56 166 ASP A O 1
ATOM 1242 N N . ALA A 1 167 ? 21.734 -13.945 -9.297 1 98.44 167 ALA A N 1
ATOM 1243 C CA . ALA A 1 167 ? 22.453 -13.656 -8.07 1 98.44 167 ALA A CA 1
ATOM 1244 C C . ALA A 1 167 ? 22.078 -14.633 -6.961 1 98.44 167 ALA A C 1
ATOM 1246 O O . ALA A 1 167 ? 22.844 -14.836 -6.012 1 98.44 167 ALA A O 1
ATOM 1247 N N . CYS A 1 168 ? 20.906 -15.188 -7.059 1 97.62 168 CYS A N 1
ATOM 1248 C CA . CYS A 1 168 ? 20.359 -15.984 -5.965 1 97.62 168 CYS A CA 1
ATOM 1249 C C . CYS A 1 168 ? 20.359 -17.469 -6.324 1 97.62 168 CYS A C 1
ATOM 1251 O O . CYS A 1 168 ? 19.312 -18.125 -6.203 1 97.62 168 CYS A O 1
ATOM 1253 N N . THR A 1 169 ? 21.422 -18.078 -6.625 1 93.31 169 THR A N 1
ATOM 1254 C CA . THR A 1 169 ? 21.547 -19.438 -7.141 1 93.31 169 THR A CA 1
ATOM 1255 C C . THR A 1 169 ? 21.391 -20.453 -6.016 1 93.31 169 THR A C 1
ATOM 1257 O O . THR A 1 169 ? 21.156 -21.641 -6.27 1 93.31 169 THR A O 1
ATOM 1260 N N . HIS A 1 170 ? 21.406 -20.094 -4.793 1 94 170 HIS A N 1
ATOM 1261 C CA . HIS A 1 170 ? 21.297 -21 -3.662 1 94 170 HIS A CA 1
ATOM 1262 C C . HIS A 1 170 ? 20.078 -20.688 -2.811 1 94 170 HIS A C 1
ATOM 1264 O O . HIS A 1 170 ? 20.062 -20.938 -1.604 1 94 170 HIS A O 1
ATOM 1270 N N . CYS A 1 171 ? 19.094 -20.109 -3.424 1 97.31 171 CYS A N 1
ATOM 1271 C CA . CYS A 1 171 ? 17.969 -19.578 -2.666 1 97.31 171 CYS A CA 1
ATOM 1272 C C . CYS A 1 171 ? 16.812 -20.578 -2.625 1 97.31 171 CYS A C 1
ATOM 1274 O O . CYS A 1 171 ? 15.797 -20.328 -1.978 1 97.31 171 CYS A O 1
ATOM 1276 N N . SER A 1 172 ? 16.875 -21.688 -3.234 1 97.75 172 SER A N 1
ATOM 1277 C CA . SER A 1 172 ? 15.938 -22.797 -3.146 1 97.75 172 SER A CA 1
ATOM 1278 C C . SER A 1 172 ? 14.531 -22.375 -3.539 1 97.75 172 SER A C 1
ATOM 1280 O O . SER A 1 172 ? 13.555 -22.781 -2.906 1 97.75 172 SER A O 1
ATOM 1282 N N . MET A 1 173 ? 14.406 -21.5 -4.449 1 98.31 173 MET A N 1
ATOM 1283 C CA . MET A 1 173 ? 13.102 -21.047 -4.918 1 98.31 173 MET A CA 1
ATOM 1284 C C . MET A 1 173 ? 12.484 -22.062 -5.875 1 98.31 173 MET A C 1
ATOM 1286 O O . MET A 1 173 ? 13.195 -22.766 -6.59 1 98.31 173 MET A O 1
ATOM 1290 N N . SER A 1 174 ? 11.117 -22.062 -5.934 1 98.06 174 SER A N 1
ATOM 1291 C CA . SER A 1 174 ? 10.453 -23.016 -6.832 1 98.06 174 SER A CA 1
ATOM 1292 C C . SER A 1 174 ? 9.352 -22.328 -7.629 1 98.06 174 SER A C 1
ATOM 1294 O O . SER A 1 174 ? 8.812 -22.906 -8.578 1 98.06 174 SER A O 1
ATOM 1296 N N . VAL A 1 175 ? 8.984 -21.094 -7.266 1 98.69 175 VAL A N 1
ATOM 1297 C CA . VAL A 1 175 ? 7.867 -20.391 -7.887 1 98.69 175 VAL A CA 1
ATOM 1298 C C . VAL A 1 175 ? 8.297 -18.984 -8.297 1 98.69 175 VAL A C 1
ATOM 1300 O O . VAL A 1 175 ? 8.906 -18.266 -7.5 1 98.69 175 VAL A O 1
ATOM 1303 N N . LEU A 1 176 ? 8.031 -18.578 -9.539 1 98.94 176 LEU A N 1
ATOM 1304 C CA . LEU A 1 176 ? 8.234 -17.203 -9.992 1 98.94 176 LEU A CA 1
ATOM 1305 C C . LEU A 1 176 ? 6.953 -16.391 -9.875 1 98.94 176 LEU A C 1
ATOM 1307 O O . LEU A 1 176 ? 5.902 -16.812 -10.375 1 98.94 176 LEU A O 1
ATOM 1311 N N . ALA A 1 177 ? 7.031 -15.266 -9.211 1 98.94 177 ALA A N 1
ATOM 1312 C CA . ALA A 1 177 ? 5.863 -14.406 -9.047 1 98.94 177 ALA A CA 1
ATOM 1313 C C . ALA A 1 177 ? 6.027 -13.109 -9.836 1 98.94 177 ALA A C 1
ATOM 1315 O O . ALA A 1 177 ? 7.117 -12.539 -9.891 1 98.94 177 ALA A O 1
ATOM 1316 N N . VAL A 1 178 ? 4.918 -12.617 -10.406 1 98.94 178 VAL A N 1
ATOM 1317 C CA . VAL A 1 178 ? 4.91 -11.352 -11.141 1 98.94 178 VAL A CA 1
ATOM 1318 C C . VAL A 1 178 ? 3.615 -10.594 -10.852 1 98.94 178 VAL A C 1
ATOM 1320 O O . VAL A 1 178 ? 2.623 -11.188 -10.43 1 98.94 178 VAL A O 1
ATOM 1323 N N . HIS A 1 179 ? 3.707 -9.305 -11.023 1 98.88 179 HIS A N 1
ATOM 1324 C CA . HIS A 1 179 ? 2.553 -8.422 -11.102 1 98.88 179 HIS A CA 1
ATOM 1325 C C . HIS A 1 179 ? 2.342 -7.922 -12.531 1 98.88 179 HIS A C 1
ATOM 1327 O O . HIS A 1 179 ? 3.291 -7.844 -13.312 1 98.88 179 HIS A O 1
ATOM 1333 N N . TRP A 1 180 ? 1.08 -7.57 -12.797 1 98.81 180 TRP A N 1
ATOM 1334 C CA . TRP A 1 180 ? 0.804 -7 -14.109 1 98.81 180 TRP A CA 1
ATOM 1335 C C . TRP A 1 180 ? -0.305 -5.957 -14.031 1 98.81 180 TRP A C 1
ATOM 1337 O O . TRP A 1 180 ? -1.394 -6.234 -13.523 1 98.81 180 TRP A O 1
ATOM 1347 N N . TYR A 1 181 ? -0.06 -4.789 -14.484 1 96.94 181 TYR A N 1
ATOM 1348 C CA . TYR A 1 181 ? -1.031 -3.742 -14.766 1 96.94 181 TYR A CA 1
ATOM 1349 C C . TYR A 1 181 ? -0.868 -3.223 -16.188 1 96.94 181 TYR A C 1
ATOM 1351 O O . TYR A 1 181 ? 0.238 -2.873 -16.609 1 96.94 181 TYR A O 1
ATOM 1359 N N . GLY A 1 182 ? -1.889 -3.266 -16.984 1 97.38 182 GLY A N 1
ATOM 1360 C CA . GLY A 1 182 ? -1.81 -2.875 -18.375 1 97.38 182 GLY A CA 1
ATOM 1361 C C . GLY A 1 182 ? -3.168 -2.607 -19 1 97.38 182 GLY A C 1
ATOM 1362 O O . GLY A 1 182 ? -4.121 -2.273 -18.297 1 97.38 182 GLY A O 1
ATOM 1363 N N . ASP A 1 183 ? -3.217 -2.748 -20.359 1 97.06 183 ASP A N 1
ATOM 1364 C CA . ASP A 1 183 ? -4.379 -2.137 -21 1 97.06 183 ASP A CA 1
ATOM 1365 C C . ASP A 1 183 ? -5.172 -3.17 -21.797 1 97.06 183 ASP A C 1
ATOM 1367 O O . ASP A 1 183 ? -6.254 -2.869 -22.312 1 97.06 183 ASP A O 1
ATOM 1371 N N . SER A 1 184 ? -4.621 -4.395 -21.875 1 98.06 184 SER A N 1
ATOM 1372 C CA . SER A 1 184 ? -5.363 -5.348 -22.703 1 98.06 184 SER A CA 1
ATOM 1373 C C . SER A 1 184 ? -5.027 -6.785 -22.312 1 98.06 184 SER A C 1
ATOM 1375 O O . SER A 1 184 ? -3.961 -7.051 -21.75 1 98.06 184 SER A O 1
ATOM 1377 N N . ALA A 1 185 ? -5.934 -7.672 -22.688 1 98.5 185 ALA A N 1
ATOM 1378 C CA . ALA A 1 185 ? -5.734 -9.102 -22.469 1 98.5 185 ALA A CA 1
ATOM 1379 C C . ALA A 1 185 ? -4.516 -9.609 -23.234 1 98.5 185 ALA A C 1
ATOM 1381 O O . ALA A 1 185 ? -3.764 -10.445 -22.734 1 98.5 185 ALA A O 1
ATOM 1382 N N . ASP A 1 186 ? -4.336 -9.086 -24.422 1 98.62 186 ASP A N 1
ATOM 1383 C CA . ASP A 1 186 ? -3.195 -9.508 -25.234 1 98.62 186 ASP A CA 1
ATOM 1384 C C . ASP A 1 186 ? -1.875 -9.156 -24.547 1 98.62 186 ASP A C 1
ATOM 1386 O O . ASP A 1 186 ? -0.968 -9.984 -24.469 1 98.62 186 ASP A O 1
ATOM 1390 N N . GLU A 1 187 ? -1.782 -7.965 -24.078 1 98.62 187 GLU A N 1
ATOM 1391 C CA . GLU A 1 187 ? -0.579 -7.543 -23.359 1 98.62 187 GLU A CA 1
ATOM 1392 C C . GLU A 1 187 ? -0.336 -8.398 -22.125 1 98.62 187 GLU A C 1
ATOM 1394 O O . GLU A 1 187 ? 0.806 -8.758 -21.828 1 98.62 187 GLU A O 1
ATOM 1399 N N . PHE A 1 188 ? -1.393 -8.719 -21.516 1 98.81 188 PHE A N 1
ATOM 1400 C CA . PHE A 1 188 ? -1.32 -9.57 -20.328 1 98.81 188 PHE A CA 1
ATOM 1401 C C . PHE A 1 188 ? -0.756 -10.938 -20.688 1 98.81 188 PHE A C 1
ATOM 1403 O O . PHE A 1 188 ? 0.207 -11.398 -20.062 1 98.81 188 PHE A O 1
ATOM 1410 N N . LYS A 1 189 ? -1.305 -11.555 -21.656 1 98.88 189 LYS A N 1
ATOM 1411 C CA . LYS A 1 189 ? -0.91 -12.906 -22.062 1 98.88 189 LYS A CA 1
ATOM 1412 C C . LYS A 1 189 ? 0.544 -12.938 -22.516 1 98.88 189 LYS A C 1
ATOM 1414 O O . LYS A 1 189 ? 1.28 -13.875 -22.203 1 98.88 189 LYS A O 1
ATOM 1419 N N . ILE A 1 190 ? 0.903 -11.906 -23.234 1 98.69 190 ILE A N 1
ATOM 1420 C CA . ILE A 1 190 ? 2.277 -11.836 -23.719 1 98.69 190 ILE A CA 1
ATOM 1421 C C . ILE A 1 190 ? 3.238 -11.781 -22.531 1 98.69 190 ILE A C 1
ATOM 1423 O O . ILE A 1 190 ? 4.191 -12.555 -22.453 1 98.69 190 ILE A O 1
ATOM 1427 N N . PHE A 1 191 ? 2.998 -10.961 -21.609 1 98.81 191 PHE A N 1
ATOM 1428 C CA . PHE A 1 191 ? 3.875 -10.789 -20.453 1 98.81 191 PHE A CA 1
ATOM 1429 C C . PHE A 1 191 ? 3.926 -12.055 -19.625 1 98.81 191 PHE A C 1
ATOM 1431 O O . PHE A 1 191 ? 5.004 -12.492 -19.203 1 98.81 191 PHE A O 1
ATOM 1438 N N . VAL A 1 192 ? 2.793 -12.641 -19.312 1 98.88 192 VAL A N 1
ATOM 1439 C CA . VAL A 1 192 ? 2.719 -13.836 -18.469 1 98.88 192 VAL A CA 1
ATOM 1440 C C . VAL A 1 192 ? 3.439 -14.992 -19.156 1 98.88 192 VAL A C 1
ATOM 1442 O O . VAL A 1 192 ? 4.105 -15.797 -18.484 1 98.88 192 VAL A O 1
ATOM 1445 N N . THR A 1 193 ? 3.303 -15.086 -20.422 1 98.75 193 THR A N 1
ATOM 1446 C CA . THR A 1 193 ? 4.043 -16.094 -21.172 1 98.75 193 THR A CA 1
ATOM 1447 C C . THR A 1 193 ? 5.547 -15.891 -21.016 1 98.75 193 THR A C 1
ATOM 1449 O O . THR A 1 193 ? 6.293 -16.844 -20.781 1 98.75 193 THR A O 1
ATOM 1452 N N . GLN A 1 194 ? 5.977 -14.648 -21.141 1 98.81 194 GLN A N 1
ATOM 1453 C CA . GLN A 1 194 ? 7.387 -14.336 -20.938 1 98.81 194 GLN A CA 1
ATOM 1454 C C . GLN A 1 194 ? 7.848 -14.711 -19.531 1 98.81 194 GLN A C 1
ATOM 1456 O O . GLN A 1 194 ? 8.969 -15.195 -19.359 1 98.81 194 GLN A O 1
ATOM 1461 N N . ALA A 1 195 ? 7.023 -14.484 -18.578 1 98.88 195 ALA A N 1
ATOM 1462 C CA . ALA A 1 195 ? 7.348 -14.844 -17.203 1 98.88 195 ALA A CA 1
ATOM 1463 C C . ALA A 1 195 ? 7.484 -16.359 -17.062 1 98.88 195 ALA A C 1
ATOM 1465 O O . ALA A 1 195 ? 8.398 -16.844 -16.375 1 98.88 195 ALA A O 1
ATOM 1466 N N . GLN A 1 196 ? 6.594 -17.125 -17.656 1 98.75 196 GLN A N 1
ATOM 1467 C CA . GLN A 1 196 ? 6.684 -18.578 -17.625 1 98.75 196 GLN A CA 1
ATOM 1468 C C . GLN A 1 196 ? 7.977 -19.062 -18.281 1 98.75 196 GLN A C 1
ATOM 1470 O O . GLN A 1 196 ? 8.617 -19.984 -17.781 1 98.75 196 GLN A O 1
ATOM 1475 N N . GLU A 1 197 ? 8.281 -18.469 -19.359 1 98.62 197 GLU A N 1
ATOM 1476 C CA . GLU A 1 197 ? 9.516 -18.828 -20.047 1 98.62 197 GLU A CA 1
ATOM 1477 C C . GLU A 1 197 ? 10.734 -18.547 -19.172 1 98.62 197 GLU A C 1
ATOM 1479 O O . GLU A 1 197 ? 11.664 -19.359 -19.125 1 98.62 197 GLU A O 1
ATOM 1484 N N . LEU A 1 198 ? 10.711 -17.391 -18.531 1 98.75 198 LEU A N 1
ATOM 1485 C CA . LEU A 1 198 ? 11.805 -17.078 -17.625 1 98.75 198 LEU A CA 1
ATOM 1486 C C . LEU A 1 198 ? 11.891 -18.094 -16.5 1 98.75 198 LEU A C 1
ATOM 1488 O O . LEU A 1 198 ? 12.969 -18.594 -16.188 1 98.75 198 LEU A O 1
ATOM 1492 N N . ALA A 1 199 ? 10.781 -18.391 -15.914 1 98.69 199 ALA A N 1
ATOM 1493 C CA . ALA A 1 199 ? 10.742 -19.391 -14.844 1 98.69 199 ALA A CA 1
ATOM 1494 C C . ALA A 1 199 ? 11.344 -20.703 -15.305 1 98.69 199 ALA A C 1
ATOM 1496 O O . ALA A 1 199 ? 12.195 -21.281 -14.617 1 98.69 199 ALA A O 1
ATOM 1497 N N . ALA A 1 200 ? 10.945 -21.172 -16.406 1 98 200 ALA A N 1
ATOM 1498 C CA . ALA A 1 200 ? 11.414 -22.438 -16.969 1 98 200 ALA A CA 1
ATOM 1499 C C . ALA A 1 200 ? 12.922 -22.406 -17.203 1 98 200 ALA A C 1
ATOM 1501 O O . ALA A 1 200 ? 13.617 -23.391 -16.922 1 98 200 ALA A O 1
ATOM 1502 N N . SER A 1 201 ? 13.383 -21.359 -17.688 1 98.12 201 SER A N 1
ATOM 1503 C CA . SER A 1 201 ? 14.805 -21.25 -18.016 1 98.12 201 SER A CA 1
ATOM 1504 C C . SER A 1 201 ? 15.672 -21.328 -16.75 1 98.12 201 SER A C 1
ATOM 1506 O O . SER A 1 201 ? 16.859 -21.641 -16.828 1 98.12 201 SER A O 1
ATOM 1508 N N . TYR A 1 202 ? 15.055 -21.047 -15.617 1 98.19 202 TYR A N 1
ATOM 1509 C CA . TYR A 1 202 ? 15.812 -21.094 -14.367 1 98.19 202 TYR A CA 1
ATOM 1510 C C . TYR A 1 202 ? 15.375 -22.281 -13.523 1 98.19 202 TYR A C 1
ATOM 1512 O O . TYR A 1 202 ? 15.734 -22.391 -12.352 1 98.19 202 TYR A O 1
ATOM 1520 N N . GLY A 1 203 ? 14.523 -23.156 -14.102 1 97 203 GLY A N 1
ATOM 1521 C CA . GLY A 1 203 ? 14.148 -24.406 -13.445 1 97 203 GLY A CA 1
ATOM 1522 C C . GLY A 1 203 ? 13.094 -24.203 -12.375 1 97 203 GLY A C 1
ATOM 1523 O O . GLY A 1 203 ? 12.961 -25.031 -11.469 1 97 203 GLY A O 1
ATOM 1524 N N . LEU A 1 204 ? 12.422 -23.094 -12.375 1 97.88 204 LEU A N 1
ATOM 1525 C CA . LEU A 1 204 ? 11.305 -22.906 -11.461 1 97.88 204 LEU A CA 1
ATOM 1526 C C . LEU A 1 204 ? 10.055 -23.609 -11.977 1 97.88 204 LEU A C 1
ATOM 1528 O O . LEU A 1 204 ? 9.711 -23.484 -13.156 1 97.88 204 LEU A O 1
ATOM 1532 N N . GLN A 1 205 ? 9.336 -24.25 -11.125 1 94.81 205 GLN A N 1
ATOM 1533 C CA . GLN A 1 205 ? 8.281 -25.188 -11.492 1 94.81 205 GLN A CA 1
ATOM 1534 C C . GLN A 1 205 ? 6.965 -24.469 -11.766 1 94.81 205 GLN A C 1
ATOM 1536 O O . GLN A 1 205 ? 6.125 -24.953 -12.523 1 94.81 205 GLN A O 1
ATOM 1541 N N . GLU A 1 206 ? 6.82 -23.359 -11.109 1 97.44 206 GLU A N 1
ATOM 1542 C CA . GLU A 1 206 ? 5.539 -22.672 -11.141 1 97.44 206 GLU A CA 1
ATOM 1543 C C . GLU A 1 206 ? 5.727 -21.172 -11.398 1 97.44 206 GLU A C 1
ATOM 1545 O O . GLU A 1 206 ? 6.797 -20.625 -11.125 1 97.44 206 GLU A O 1
ATOM 1550 N N . THR A 1 207 ? 4.688 -20.609 -11.977 1 98.81 207 THR A N 1
ATOM 1551 C CA . THR A 1 207 ? 4.57 -19.156 -12.078 1 98.81 207 THR A CA 1
ATOM 1552 C C . THR A 1 207 ? 3.26 -18.672 -11.461 1 98.81 207 THR A C 1
ATOM 1554 O O . THR A 1 207 ? 2.211 -19.297 -11.648 1 98.81 207 THR A O 1
ATOM 1557 N N . TRP A 1 208 ? 3.359 -17.625 -10.641 1 98.94 208 TRP A N 1
ATOM 1558 C CA . TRP A 1 208 ? 2.193 -16.984 -10.047 1 98.94 208 TRP A CA 1
ATOM 1559 C C . TRP A 1 208 ? 2.023 -15.562 -10.578 1 98.94 208 TRP A C 1
ATOM 1561 O O . TRP A 1 208 ? 3.002 -14.828 -10.734 1 98.94 208 TRP A O 1
ATOM 1571 N N . VAL A 1 209 ? 0.785 -15.188 -10.875 1 98.94 209 VAL A N 1
ATOM 1572 C CA . VAL A 1 209 ? 0.427 -13.789 -11.078 1 98.94 209 VAL A CA 1
ATOM 1573 C C . VAL A 1 209 ? -0.313 -13.258 -9.852 1 98.94 209 VAL A C 1
ATOM 1575 O O . VAL A 1 209 ? -1.533 -13.398 -9.742 1 98.94 209 VAL A O 1
ATOM 1578 N N . THR A 1 210 ? 0.438 -12.602 -8.984 1 98.81 210 THR A N 1
ATOM 1579 C CA . THR A 1 210 ? -0.104 -12.375 -7.645 1 98.81 210 THR A CA 1
ATOM 1580 C C . THR A 1 210 ? -0.863 -11.055 -7.586 1 98.81 210 THR A C 1
ATOM 1582 O O . THR A 1 210 ? -1.557 -10.773 -6.605 1 98.81 210 THR A O 1
ATOM 1585 N N . GLU A 1 211 ? -0.649 -10.18 -8.586 1 98.25 211 GLU A N 1
ATOM 1586 C CA . GLU A 1 211 ? -1.442 -8.984 -8.836 1 98.25 211 GLU A CA 1
ATOM 1587 C C . GLU A 1 211 ? -1.646 -8.758 -10.328 1 98.25 211 GLU A C 1
ATOM 1589 O O . GLU A 1 211 ? -0.682 -8.742 -11.094 1 98.25 211 GLU A O 1
ATOM 1594 N N . PHE A 1 212 ? -2.918 -8.531 -10.695 1 98.62 212 PHE A N 1
ATOM 1595 C CA . PHE A 1 212 ? -3.109 -8.078 -12.07 1 98.62 212 PHE A CA 1
ATOM 1596 C C . PHE A 1 212 ? -4.445 -7.359 -12.219 1 98.62 212 PHE A C 1
ATOM 1598 O O . PHE A 1 212 ? -5.43 -7.723 -11.578 1 98.62 212 PHE A O 1
ATOM 1605 N N . ALA A 1 213 ? -4.445 -6.316 -13.016 1 98.06 213 ALA A N 1
ATOM 1606 C CA . ALA A 1 213 ? -5.637 -5.547 -13.359 1 98.06 213 ALA A CA 1
ATOM 1607 C C . ALA A 1 213 ? -5.387 -4.656 -14.578 1 98.06 213 ALA A C 1
ATOM 1609 O O . ALA A 1 213 ? -4.234 -4.398 -14.938 1 98.06 213 ALA A O 1
ATOM 1610 N N . LEU A 1 214 ? -6.527 -4.273 -15.203 1 97.31 214 LEU A N 1
ATOM 1611 C CA . LEU A 1 214 ? -6.438 -3.205 -16.188 1 97.31 214 LEU A CA 1
ATOM 1612 C C . LEU A 1 214 ? -6.129 -1.869 -15.523 1 97.31 214 LEU A C 1
ATOM 1614 O O . LEU A 1 214 ? -6.664 -1.568 -14.453 1 97.31 214 LEU A O 1
ATOM 1618 N N . ASN A 1 215 ? -5.281 -1.12 -16.203 1 93.31 215 ASN A N 1
ATOM 1619 C CA . ASN A 1 215 ? -5.008 0.228 -15.719 1 93.31 215 ASN A CA 1
ATOM 1620 C C . ASN A 1 215 ? -6.297 1.023 -15.523 1 93.31 215 ASN A C 1
ATOM 1622 O O . ASN A 1 215 ? -6.406 1.806 -14.578 1 93.31 215 ASN A O 1
ATOM 1626 N N . SER A 1 216 ? -7.27 0.869 -16.344 1 92.75 216 SER A N 1
ATOM 1627 C CA . SER A 1 216 ? -8.539 1.589 -16.297 1 92.75 216 SER A CA 1
ATOM 1628 C C . SER A 1 216 ? -9.352 1.172 -15.07 1 92.75 216 SER A C 1
ATOM 1630 O O . SER A 1 216 ? -10.336 1.828 -14.727 1 92.75 216 SER A O 1
ATOM 1632 N N . ALA A 1 217 ? -8.938 0.108 -14.352 1 92.88 217 ALA A N 1
ATOM 1633 C CA . ALA A 1 217 ? -9.758 -0.477 -13.297 1 92.88 217 ALA A CA 1
ATOM 1634 C C . ALA A 1 217 ? -9.023 -0.461 -11.961 1 92.88 217 ALA A C 1
ATOM 1636 O O . ALA A 1 217 ? -9.398 -1.171 -11.023 1 92.88 217 ALA A O 1
ATOM 1637 N N . ILE A 1 218 ? -7.973 0.288 -11.844 1 89 218 ILE A N 1
ATOM 1638 C CA . ILE A 1 218 ? -7.141 0.22 -10.641 1 89 218 ILE A CA 1
ATOM 1639 C C . ILE A 1 218 ? -7.77 1.054 -9.531 1 89 218 ILE A C 1
ATOM 1641 O O . ILE A 1 218 ? -7.367 0.955 -8.367 1 89 218 ILE A O 1
ATOM 1645 N N . ASN A 1 219 ? -8.719 1.888 -9.891 1 85.81 219 ASN A N 1
ATOM 1646 C CA . ASN A 1 219 ? -9.492 2.621 -8.891 1 85.81 219 ASN A CA 1
ATOM 1647 C C . ASN A 1 219 ? -10.836 1.958 -8.625 1 85.81 219 ASN A C 1
ATOM 1649 O O . ASN A 1 219 ? -11.461 1.427 -9.539 1 85.81 219 ASN A O 1
ATOM 1653 N N . PRO A 1 220 ? -11.219 1.962 -7.344 1 86.38 220 PRO A N 1
ATOM 1654 C CA . PRO A 1 220 ? -12.523 1.361 -7.066 1 86.38 220 PRO A CA 1
ATOM 1655 C C . PRO A 1 220 ? -13.641 1.963 -7.914 1 86.38 220 PRO A C 1
ATOM 1657 O O . PRO A 1 220 ? -13.742 3.186 -8.031 1 86.38 220 PRO A O 1
ATOM 1660 N N . GLY A 1 221 ? -14.547 1.048 -8.438 1 83.44 221 GLY A N 1
ATOM 1661 C CA . GLY A 1 221 ? -15.656 1.489 -9.273 1 83.44 221 GLY A CA 1
ATOM 1662 C C . GLY A 1 221 ? -15.211 1.949 -10.648 1 83.44 221 GLY A C 1
ATOM 1663 O O . GLY A 1 221 ? -16.047 2.332 -11.477 1 83.44 221 GLY A O 1
ATOM 1664 N N . GLY A 1 22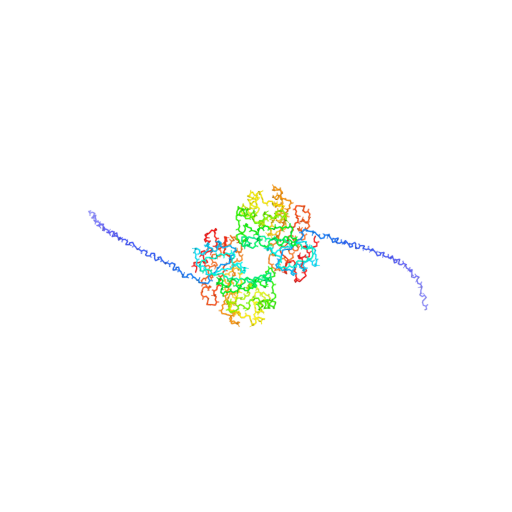2 ? -14 1.964 -10.938 1 83.19 222 GLY A N 1
ATOM 1665 C CA . GLY A 1 222 ? -13.508 2.402 -12.227 1 83.19 222 GLY A CA 1
ATOM 1666 C C . GLY A 1 222 ? -14.125 1.652 -13.391 1 83.19 222 GLY A C 1
ATOM 1667 O O . GLY A 1 222 ? -15.352 1.544 -13.484 1 83.19 222 GLY A O 1
ATOM 1668 N N . ASP A 1 223 ? -13.492 0.796 -14.148 1 90.06 223 ASP A N 1
ATOM 1669 C CA . ASP A 1 223 ? -13.922 0.093 -15.352 1 90.06 223 ASP A CA 1
ATOM 1670 C C . ASP A 1 223 ? -14.367 -1.33 -15.031 1 90.06 223 ASP A C 1
ATOM 1672 O O . ASP A 1 223 ? -13.789 -2.299 -15.523 1 90.06 223 ASP A O 1
ATOM 1676 N N . VAL A 1 224 ? -15.484 -1.373 -14.312 1 88.5 224 VAL A N 1
ATOM 1677 C CA . VAL A 1 224 ? -15.977 -2.652 -13.82 1 88.5 224 VAL A CA 1
ATOM 1678 C C . VAL A 1 224 ? -16.375 -3.545 -14.992 1 88.5 224 VAL A C 1
ATOM 1680 O O . VAL A 1 224 ? -16.062 -4.738 -15.008 1 88.5 224 VAL A O 1
ATOM 1683 N N . GLN A 1 225 ? -16.922 -2.979 -16.016 1 91.69 225 GLN A N 1
ATOM 1684 C CA . GLN A 1 225 ? -17.359 -3.764 -17.172 1 91.69 225 GLN A CA 1
ATOM 1685 C C . GLN A 1 225 ? -16.156 -4.199 -18 1 91.69 225 GLN A C 1
ATOM 1687 O O . GLN A 1 225 ? -16.109 -5.332 -18.484 1 91.69 225 GLN A O 1
ATOM 1692 N N . GLY A 1 226 ? -15.281 -3.268 -18.203 1 95.69 226 GLY A N 1
ATOM 1693 C CA . GLY A 1 226 ? -14.055 -3.643 -18.891 1 95.69 226 GLY A CA 1
ATOM 1694 C C . GLY A 1 226 ? -13.289 -4.742 -18.172 1 95.69 226 GLY A C 1
ATOM 1695 O O . GLY A 1 226 ? -12.766 -5.66 -18.812 1 95.69 226 GLY A O 1
ATOM 1696 N N . SER A 1 227 ? -13.305 -4.68 -16.891 1 96.44 227 SER A N 1
ATOM 1697 C CA . SER A 1 227 ? -12.641 -5.707 -16.094 1 96.44 227 SER A CA 1
ATOM 1698 C C . SER A 1 227 ? -13.32 -7.059 -16.25 1 96.44 227 SER A C 1
ATOM 1700 O O . SER A 1 227 ? -12.656 -8.094 -16.312 1 96.44 227 SER A O 1
ATOM 1702 N N . ALA A 1 228 ? -14.609 -7 -16.25 1 97.19 228 ALA A N 1
ATOM 1703 C CA . ALA A 1 228 ? -15.352 -8.242 -16.422 1 97.19 228 ALA A CA 1
ATOM 1704 C C . ALA A 1 228 ? -15.016 -8.898 -17.766 1 97.19 228 ALA A C 1
ATOM 1706 O O . ALA A 1 228 ? -14.781 -10.109 -17.828 1 97.19 228 ALA A O 1
ATOM 1707 N N . SER A 1 229 ? -15.008 -8.102 -18.797 1 97.56 229 SER A N 1
ATOM 1708 C CA . SER A 1 229 ? -14.656 -8.617 -20.125 1 97.56 229 SER A CA 1
ATOM 1709 C C . SER A 1 229 ? -13.227 -9.156 -20.141 1 97.56 229 SER A C 1
ATOM 1711 O O . SER A 1 229 ? -12.969 -10.219 -20.703 1 97.56 229 SER A O 1
ATOM 1713 N N . PHE A 1 230 ? -12.359 -8.438 -19.578 1 98.38 230 PHE A N 1
ATOM 1714 C CA . PHE A 1 230 ? -10.953 -8.82 -19.469 1 98.38 230 PHE A CA 1
ATOM 1715 C C . PHE A 1 230 ? -10.812 -10.148 -18.75 1 98.38 230 PHE A C 1
ATOM 1717 O O . PHE A 1 230 ? -10.148 -11.062 -19.234 1 98.38 230 PHE A O 1
ATOM 1724 N N . LEU A 1 231 ? -11.469 -10.258 -17.625 1 97.81 231 LEU A N 1
ATOM 1725 C CA . LEU A 1 231 ? -11.367 -11.461 -16.812 1 97.81 231 LEU A CA 1
ATOM 1726 C C . LEU A 1 231 ? -12.023 -12.648 -17.516 1 97.81 231 LEU A C 1
ATOM 1728 O O . LEU A 1 231 ? -11.523 -13.773 -17.422 1 97.81 231 LEU A O 1
ATOM 1732 N N . THR A 1 232 ? -13.102 -12.422 -18.156 1 97.5 232 THR A N 1
ATOM 1733 C CA . THR A 1 232 ? -13.766 -13.477 -18.922 1 97.5 232 THR A CA 1
ATOM 1734 C C . THR A 1 232 ? -12.82 -14.078 -19.953 1 97.5 232 THR A C 1
ATOM 1736 O O . THR A 1 232 ? -12.883 -15.273 -20.234 1 97.5 232 THR A O 1
ATOM 1739 N N . GLU A 1 233 ? -11.984 -13.25 -20.391 1 97.88 233 GLU A N 1
ATOM 1740 C CA . GLU A 1 233 ? -11.047 -13.695 -21.422 1 97.88 233 GLU A CA 1
ATOM 1741 C C . GLU A 1 233 ? -9.828 -14.375 -20.797 1 97.88 233 GLU A C 1
ATOM 1743 O O . GLU A 1 233 ? -9.414 -15.453 -21.219 1 97.88 233 GLU A O 1
ATOM 1748 N N . VAL A 1 234 ? -9.289 -13.805 -19.766 1 98.25 234 VAL A N 1
ATOM 1749 C CA . VAL A 1 234 ? -7.945 -14.227 -19.375 1 98.25 234 VAL A CA 1
ATOM 1750 C C . VAL A 1 234 ? -8.039 -15.375 -18.375 1 98.25 234 VAL A C 1
ATOM 1752 O O . VAL A 1 234 ? -7.105 -16.156 -18.234 1 98.25 234 VAL A O 1
ATOM 1755 N N . ILE A 1 235 ? -9.109 -15.516 -17.672 1 97.44 235 ILE A N 1
ATOM 1756 C CA . ILE A 1 235 ? -9.188 -16.516 -16.625 1 97.44 235 ILE A CA 1
ATOM 1757 C C . ILE A 1 235 ? -9.164 -17.922 -17.234 1 97.44 235 ILE A C 1
ATOM 1759 O O . ILE A 1 235 ? -8.367 -18.766 -16.828 1 97.44 235 ILE A O 1
ATOM 1763 N N . PRO A 1 236 ? -10.008 -18.234 -18.234 1 96.62 236 PRO A N 1
ATOM 1764 C CA . PRO A 1 236 ? -9.883 -19.547 -18.859 1 96.62 236 PRO A CA 1
ATOM 1765 C C . PRO A 1 236 ? -8.484 -19.812 -19.406 1 96.62 236 PRO A C 1
ATOM 1767 O O . PRO A 1 236 ? -7.996 -20.953 -19.359 1 96.62 236 PRO A O 1
ATOM 1770 N N . TRP A 1 237 ? -7.875 -18.781 -19.906 1 98 237 TRP A N 1
ATOM 1771 C CA . TRP A 1 237 ? -6.512 -18.922 -20.406 1 98 237 TRP A CA 1
ATOM 1772 C C . TRP A 1 237 ? -5.543 -19.234 -19.281 1 98 237 TRP A C 1
ATOM 1774 O O . TRP A 1 237 ? -4.727 -20.156 -19.391 1 98 237 TRP A O 1
ATOM 1784 N N . LEU A 1 238 ? -5.609 -18.531 -18.188 1 98.06 238 LEU A N 1
ATOM 1785 C CA . LEU A 1 238 ? -4.777 -18.797 -17.016 1 98.06 238 LEU A CA 1
ATOM 1786 C C . LEU A 1 238 ? -4.977 -20.234 -16.516 1 98.06 238 LEU A C 1
ATOM 1788 O O . LEU A 1 238 ? -4.008 -20.922 -16.203 1 98.06 238 LEU A O 1
ATOM 1792 N N . ASP A 1 239 ? -6.18 -20.656 -16.5 1 96.44 239 ASP A N 1
ATOM 1793 C CA . ASP A 1 239 ? -6.512 -22 -16.031 1 96.44 239 ASP A CA 1
ATOM 1794 C C . ASP A 1 239 ? -5.934 -23.062 -16.953 1 96.44 239 ASP A C 1
ATOM 1796 O O . ASP A 1 239 ? -5.621 -24.172 -16.5 1 96.44 239 ASP A O 1
ATOM 1800 N N . SER A 1 240 ? -5.805 -22.734 -18.141 1 96.56 240 SER A N 1
ATOM 1801 C CA . SER A 1 240 ? -5.332 -23.703 -19.125 1 96.56 240 SER A CA 1
ATOM 1802 C C . SER A 1 240 ? -3.811 -23.797 -19.141 1 96.56 240 SER A C 1
ATOM 1804 O O . SER A 1 240 ? -3.238 -24.719 -19.703 1 96.56 240 SER A O 1
ATOM 1806 N N . GLN A 1 241 ? -3.156 -22.812 -18.547 1 96.81 241 GLN A N 1
ATOM 1807 C CA . GLN A 1 241 ? -1.696 -22.797 -18.516 1 96.81 241 GLN A CA 1
ATOM 1808 C C . GLN A 1 241 ? -1.159 -23.734 -17.438 1 96.81 241 GLN A C 1
ATOM 1810 O O . GLN A 1 241 ? -1.333 -23.469 -16.25 1 96.81 241 GLN A O 1
ATOM 1815 N N . SER A 1 242 ? -0.406 -24.75 -17.859 1 95.5 242 SER A N 1
ATOM 1816 C CA . SER A 1 242 ? 0.122 -25.703 -16.891 1 95.5 242 SER A CA 1
ATOM 1817 C C . SER A 1 242 ? 1.188 -25.062 -16 1 95.5 242 SER A C 1
ATOM 1819 O O . SER A 1 242 ? 1.377 -25.469 -14.859 1 95.5 242 SER A O 1
ATOM 1821 N N . GLY A 1 243 ? 1.842 -24.031 -16.469 1 97 243 GLY A N 1
ATOM 1822 C CA . GLY A 1 243 ? 2.898 -23.375 -15.711 1 97 243 GLY A CA 1
ATOM 1823 C C . GLY A 1 243 ? 2.383 -22.344 -14.734 1 97 243 GLY A C 1
ATOM 1824 O O . GLY A 1 243 ? 3.127 -21.859 -13.875 1 97 243 GLY A O 1
ATOM 1825 N N . ILE A 1 244 ? 1.114 -22 -14.883 1 98.31 244 ILE A N 1
ATOM 1826 C CA . ILE A 1 244 ? 0.488 -21.062 -13.961 1 98.31 244 ILE A CA 1
ATOM 1827 C C . ILE A 1 244 ? -0.253 -21.828 -12.867 1 98.31 244 ILE A C 1
ATOM 1829 O O . ILE A 1 244 ? -1.18 -22.594 -13.156 1 98.31 244 ILE A O 1
ATOM 1833 N N . ASN A 1 245 ? 0.124 -21.516 -11.625 1 97.69 245 ASN A N 1
ATOM 1834 C CA . ASN A 1 245 ? -0.437 -22.328 -10.547 1 97.69 245 ASN A CA 1
ATOM 1835 C C . ASN A 1 245 ? -1.306 -21.484 -9.617 1 97.69 245 ASN A C 1
ATOM 1837 O O . ASN A 1 245 ? -2.207 -22.016 -8.961 1 97.69 245 ASN A O 1
ATOM 1841 N N . ARG A 1 246 ? -1.017 -20.203 -9.586 1 98.38 246 ARG A N 1
ATOM 1842 C CA . ARG A 1 246 ? -1.846 -19.312 -8.766 1 98.38 246 ARG A CA 1
ATOM 1843 C C . ARG A 1 246 ? -1.937 -17.922 -9.383 1 98.38 246 ARG A C 1
ATOM 1845 O O . ARG A 1 246 ? -1.002 -17.469 -10.055 1 98.38 246 ARG A O 1
ATOM 1852 N N . TYR A 1 247 ? -3.037 -17.312 -9.156 1 98.56 247 TYR A N 1
ATOM 1853 C CA . TYR A 1 247 ? -3.213 -15.914 -9.547 1 98.56 247 TYR A CA 1
ATOM 1854 C C . TYR A 1 247 ? -4.227 -15.219 -8.648 1 98.56 247 TYR A C 1
ATOM 1856 O O . TYR A 1 247 ? -5.094 -15.867 -8.062 1 98.56 247 TYR A O 1
ATOM 1864 N N . ALA A 1 248 ? -4.059 -13.945 -8.523 1 98.5 248 ALA A N 1
ATOM 1865 C CA . ALA A 1 248 ? -4.969 -13.125 -7.73 1 98.5 248 ALA A CA 1
ATOM 1866 C C . ALA A 1 248 ? -5.219 -11.781 -8.414 1 98.5 248 ALA A C 1
ATOM 1868 O O . ALA A 1 248 ? -4.289 -10.992 -8.617 1 98.5 248 ALA A O 1
ATOM 1869 N N . TYR A 1 249 ? -6.492 -11.531 -8.734 1 97.56 249 TYR A N 1
ATOM 1870 C CA . TYR A 1 249 ? -6.887 -10.242 -9.305 1 97.56 249 TYR A CA 1
ATOM 1871 C C . TYR A 1 249 ? -6.773 -9.133 -8.266 1 97.56 249 TYR A C 1
ATOM 1873 O O . TYR A 1 249 ? -7.07 -9.344 -7.09 1 97.56 249 TYR A O 1
ATOM 1881 N N . PHE A 1 250 ? -6.301 -7.984 -8.758 1 97.31 250 PHE A N 1
ATOM 1882 C CA . PHE A 1 250 ? -6.336 -6.809 -7.895 1 97.31 250 PHE A CA 1
ATOM 1883 C C . PHE A 1 250 ? -7.691 -6.113 -7.984 1 97.31 250 PHE A C 1
ATOM 1885 O O . PHE A 1 250 ? -8.039 -5.543 -9.023 1 97.31 250 PHE A O 1
ATOM 1892 N N . MET A 1 251 ? -8.719 -6.168 -6.93 1 95.81 251 MET A N 1
ATOM 1893 C CA . MET A 1 251 ? -8.438 -6.992 -5.758 1 95.81 251 MET A CA 1
ATOM 1894 C C . MET A 1 251 ? -9.734 -7.414 -5.07 1 95.81 251 MET A C 1
ATOM 1896 O O . MET A 1 251 ? -10.828 -7.168 -5.59 1 95.81 251 MET A O 1
ATOM 1900 N N . CYS A 1 252 ? -9.602 -8.148 -4.012 1 96.5 252 CYS A N 1
ATOM 1901 C CA . CYS A 1 252 ? -10.734 -8.586 -3.207 1 96.5 252 CYS A CA 1
ATOM 1902 C C . CYS A 1 252 ? -11.234 -7.465 -2.307 1 96.5 252 CYS A C 1
ATOM 1904 O O . CYS A 1 252 ? -10.875 -7.398 -1.132 1 96.5 252 CYS A O 1
ATOM 1906 N N . ALA A 1 253 ? -12.086 -6.641 -2.914 1 96.69 253 ALA A N 1
ATOM 1907 C CA . ALA A 1 253 ? -12.641 -5.492 -2.203 1 96.69 253 ALA A CA 1
ATOM 1908 C C . ALA A 1 253 ? -13.875 -4.945 -2.916 1 96.69 253 ALA A C 1
ATOM 1910 O O . ALA A 1 253 ? -14.125 -5.281 -4.078 1 96.69 253 ALA A O 1
ATOM 1911 N N . ASP A 1 254 ? -14.602 -4.117 -2.223 1 95.06 254 ASP A N 1
ATOM 1912 C CA . ASP A 1 254 ? -15.727 -3.393 -2.811 1 95.06 254 ASP A CA 1
ATOM 1913 C C . ASP A 1 254 ? -15.258 -2.473 -3.934 1 95.06 254 ASP A C 1
ATOM 1915 O O . ASP A 1 254 ? -14.258 -1.772 -3.793 1 95.06 254 ASP A O 1
ATOM 1919 N N . GLY A 1 255 ? -15.992 -2.465 -5.047 1 94.19 255 GLY A N 1
ATOM 1920 C CA . GLY A 1 255 ? -15.625 -1.641 -6.188 1 94.19 255 GLY A CA 1
ATOM 1921 C C . GLY A 1 255 ? -14.664 -2.326 -7.133 1 94.19 255 GLY A C 1
ATOM 1922 O O . GLY A 1 255 ? -14.305 -1.772 -8.18 1 94.19 255 GLY A O 1
ATOM 1923 N N . PHE A 1 256 ? -14.227 -3.484 -6.73 1 96 256 PHE A N 1
ATOM 1924 C CA . PHE A 1 256 ? -13.391 -4.352 -7.551 1 96 256 PHE A CA 1
ATOM 1925 C C . PHE A 1 256 ? -14.078 -5.691 -7.793 1 96 256 PHE A C 1
ATOM 1927 O O . PHE A 1 256 ? -15.086 -5.758 -8.5 1 96 256 PHE A O 1
ATOM 1934 N N . LEU A 1 257 ? -13.68 -6.699 -7.055 1 96.25 257 LEU A N 1
ATOM 1935 C CA . LEU A 1 257 ? -14.32 -7.996 -7.234 1 96.25 257 LEU A CA 1
ATOM 1936 C C . LEU A 1 257 ? -15.664 -8.047 -6.516 1 96.25 257 LEU A C 1
ATOM 1938 O O . LEU A 1 257 ? -16.484 -8.938 -6.777 1 96.25 257 LEU A O 1
ATOM 1942 N N . LEU A 1 258 ? -15.844 -7.109 -5.66 1 95.5 258 LEU A N 1
ATOM 1943 C CA . LEU A 1 258 ? -17.062 -7.09 -4.859 1 95.5 258 LEU A CA 1
ATOM 1944 C C . LEU A 1 258 ? -17.859 -5.816 -5.117 1 95.5 258 LEU A C 1
ATOM 1946 O O . LEU A 1 258 ? -17.297 -4.805 -5.551 1 95.5 258 LEU A O 1
ATOM 1950 N N . GLN A 1 259 ? -19.078 -5.848 -4.945 1 94.62 259 GLN A N 1
ATOM 1951 C CA . GLN A 1 259 ? -20.031 -4.746 -4.801 1 94.62 259 GLN A CA 1
ATOM 1952 C C . GLN A 1 259 ? -20.797 -4.859 -3.492 1 94.62 259 GLN A C 1
ATOM 1954 O O . GLN A 1 259 ? -21.828 -5.555 -3.424 1 94.62 259 GLN A O 1
ATOM 1959 N N . GLY A 1 260 ? -20.344 -4.051 -2.52 1 91.69 260 GLY A N 1
ATOM 1960 C CA . GLY A 1 260 ? -20.75 -4.414 -1.171 1 91.69 260 GLY A CA 1
ATOM 1961 C C . GLY A 1 260 ? -20.25 -5.777 -0.742 1 91.69 260 GLY A C 1
ATOM 1962 O O . GLY A 1 260 ? -19.062 -6.059 -0.811 1 91.69 260 GLY A O 1
ATOM 1963 N N . THR A 1 261 ? -21.188 -6.605 -0.288 1 92.38 261 THR A N 1
ATOM 1964 C CA . THR A 1 261 ? -20.812 -7.961 0.104 1 92.38 261 THR A CA 1
ATOM 1965 C C . THR A 1 261 ? -21.062 -8.945 -1.039 1 92.38 261 THR A C 1
ATOM 1967 O O . THR A 1 261 ? -20.719 -10.117 -0.943 1 92.38 261 THR A O 1
ATOM 1970 N N . ASP A 1 262 ? -21.609 -8.406 -2.125 1 94.31 262 ASP A N 1
ATOM 1971 C CA . ASP A 1 262 ? -21.922 -9.266 -3.266 1 94.31 262 ASP A CA 1
ATOM 1972 C C . ASP A 1 262 ? -20.797 -9.234 -4.301 1 94.31 262 ASP A C 1
ATOM 1974 O O . ASP A 1 262 ? -19.922 -8.375 -4.238 1 94.31 262 ASP A O 1
ATOM 1978 N N . LEU A 1 263 ? -20.906 -10.172 -5.227 1 95.44 263 LEU A N 1
ATOM 1979 C CA . LEU A 1 263 ? -19.953 -10.156 -6.344 1 95.44 263 LEU A CA 1
ATOM 1980 C C . LEU A 1 263 ? -20.281 -9.023 -7.312 1 95.44 263 LEU A C 1
ATOM 1982 O O . LEU A 1 263 ? -21.453 -8.781 -7.621 1 95.44 263 LEU A O 1
ATOM 1986 N N . SER A 1 264 ? -19.281 -8.32 -7.672 1 95.75 264 SER A N 1
ATOM 1987 C CA . SER A 1 264 ? -19.422 -7.418 -8.812 1 95.75 264 SER A CA 1
ATOM 1988 C C . SER A 1 264 ? -19.438 -8.188 -10.125 1 95.75 264 SER A C 1
ATOM 1990 O O . SER A 1 264 ? -19.219 -9.398 -10.148 1 95.75 264 SER A O 1
ATOM 1992 N N . PRO A 1 265 ? -19.766 -7.457 -11.258 1 95.19 265 PRO A N 1
ATOM 1993 C CA . PRO A 1 265 ? -19.641 -8.141 -12.539 1 95.19 265 PRO A CA 1
ATOM 1994 C C . PRO A 1 265 ? -18.25 -8.742 -12.75 1 95.19 265 PRO A C 1
ATOM 1996 O O . PRO A 1 265 ? -18.125 -9.859 -13.266 1 95.19 265 PRO A O 1
ATOM 1999 N N . SER A 1 266 ? -17.25 -7.996 -12.312 1 95.88 266 SER A N 1
ATOM 2000 C CA . SER A 1 266 ? -15.898 -8.539 -12.414 1 95.88 266 SER A CA 1
ATOM 2001 C C . SER A 1 266 ? -15.703 -9.719 -11.469 1 95.88 266 SER A C 1
ATOM 2003 O O . SER A 1 266 ? -15 -10.68 -11.805 1 95.88 266 SER A O 1
ATOM 2005 N N . GLY A 1 267 ? -16.25 -9.602 -10.289 1 96.06 267 GLY A N 1
ATOM 2006 C CA . GLY A 1 267 ? -16.188 -10.719 -9.367 1 96.06 267 GLY A CA 1
ATOM 2007 C C . GLY A 1 267 ? -16.828 -11.984 -9.906 1 96.06 267 GLY A C 1
ATOM 2008 O O . GLY A 1 267 ? -16.297 -13.078 -9.727 1 96.06 267 GLY A O 1
ATOM 2009 N N . LYS A 1 268 ? -17.953 -11.844 -10.57 1 95.38 268 LYS A N 1
ATOM 2010 C CA . LYS A 1 268 ? -18.609 -12.984 -11.188 1 95.38 268 LYS A CA 1
ATOM 2011 C C . LYS A 1 268 ? -17.75 -13.594 -12.289 1 95.38 268 LYS A C 1
ATOM 2013 O O . LYS A 1 268 ? -17.609 -14.812 -12.375 1 95.38 268 LYS A O 1
ATOM 2018 N N . ALA A 1 269 ? -17.219 -12.711 -13.086 1 95.75 269 ALA A N 1
ATOM 2019 C CA . ALA A 1 269 ? -16.328 -13.18 -14.156 1 95.75 269 ALA A CA 1
ATOM 2020 C C . ALA A 1 269 ? -15.109 -13.898 -13.578 1 95.75 269 ALA A C 1
ATOM 2022 O O . ALA A 1 269 ? -14.656 -14.906 -14.125 1 95.75 269 ALA A O 1
ATOM 2023 N N . TYR A 1 270 ? -14.594 -13.438 -12.461 1 96.25 270 TYR A N 1
ATOM 2024 C CA . TYR A 1 270 ? -13.391 -13.969 -11.828 1 96.25 270 TYR A CA 1
ATOM 2025 C C . TYR A 1 270 ? -13.641 -15.375 -11.289 1 96.25 270 TYR A C 1
ATOM 2027 O O . TYR A 1 270 ? -12.773 -16.25 -11.398 1 96.25 270 TYR A O 1
ATOM 2035 N N . LEU A 1 271 ? -14.852 -15.562 -10.773 1 93.44 271 LEU A N 1
ATOM 2036 C CA . LEU A 1 271 ? -15.125 -16.828 -10.094 1 93.44 271 LEU A CA 1
ATOM 2037 C C . LEU A 1 271 ? -15.789 -17.812 -11.039 1 93.44 271 LEU A C 1
ATOM 2039 O O . LEU A 1 271 ? -15.828 -19.016 -10.766 1 93.44 271 LEU A O 1
ATOM 2043 N N . SER A 1 272 ? -16.438 -17.438 -12.133 1 80.62 272 SER A N 1
ATOM 2044 C CA . SER A 1 272 ? -17.234 -18.312 -12.977 1 80.62 272 SER A CA 1
ATOM 2045 C C . SER A 1 272 ? -16.438 -18.781 -14.195 1 80.62 272 SER A C 1
ATOM 2047 O O . SER A 1 272 ? -16.859 -19.703 -14.898 1 80.62 272 SER A O 1
ATOM 2049 N N . SER A 1 273 ? -15.445 -18.156 -14.445 1 67.12 273 SER A N 1
ATOM 2050 C CA . SER A 1 273 ? -14.805 -18.484 -15.719 1 67.12 273 SER A CA 1
ATOM 2051 C C . SER A 1 273 ? -14.047 -19.797 -15.633 1 67.12 273 SER A C 1
ATOM 2053 O O . SER A 1 273 ? -13.602 -20.203 -14.547 1 67.12 273 SER A O 1
ATOM 2055 N N . MET B 1 1 ? 63.906 68.625 -60.594 1 21.86 1 MET B N 1
ATOM 2056 C CA . MET B 1 1 ? 64.25 68.812 -59.188 1 21.86 1 MET B CA 1
ATOM 2057 C C . MET B 1 1 ? 63.062 69.312 -58.406 1 21.86 1 MET B C 1
ATOM 2059 O O . MET B 1 1 ? 63.031 70.5 -58.031 1 21.86 1 MET B O 1
ATOM 2063 N N . VAL B 1 2 ? 61.844 68.812 -58.75 1 26.06 2 VAL B N 1
ATOM 2064 C CA . VAL B 1 2 ? 60.531 69.438 -58.562 1 26.06 2 VAL B CA 1
ATOM 2065 C C . VAL B 1 2 ? 60.188 69.5 -57.062 1 26.06 2 VAL B C 1
ATOM 2067 O O . VAL B 1 2 ? 60.406 68.562 -56.344 1 26.06 2 VAL B O 1
ATOM 2070 N N . SER B 1 3 ? 60.156 70.625 -56.406 1 21.84 3 SER B N 1
ATOM 2071 C CA . SER B 1 3 ? 60.125 71.125 -55.062 1 21.84 3 SER B CA 1
ATOM 2072 C C . SER B 1 3 ? 58.844 70.812 -54.344 1 21.84 3 SER B C 1
ATOM 2074 O O . SER B 1 3 ? 57.781 71.312 -54.625 1 21.84 3 SER B O 1
ATOM 2076 N N . PHE B 1 4 ? 58.562 69.375 -54.125 1 24.39 4 PHE B N 1
ATOM 2077 C CA . PHE B 1 4 ? 57.25 68.938 -53.75 1 24.39 4 PHE B CA 1
ATOM 2078 C C . PHE B 1 4 ? 56.875 69.375 -52.344 1 24.39 4 PHE B C 1
ATOM 2080 O O . PHE B 1 4 ? 57.656 69.25 -51.406 1 24.39 4 PHE B O 1
ATOM 2087 N N . THR B 1 5 ? 55.969 70.375 -52.25 1 24.89 5 THR B N 1
ATOM 2088 C CA . THR B 1 5 ? 55.406 71.188 -51.188 1 24.89 5 THR B CA 1
ATOM 2089 C C . THR B 1 5 ? 54.875 70.312 -50.062 1 24.89 5 THR B C 1
ATOM 2091 O O . THR B 1 5 ? 54.219 69.312 -50.344 1 24.89 5 THR B O 1
ATOM 2094 N N . THR B 1 6 ? 55.312 70.438 -48.75 1 24.47 6 THR B N 1
ATOM 2095 C CA . THR B 1 6 ? 55.406 69.75 -47.438 1 24.47 6 THR B CA 1
ATOM 2096 C C . THR B 1 6 ? 54.062 69.812 -46.719 1 24.47 6 THR B C 1
ATOM 2098 O O . THR B 1 6 ? 53.625 70.875 -46.281 1 24.47 6 THR B O 1
ATOM 2101 N N . LEU B 1 7 ? 52.906 69.438 -47.469 1 26.03 7 LEU B N 1
ATOM 2102 C CA . LEU B 1 7 ? 51.625 69.875 -46.844 1 26.03 7 LEU B CA 1
ATOM 2103 C C . LEU B 1 7 ? 51.5 69.25 -45.469 1 26.03 7 LEU B C 1
ATOM 2105 O O . LEU B 1 7 ? 51.844 68.062 -45.25 1 26.03 7 LEU B O 1
ATOM 2109 N N . ILE B 1 8 ? 51.281 70 -44.406 1 25.59 8 ILE B N 1
ATOM 2110 C CA . ILE B 1 8 ? 51.281 70 -42.938 1 25.59 8 ILE B CA 1
ATOM 2111 C C . ILE B 1 8 ? 50.094 69.188 -42.438 1 25.59 8 ILE B C 1
ATOM 2113 O O . ILE B 1 8 ? 48.938 69.5 -42.719 1 25.59 8 ILE B O 1
ATOM 2117 N N . GLY B 1 9 ? 50.062 67.812 -42.438 1 21.92 9 GLY B N 1
ATOM 2118 C CA . GLY B 1 9 ? 48.906 66.938 -42.156 1 21.92 9 GLY B CA 1
ATOM 2119 C C . GLY B 1 9 ? 48.406 67.062 -40.719 1 21.92 9 GLY B C 1
ATOM 2120 O O . GLY B 1 9 ? 49.219 67 -39.781 1 21.92 9 GLY B O 1
ATOM 2121 N N . ALA B 1 10 ? 47.344 67.938 -40.438 1 22.92 10 ALA B N 1
ATOM 2122 C CA . ALA B 1 10 ? 46.688 68.312 -39.219 1 22.92 10 ALA B CA 1
ATOM 2123 C C . ALA B 1 10 ? 46.344 67.062 -38.406 1 22.92 10 ALA B C 1
ATOM 2125 O O . ALA B 1 10 ? 45.781 66.062 -38.938 1 22.92 10 ALA B O 1
ATOM 2126 N N . GLY B 1 11 ? 47.094 66.688 -37.312 1 21.95 11 GLY B N 1
ATOM 2127 C CA . GLY B 1 11 ? 47.094 65.562 -36.375 1 21.95 11 GLY B CA 1
ATOM 2128 C C . GLY B 1 11 ? 45.875 65.438 -35.5 1 21.95 11 GLY B C 1
ATOM 2129 O O . GLY B 1 11 ? 45.625 66.312 -34.688 1 21.95 11 GLY B O 1
ATOM 2130 N N . LEU B 1 12 ? 44.594 65.375 -36.125 1 23.84 12 LEU B N 1
ATOM 2131 C CA . LEU B 1 12 ? 43.438 65.562 -35.281 1 23.84 12 LEU B CA 1
ATOM 2132 C C . LEU B 1 12 ? 43.469 64.562 -34.125 1 23.84 12 LEU B C 1
ATOM 2134 O O . LEU B 1 12 ? 43.781 63.375 -34.344 1 23.84 12 LEU B O 1
ATOM 2138 N N . LEU B 1 13 ? 43.594 65 -32.875 1 21 13 LEU B N 1
ATOM 2139 C CA . LEU B 1 13 ? 43.719 64.375 -31.547 1 21 13 LEU B CA 1
ATOM 2140 C C . LEU B 1 13 ? 42.469 63.594 -31.188 1 21 13 LEU B C 1
ATOM 2142 O O . LEU B 1 13 ? 41.375 64.188 -31.156 1 21 13 LEU B O 1
ATOM 2146 N N . ALA B 1 14 ? 42.156 62.469 -31.797 1 26.55 14 ALA B N 1
ATOM 2147 C CA . ALA B 1 14 ? 40.938 61.688 -31.469 1 26.55 14 ALA B CA 1
ATOM 2148 C C . ALA B 1 14 ? 40.906 61.312 -30 1 26.55 14 ALA B C 1
ATOM 2150 O O . ALA B 1 14 ? 41.812 60.656 -29.5 1 26.55 14 ALA B O 1
ATOM 2151 N N . THR B 1 15 ? 40.281 62.156 -29.078 1 21.38 15 THR B N 1
ATOM 2152 C CA . THR B 1 15 ? 40.125 61.969 -27.641 1 21.38 15 THR B CA 1
ATOM 2153 C C . THR B 1 15 ? 39.469 60.625 -27.344 1 21.38 15 THR B C 1
ATOM 2155 O O . THR B 1 15 ? 38.469 60.281 -27.953 1 21.38 15 THR B O 1
ATOM 2158 N N . THR B 1 16 ? 40.219 59.562 -26.969 1 25.34 16 THR B N 1
ATOM 2159 C CA . THR B 1 16 ? 39.844 58.219 -26.531 1 25.34 16 THR B CA 1
ATOM 2160 C C . THR B 1 16 ? 39 58.281 -25.266 1 25.34 16 THR B C 1
ATOM 2162 O O . THR B 1 16 ? 39.5 58.688 -24.203 1 25.34 16 THR B O 1
ATOM 2165 N N . ALA B 1 17 ? 37.781 58.812 -25.234 1 28.45 17 ALA B N 1
ATOM 2166 C CA . ALA B 1 17 ? 37.031 58.75 -23.984 1 28.45 17 ALA B CA 1
ATOM 2167 C C . ALA B 1 17 ? 37 57.344 -23.406 1 28.45 17 ALA B C 1
ATOM 2169 O O . ALA B 1 17 ? 36.719 56.375 -24.109 1 28.45 17 ALA B O 1
ATOM 2170 N N . MET B 1 18 ? 37.594 57.062 -22.297 1 25.05 18 MET B N 1
ATOM 2171 C CA . MET B 1 18 ? 37.688 55.906 -21.422 1 25.05 18 MET B CA 1
ATOM 2172 C C . MET B 1 18 ? 36.312 55.438 -20.984 1 25.05 18 MET B C 1
ATOM 2174 O O . MET B 1 18 ? 35.531 56.219 -20.391 1 25.05 18 MET B O 1
ATOM 2178 N N . ALA B 1 19 ? 35.469 54.812 -21.734 1 28.67 19 ALA B N 1
ATOM 2179 C CA . ALA B 1 19 ? 34.156 54.312 -21.266 1 28.67 19 ALA B CA 1
ATOM 2180 C C . ALA B 1 19 ? 34.281 53.625 -19.922 1 28.67 19 ALA B C 1
ATOM 2182 O O . ALA B 1 19 ? 35.062 52.688 -19.766 1 28.67 19 ALA B O 1
ATOM 2183 N N . ALA B 1 20 ? 33.938 54.312 -18.797 1 31.3 20 ALA B N 1
ATOM 2184 C CA . ALA B 1 20 ? 33.875 53.781 -17.438 1 31.3 20 ALA B CA 1
ATOM 2185 C C . ALA B 1 20 ? 33.094 52.469 -17.406 1 31.3 20 ALA B C 1
ATOM 2187 O O . ALA B 1 20 ? 32.062 52.344 -18.047 1 31.3 20 ALA B O 1
ATOM 2188 N N . PRO B 1 21 ? 33.719 51.375 -16.984 1 30.05 21 PRO B N 1
ATOM 2189 C CA . PRO B 1 21 ? 33.062 50.062 -16.891 1 30.05 21 PRO B CA 1
ATOM 2190 C C . PRO B 1 21 ? 31.797 50.125 -16.016 1 30.05 21 PRO B C 1
ATOM 2192 O O . PRO B 1 21 ? 31.797 50.75 -14.961 1 30.05 21 PRO B O 1
ATOM 2195 N N . HIS B 1 22 ? 30.609 50.375 -16.547 1 30.05 22 HIS B N 1
ATOM 2196 C CA . HIS B 1 22 ? 29.391 50.156 -15.781 1 30.05 22 HIS B CA 1
ATOM 2197 C C . HIS B 1 22 ? 29.469 48.844 -14.992 1 30.05 22 HIS B C 1
ATOM 2199 O O . HIS B 1 22 ? 29.672 47.781 -15.578 1 30.05 22 HIS B O 1
ATOM 2205 N N . THR B 1 23 ? 30.031 48.844 -13.75 1 29.69 23 THR B N 1
ATOM 2206 C CA . THR B 1 23 ? 29.938 47.75 -12.812 1 29.69 23 THR B CA 1
ATOM 2207 C C . THR B 1 23 ? 28.5 47.25 -12.68 1 29.69 23 THR B C 1
ATOM 2209 O O . THR B 1 23 ? 27.625 48.031 -12.234 1 29.69 23 THR B O 1
ATOM 2212 N N . HIS B 1 24 ? 27.953 46.625 -13.656 1 30.94 24 HIS B N 1
ATOM 2213 C CA . HIS B 1 24 ? 26.703 45.906 -13.367 1 30.94 24 HIS B CA 1
ATOM 2214 C C . HIS B 1 24 ? 26.766 45.188 -12.023 1 30.94 24 HIS B C 1
ATOM 2216 O O . HIS B 1 24 ? 27.625 44.344 -11.82 1 30.94 24 HIS B O 1
ATOM 2222 N N . GLN B 1 25 ? 26.531 45.938 -10.961 1 30.36 25 GLN B N 1
ATOM 2223 C CA . GLN B 1 25 ? 26.25 45.219 -9.719 1 30.36 25 GLN B CA 1
ATOM 2224 C C . GLN B 1 25 ? 25.234 44.094 -9.938 1 30.36 25 GLN B C 1
ATOM 2226 O O . GLN B 1 25 ? 24.078 44.375 -10.273 1 30.36 25 GLN B O 1
ATOM 2231 N N . HIS B 1 26 ? 25.672 43.031 -10.547 1 31.67 26 HIS B N 1
ATOM 2232 C CA . HIS B 1 26 ? 24.844 41.844 -10.391 1 31.67 26 HIS B CA 1
ATOM 2233 C C . HIS B 1 26 ? 24.406 41.656 -8.945 1 31.67 26 HIS B C 1
ATOM 2235 O O . HIS B 1 26 ? 25.234 41.438 -8.062 1 31.67 26 HIS B O 1
ATOM 2241 N N . SER B 1 27 ? 23.5 42.5 -8.5 1 31.16 27 SER B N 1
ATOM 2242 C CA . SER B 1 27 ? 22.875 42.062 -7.254 1 31.16 27 SER B CA 1
ATOM 2243 C C . SER B 1 27 ? 22.562 40.594 -7.262 1 31.16 27 SER B C 1
ATOM 2245 O O . SER B 1 27 ? 21.766 40.125 -8.086 1 31.16 27 SER B O 1
ATOM 2247 N N . HIS B 1 28 ? 23.531 39.812 -6.945 1 32.16 28 HIS B N 1
ATOM 2248 C CA . HIS B 1 28 ? 23.172 38.469 -6.527 1 32.16 28 HIS B CA 1
ATOM 2249 C C . HIS B 1 28 ? 21.984 38.469 -5.57 1 32.16 28 HIS B C 1
ATOM 2251 O O . HIS B 1 28 ? 22.094 38.969 -4.449 1 32.16 28 HIS B O 1
ATOM 2257 N N . THR B 1 29 ? 20.844 38.812 -6.047 1 32.41 29 THR B N 1
ATOM 2258 C CA . THR B 1 29 ? 19.719 38.438 -5.195 1 32.41 29 THR B CA 1
ATOM 2259 C C . THR B 1 29 ? 19.969 37.062 -4.539 1 32.41 29 THR B C 1
ATOM 2261 O O . THR B 1 29 ? 20.047 36.062 -5.223 1 32.41 29 THR B O 1
ATOM 2264 N N . GLN B 1 30 ? 20.781 37.094 -3.584 1 30.23 30 GLN B N 1
ATOM 2265 C CA . GLN B 1 30 ? 20.844 35.906 -2.732 1 30.23 30 GLN B CA 1
ATOM 2266 C C . GLN B 1 30 ? 19.469 35.312 -2.525 1 30.23 30 GLN B C 1
ATOM 2268 O O . GLN B 1 30 ? 18.547 35.969 -2.047 1 30.23 30 GLN B O 1
ATOM 2273 N N . LEU B 1 31 ? 19.031 34.5 -3.354 1 35.94 31 LEU B N 1
ATOM 2274 C CA . LEU B 1 31 ? 17.906 33.656 -2.967 1 35.94 31 LEU B CA 1
ATOM 2275 C C . LEU B 1 31 ? 17.938 33.344 -1.472 1 35.94 31 LEU B C 1
ATOM 2277 O O . LEU B 1 31 ? 18.875 32.719 -0.976 1 35.94 31 LEU B O 1
ATOM 2281 N N . SER B 1 32 ? 17.594 34.281 -0.674 1 34.06 32 SER B N 1
ATOM 2282 C CA . SER B 1 32 ? 17.453 34.094 0.764 1 34.06 32 SER B CA 1
ATOM 2283 C C . SER B 1 32 ? 16.984 32.656 1.073 1 34.06 32 SER B C 1
ATOM 2285 O O . SER B 1 32 ? 15.93 32.25 0.613 1 34.06 32 SER B O 1
ATOM 2287 N N . GLN B 1 33 ? 17.797 31.703 1.175 1 40.19 33 GLN B N 1
ATOM 2288 C CA . GLN B 1 33 ? 17.5 30.391 1.721 1 40.19 33 GLN B CA 1
ATOM 2289 C C . GLN B 1 33 ? 16.484 30.484 2.859 1 40.19 33 GLN B C 1
ATOM 2291 O O . GLN B 1 33 ? 16.766 31.109 3.889 1 40.19 33 GLN B O 1
ATOM 2296 N N . ARG B 1 34 ? 15.172 30.703 2.578 1 45.44 34 ARG B N 1
ATOM 2297 C CA . ARG B 1 34 ? 14.094 30.703 3.557 1 45.44 34 ARG B CA 1
ATOM 2298 C C . ARG B 1 34 ? 14.281 29.609 4.602 1 45.44 34 ARG B C 1
ATOM 2300 O O . ARG B 1 34 ? 14.875 28.578 4.312 1 45.44 34 ARG B O 1
ATOM 2307 N N . SER B 1 35 ? 14.297 29.969 5.855 1 47.66 35 SER B N 1
ATOM 2308 C CA . SER B 1 35 ? 14.367 29.047 6.984 1 47.66 35 SER B CA 1
ATOM 2309 C C . SER B 1 35 ? 13.5 27.828 6.75 1 47.66 35 SER B C 1
ATOM 2311 O O . SER B 1 35 ? 12.391 27.938 6.219 1 47.66 35 SER B O 1
ATOM 2313 N N . PRO B 1 36 ? 14.094 26.641 6.668 1 53.62 36 PRO B N 1
ATOM 2314 C CA . PRO B 1 36 ? 13.375 25.406 6.391 1 53.62 36 PRO B CA 1
ATOM 2315 C C . PRO B 1 36 ? 12.07 25.281 7.176 1 53.62 36 PRO B C 1
ATOM 2317 O O . PRO B 1 36 ? 12.031 25.625 8.359 1 53.62 36 PRO B O 1
ATOM 2320 N N . SER B 1 37 ? 10.891 25.391 6.457 1 66.31 37 SER B N 1
ATOM 2321 C CA . SER B 1 37 ? 9.578 25.172 7.055 1 66.31 37 SER B CA 1
ATOM 2322 C C . SER B 1 37 ? 9.57 23.922 7.934 1 66.31 37 SER B C 1
ATOM 2324 O O . SER B 1 37 ? 10.148 22.891 7.566 1 66.31 37 SER B O 1
ATOM 2326 N N . THR B 1 38 ? 9.148 24.016 9.203 1 85.44 38 THR B N 1
ATOM 2327 C CA . THR B 1 38 ? 8.961 22.891 10.125 1 85.44 38 THR B CA 1
ATOM 2328 C C . THR B 1 38 ? 7.742 22.062 9.719 1 85.44 38 THR B C 1
ATOM 2330 O O . THR B 1 38 ? 7.438 21.047 10.352 1 85.44 38 THR B O 1
ATOM 2333 N N . LYS B 1 39 ? 7.102 22.5 8.508 1 95.5 39 LYS B N 1
ATOM 2334 C CA . LYS B 1 39 ? 5.867 21.828 8.094 1 95.5 39 LYS B CA 1
ATOM 2335 C C . LYS B 1 39 ? 6.168 20.625 7.207 1 95.5 39 LYS B C 1
ATOM 2337 O O . LYS B 1 39 ? 5.375 19.688 7.141 1 95.5 39 LYS B O 1
ATOM 2342 N N . ARG B 1 40 ? 7.32 20.609 6.598 1 96.62 40 ARG B N 1
ATOM 2343 C CA . ARG B 1 40 ? 7.652 19.609 5.578 1 96.62 40 ARG B CA 1
ATOM 2344 C C . ARG B 1 40 ? 7.973 18.266 6.211 1 96.62 40 ARG B C 1
ATOM 2346 O O . ARG B 1 40 ? 8.766 18.188 7.148 1 96.62 40 ARG B O 1
ATOM 2353 N N . GLY B 1 41 ? 7.297 17.25 5.691 1 97.88 41 GLY B N 1
ATOM 2354 C CA . GLY B 1 41 ? 7.57 15.883 6.117 1 97.88 41 GLY B CA 1
ATOM 2355 C C . GLY B 1 41 ? 7.852 14.945 4.961 1 97.88 41 GLY B C 1
ATOM 2356 O O . GLY B 1 41 ? 8.008 15.383 3.82 1 97.88 41 GLY B O 1
ATOM 2357 N N . ALA B 1 42 ? 8.062 13.695 5.324 1 97.88 42 ALA B N 1
ATOM 2358 C CA . ALA B 1 42 ? 8.328 12.656 4.332 1 97.88 42 ALA B CA 1
ATOM 2359 C C . ALA B 1 42 ? 7.422 11.445 4.543 1 97.88 42 ALA B C 1
ATOM 2361 O O . ALA B 1 42 ? 7.324 10.922 5.652 1 97.88 42 ALA B O 1
ATOM 2362 N N . ALA B 1 43 ? 6.727 11.102 3.523 1 98.31 43 ALA B N 1
ATOM 2363 C CA . ALA B 1 43 ? 6.148 9.766 3.439 1 98.31 43 ALA B CA 1
ATOM 2364 C C . ALA B 1 43 ? 7.125 8.789 2.799 1 98.31 43 ALA B C 1
ATOM 2366 O O . ALA B 1 43 ? 7.582 9 1.673 1 98.31 43 ALA B O 1
ATOM 2367 N N . TYR B 1 44 ? 7.48 7.691 3.561 1 97.38 44 TYR B N 1
ATOM 2368 C CA . TYR B 1 44 ? 8.594 6.883 3.08 1 97.38 44 TYR B CA 1
ATOM 2369 C C . TYR B 1 44 ? 8.312 5.398 3.26 1 97.38 44 TYR B C 1
ATOM 2371 O O . TYR B 1 44 ? 7.469 5.016 4.078 1 97.38 44 TYR B O 1
ATOM 2379 N N . ASN B 1 45 ? 9.031 4.578 2.471 1 95.38 45 ASN B N 1
ATOM 2380 C CA . ASN B 1 45 ? 9.062 3.143 2.725 1 95.38 45 ASN B CA 1
ATOM 2381 C C . ASN B 1 45 ? 10.414 2.699 3.268 1 95.38 45 ASN B C 1
ATOM 2383 O O . ASN B 1 45 ? 10.523 1.644 3.895 1 95.38 45 ASN B O 1
ATOM 2387 N N . HIS B 1 46 ? 11.422 3.57 2.979 1 94.75 46 HIS B N 1
ATOM 2388 C CA . HIS B 1 46 ? 12.773 3.189 3.375 1 94.75 46 HIS B CA 1
ATOM 2389 C C . HIS B 1 46 ? 13.461 4.32 4.137 1 94.75 46 HIS B C 1
ATOM 2391 O O . HIS B 1 46 ? 13.531 5.449 3.648 1 94.75 46 HIS B O 1
ATOM 2397 N N . LEU B 1 47 ? 14.055 3.943 5.234 1 95.06 47 LEU B N 1
ATOM 2398 C CA . LEU B 1 47 ? 14.75 4.902 6.094 1 95.06 47 LEU B CA 1
ATOM 2399 C C . LEU B 1 47 ? 15.875 5.594 5.336 1 95.06 47 LEU B C 1
ATOM 2401 O O . LEU B 1 47 ? 16.141 6.781 5.551 1 95.06 47 LEU B O 1
ATOM 2405 N N . SER B 1 48 ? 16.516 4.891 4.477 1 94.44 48 SER B N 1
ATOM 2406 C CA . SER B 1 48 ? 17.641 5.453 3.732 1 94.44 48 SER B CA 1
ATOM 2407 C C . SER B 1 48 ? 17.188 6.617 2.854 1 94.44 48 SER B C 1
ATOM 2409 O O . SER B 1 48 ? 17.953 7.566 2.639 1 94.44 48 SER B O 1
ATOM 2411 N N . ASP B 1 49 ? 15.984 6.535 2.326 1 95.94 49 ASP B N 1
ATOM 2412 C CA . ASP B 1 49 ? 15.469 7.625 1.503 1 95.94 49 ASP B CA 1
ATOM 2413 C C . ASP B 1 49 ? 15.266 8.891 2.332 1 95.94 49 ASP B C 1
ATOM 2415 O O . ASP B 1 49 ? 15.531 10 1.856 1 95.94 49 ASP B O 1
ATOM 2419 N N . VAL B 1 50 ? 14.812 8.672 3.559 1 96.81 50 VAL B N 1
ATOM 2420 C CA . VAL B 1 50 ? 14.625 9.812 4.453 1 96.81 50 VAL B CA 1
ATOM 2421 C C . VAL B 1 50 ? 15.977 10.445 4.766 1 96.81 50 VAL B C 1
ATOM 2423 O O . VAL B 1 50 ? 16.094 11.68 4.812 1 96.81 50 VAL B O 1
ATOM 2426 N N . GLN B 1 51 ? 16.953 9.602 4.988 1 95.19 51 GLN B N 1
ATOM 2427 C CA . GLN B 1 51 ? 18.297 10.102 5.227 1 95.19 51 GLN B CA 1
ATOM 2428 C C . GLN B 1 51 ? 18.781 10.945 4.055 1 95.19 51 GLN B C 1
ATOM 2430 O O . GLN B 1 51 ? 19.312 12.039 4.25 1 95.19 51 GLN B O 1
ATOM 2435 N N . SER B 1 52 ? 18.562 10.484 2.883 1 94.62 52 SER B N 1
ATOM 2436 C CA . SER B 1 52 ? 18.984 11.188 1.677 1 94.62 52 SER B CA 1
ATOM 2437 C C . SER B 1 52 ? 18.266 12.523 1.534 1 94.62 52 SER B C 1
ATOM 2439 O O . SER B 1 52 ? 18.875 13.539 1.205 1 94.62 52 SER B O 1
ATOM 2441 N N . LEU B 1 53 ? 16.969 12.508 1.763 1 95.31 53 LEU B N 1
ATOM 2442 C CA . LEU B 1 53 ? 16.172 13.727 1.66 1 95.31 53 LEU B CA 1
ATOM 2443 C C . LEU B 1 53 ? 16.609 14.742 2.711 1 95.31 53 LEU B C 1
ATOM 2445 O O . LEU B 1 53 ? 16.75 15.93 2.41 1 95.31 53 LEU B O 1
ATOM 2449 N N . HIS B 1 54 ? 16.797 14.242 3.885 1 92.38 54 HIS B N 1
ATOM 2450 C CA . HIS B 1 54 ? 17.109 15.117 5.012 1 92.38 54 HIS B CA 1
ATOM 2451 C C . HIS B 1 54 ? 18.5 15.734 4.863 1 92.38 54 HIS B C 1
ATOM 2453 O O . HIS B 1 54 ? 18.719 16.859 5.305 1 92.38 54 HIS B O 1
ATOM 2459 N N . GLN B 1 55 ? 19.422 15.039 4.297 1 88.62 55 GLN B N 1
ATOM 2460 C CA . GLN B 1 55 ? 20.781 15.539 4.094 1 88.62 55 GLN B CA 1
ATOM 2461 C C . GLN B 1 55 ? 20.781 16.766 3.18 1 88.62 55 GLN B C 1
ATOM 2463 O O . GLN B 1 55 ? 21.672 17.609 3.271 1 88.62 55 GLN B O 1
ATOM 2468 N N . ASN B 1 56 ? 19.859 16.844 2.303 1 77.12 56 ASN B N 1
ATOM 2469 C CA . ASN B 1 56 ? 19.828 17.906 1.296 1 77.12 56 ASN B CA 1
ATOM 2470 C C . ASN B 1 56 ? 18.906 19.047 1.714 1 77.12 56 ASN B C 1
ATOM 2472 O O . ASN B 1 56 ? 18.875 20.094 1.06 1 77.12 56 ASN B O 1
ATOM 2476 N N . GLY B 1 57 ? 18.094 18.891 2.639 1 72.56 57 GLY B N 1
ATOM 2477 C CA . GLY B 1 57 ? 17.156 19.906 3.105 1 72.56 57 GLY B CA 1
ATOM 2478 C C . GLY B 1 57 ? 16.266 19.422 4.23 1 72.56 57 GLY B C 1
ATOM 2479 O O . GLY B 1 57 ? 16.188 18.234 4.5 1 72.56 57 GLY B O 1
ATOM 2480 N N . GLY B 1 58 ? 15.773 20.266 5.07 1 80.06 58 GLY B N 1
ATOM 2481 C CA . GLY B 1 58 ? 15.289 19.969 6.41 1 80.06 58 GLY B CA 1
ATOM 2482 C C . GLY B 1 58 ? 13.82 19.594 6.445 1 80.06 58 GLY B C 1
ATOM 2483 O O . GLY B 1 58 ? 12.984 20.266 5.832 1 80.06 58 GLY B O 1
ATOM 2484 N N . ILE B 1 59 ? 13.492 18.234 6.492 1 93.56 59 ILE B N 1
ATOM 2485 C CA . ILE B 1 59 ? 12.188 17.75 6.93 1 93.56 59 ILE B CA 1
ATOM 2486 C C . ILE B 1 59 ? 12.172 17.609 8.453 1 93.56 59 ILE B C 1
ATOM 2488 O O . ILE B 1 59 ? 13.227 17.453 9.078 1 93.56 59 ILE B O 1
ATOM 2492 N N . SER B 1 60 ? 10.961 17.75 8.93 1 95.88 60 SER B N 1
ATOM 2493 C CA . SER B 1 60 ? 10.891 17.75 10.391 1 95.88 60 SER B CA 1
ATOM 2494 C C . SER B 1 60 ? 10.141 16.531 10.914 1 95.88 60 SER B C 1
ATOM 2496 O O . SER B 1 60 ? 10.18 16.25 12.117 1 95.88 60 SER B O 1
ATOM 2498 N N . TRP B 1 61 ? 9.477 15.828 10.039 1 97.62 61 TRP B N 1
ATOM 2499 C CA . TRP B 1 61 ? 8.719 14.648 10.438 1 97.62 61 TRP B CA 1
ATOM 2500 C C . TRP B 1 61 ? 8.609 13.648 9.289 1 97.62 61 TRP B C 1
ATOM 2502 O O . TRP B 1 61 ? 8.914 13.984 8.141 1 97.62 61 TRP B O 1
ATOM 2512 N N . ALA B 1 62 ? 8.297 12.422 9.656 1 98.06 62 ALA B N 1
ATOM 2513 C CA . ALA B 1 62 ? 8.141 11.383 8.641 1 98.06 62 ALA B CA 1
ATOM 2514 C C . ALA B 1 62 ? 7.168 10.305 9.102 1 98.06 62 ALA B C 1
ATOM 2516 O O . ALA B 1 62 ? 6.941 10.141 10.305 1 98.06 62 ALA B O 1
ATOM 2517 N N . TYR B 1 63 ? 6.562 9.641 8.188 1 98.44 63 TYR B N 1
ATOM 2518 C CA . TYR B 1 63 ? 5.723 8.484 8.477 1 98.44 63 TYR B CA 1
ATOM 2519 C C . TYR B 1 63 ? 5.766 7.469 7.344 1 98.44 63 TYR B C 1
ATOM 2521 O O . TYR B 1 63 ? 6.117 7.812 6.211 1 98.44 63 TYR B O 1
ATOM 2529 N N . ASP B 1 64 ? 5.449 6.242 7.66 1 97.56 64 ASP B N 1
ATOM 2530 C CA . ASP B 1 64 ? 5.605 5.176 6.676 1 97.56 64 ASP B CA 1
ATOM 2531 C C . ASP B 1 64 ? 4.379 4.27 6.645 1 97.56 64 ASP B C 1
ATOM 2533 O O . ASP B 1 64 ? 4.492 3.074 6.363 1 97.56 64 ASP B O 1
ATOM 2537 N N . TRP B 1 65 ? 3.201 4.816 7.039 1 97.56 65 TRP B N 1
ATOM 2538 C CA . TRP B 1 65 ? 1.915 4.129 7.023 1 97.56 65 TRP B CA 1
ATOM 2539 C C . TRP B 1 65 ? 1.891 2.994 8.039 1 97.56 65 TRP B C 1
ATOM 2541 O O . TRP B 1 65 ? 0.988 2.154 8.023 1 97.56 65 TRP B O 1
ATOM 2551 N N . ASN B 1 66 ? 2.844 3.006 8.891 1 95.75 66 ASN B N 1
ATOM 2552 C CA . ASN B 1 66 ? 2.963 1.974 9.914 1 95.75 66 ASN B CA 1
ATOM 2553 C C . ASN B 1 66 ? 2.928 2.57 11.32 1 95.75 66 ASN B C 1
ATOM 2555 O O . ASN B 1 66 ? 2.934 3.793 11.477 1 95.75 66 ASN B O 1
ATOM 2559 N N . MET B 1 67 ? 2.838 1.624 12.281 1 96.19 67 MET B N 1
ATOM 2560 C CA . MET B 1 67 ? 2.807 2.09 13.664 1 96.19 67 MET B CA 1
ATOM 2561 C C . MET B 1 67 ? 4.219 2.262 14.211 1 96.19 67 MET B C 1
ATOM 2563 O O . MET B 1 67 ? 4.41 2.865 15.266 1 96.19 67 MET B O 1
ATOM 2567 N N . VAL B 1 68 ? 5.223 1.709 13.5 1 94.88 68 VAL B N 1
ATOM 2568 C CA . VAL B 1 68 ? 6.613 1.847 13.906 1 94.88 68 VAL B CA 1
ATOM 2569 C C . VAL B 1 68 ? 7.457 2.332 12.727 1 94.88 68 VAL B C 1
ATOM 2571 O O . VAL B 1 68 ? 7.113 2.082 11.57 1 94.88 68 VAL B O 1
ATOM 2574 N N . SER B 1 69 ? 8.586 3.008 12.984 1 93.94 69 SER B N 1
ATOM 2575 C CA . SER B 1 69 ? 9.422 3.639 11.961 1 93.94 69 SER B CA 1
ATOM 2576 C C . SER B 1 69 ? 10.328 2.621 11.281 1 93.94 69 SER B C 1
ATOM 2578 O O . SER B 1 69 ? 10.945 2.92 10.258 1 93.94 69 SER B O 1
ATOM 2580 N N . SER B 1 70 ? 10.453 1.477 11.719 1 88.31 70 SER B N 1
ATOM 2581 C CA . SER B 1 70 ? 11.289 0.411 11.172 1 88.31 70 SER B CA 1
ATOM 2582 C C . SER B 1 70 ? 12.773 0.767 11.273 1 88.31 70 SER B C 1
ATOM 2584 O O . SER B 1 70 ? 13.539 0.489 10.352 1 88.31 70 SER B O 1
ATOM 2586 N N . GLY B 1 71 ? 13.164 1.539 12.242 1 90.94 71 GLY B N 1
ATOM 2587 C CA . GLY B 1 71 ? 14.531 1.976 12.492 1 90.94 71 GLY B CA 1
ATOM 2588 C C . GLY B 1 71 ? 14.617 3.422 12.945 1 90.94 71 GLY B C 1
ATOM 2589 O O . GLY B 1 71 ? 13.602 4.035 13.281 1 90.94 71 GLY B O 1
ATOM 2590 N N . ASN B 1 72 ? 15.867 3.916 12.93 1 92.69 72 ASN B N 1
ATOM 2591 C CA . ASN B 1 72 ? 16.078 5.266 13.438 1 92.69 72 ASN B CA 1
ATOM 2592 C C . ASN B 1 72 ? 16.016 6.305 12.32 1 92.69 72 ASN B C 1
ATOM 2594 O O . ASN B 1 72 ? 16.75 6.207 11.328 1 92.69 72 ASN B O 1
ATOM 2598 N N . LEU B 1 73 ? 15.172 7.23 12.523 1 95.31 73 LEU B N 1
ATOM 2599 C CA . LEU B 1 73 ? 15.141 8.391 11.641 1 95.31 73 LEU B CA 1
ATOM 2600 C C . LEU B 1 73 ? 16.281 9.352 11.969 1 95.31 73 LEU B C 1
ATOM 2602 O O . LEU B 1 73 ? 16.875 9.281 13.047 1 95.31 73 LEU B O 1
ATOM 2606 N N . PRO B 1 74 ? 16.609 10.25 11 1 94.69 74 PRO B N 1
ATOM 2607 C CA . PRO B 1 74 ? 17.625 11.258 11.305 1 94.69 74 PRO B CA 1
ATOM 2608 C C . PRO B 1 74 ? 17.234 12.148 12.484 1 94.69 74 PRO B C 1
ATOM 2610 O O . PRO B 1 74 ? 16.047 12.352 12.742 1 94.69 74 PRO B O 1
ATOM 2613 N N . ALA B 1 75 ? 18.328 12.672 13.133 1 92.12 75 ALA B N 1
ATOM 2614 C CA . ALA B 1 75 ? 18.078 13.594 14.242 1 92.12 75 ALA B CA 1
ATOM 2615 C C . ALA B 1 75 ? 17.203 14.766 13.789 1 92.12 75 ALA B C 1
ATOM 2617 O O . ALA B 1 75 ? 17.422 15.328 12.711 1 92.12 75 ALA B O 1
ATOM 2618 N N . GLY B 1 76 ? 16.219 15.086 14.625 1 92.62 76 GLY B N 1
ATOM 2619 C CA . GLY B 1 76 ? 15.367 16.234 14.336 1 92.62 76 GLY B CA 1
ATOM 2620 C C . GLY B 1 76 ? 14.141 15.859 13.523 1 92.62 76 GLY B C 1
ATOM 2621 O O . GLY B 1 76 ? 13.25 16.688 13.328 1 92.62 76 GLY B O 1
ATOM 2622 N N . VAL B 1 77 ? 14.062 14.641 13.055 1 96.06 77 VAL B N 1
ATOM 2623 C CA . VAL B 1 77 ? 12.898 14.188 12.305 1 96.06 77 VAL B CA 1
ATOM 2624 C C . VAL B 1 77 ? 12.016 13.328 13.203 1 96.06 77 VAL B C 1
ATOM 2626 O O . VAL B 1 77 ? 12.422 12.25 13.641 1 96.06 77 VAL B O 1
ATOM 2629 N N . GLU B 1 78 ? 10.844 13.781 13.445 1 96.69 78 GLU B N 1
ATOM 2630 C CA . GLU B 1 78 ? 9.891 13.055 14.289 1 96.69 78 GLU B CA 1
ATOM 2631 C C . GLU B 1 78 ? 9.164 11.977 13.492 1 96.69 78 GLU B C 1
ATOM 2633 O O . GLU B 1 78 ? 8.703 12.227 12.375 1 96.69 78 GLU B O 1
ATOM 2638 N N . PHE B 1 79 ? 9.125 10.797 14.102 1 98.06 79 PHE B N 1
ATOM 2639 C CA . PHE B 1 79 ? 8.25 9.781 13.516 1 98.06 79 PHE B CA 1
ATOM 2640 C C . PHE B 1 79 ? 6.812 9.977 13.977 1 98.06 79 PHE B C 1
ATOM 2642 O O . PHE B 1 79 ? 6.555 10.195 15.156 1 98.06 79 PHE B O 1
ATOM 2649 N N . VAL B 1 80 ? 5.891 9.891 13.062 1 98.62 80 VAL B N 1
ATOM 2650 C CA . VAL B 1 80 ? 4.477 9.922 13.414 1 98.62 80 VAL B CA 1
ATOM 2651 C C . VAL B 1 80 ? 3.842 8.562 13.102 1 98.62 80 VAL B C 1
ATOM 2653 O O . VAL B 1 80 ? 3.658 8.211 11.938 1 98.62 80 VAL B O 1
ATOM 2656 N N . PRO B 1 81 ? 3.48 7.801 14.18 1 98.69 81 PRO B N 1
ATOM 2657 C CA . PRO B 1 81 ? 2.846 6.5 13.945 1 98.69 81 PRO B CA 1
ATOM 2658 C C . PRO B 1 81 ? 1.432 6.625 13.383 1 98.69 81 PRO B C 1
ATOM 2660 O O . PRO B 1 81 ? 0.735 7.602 13.672 1 98.69 81 PRO B O 1
ATOM 2663 N N . MET B 1 82 ? 1.045 5.605 12.602 1 98.75 82 MET B N 1
ATOM 2664 C CA . MET B 1 82 ? -0.302 5.516 12.047 1 98.75 82 MET B CA 1
ATOM 2665 C C . MET B 1 82 ? -0.946 4.18 12.398 1 98.75 82 MET B C 1
ATOM 2667 O O . MET B 1 82 ? -0.304 3.131 12.305 1 98.75 82 MET B O 1
ATOM 2671 N N . LEU B 1 83 ? -2.146 4.273 12.875 1 98.62 83 LEU B N 1
ATOM 2672 C CA . LEU B 1 83 ? -3.002 3.092 12.867 1 98.62 83 LEU B CA 1
ATOM 2673 C C . LEU B 1 83 ? -3.732 2.957 11.531 1 98.62 83 LEU B C 1
ATOM 2675 O O . LEU B 1 83 ? -4.84 3.475 11.375 1 98.62 83 LEU B O 1
ATOM 2679 N N . TRP B 1 84 ? -3.143 2.281 10.688 1 98.12 84 TRP B N 1
ATOM 2680 C CA . TRP B 1 84 ? -3.535 2.27 9.281 1 98.12 84 TRP B CA 1
ATOM 2681 C C . TRP B 1 84 ? -4.977 1.799 9.117 1 98.12 84 TRP B C 1
ATOM 2683 O O . TRP B 1 84 ? -5.727 2.342 8.305 1 98.12 84 TRP B O 1
ATOM 2693 N N . GLY B 1 85 ? -5.422 0.831 9.773 1 97.5 85 GLY B N 1
ATOM 2694 C CA . GLY B 1 85 ? -6.723 0.195 9.672 1 97.5 85 GLY B CA 1
ATOM 2695 C C . GLY B 1 85 ? -6.867 -1.018 10.578 1 97.5 85 GLY B C 1
ATOM 2696 O O . GLY B 1 85 ? -6.012 -1.268 11.43 1 97.5 85 GLY B O 1
ATOM 2697 N N . SER B 1 86 ? -7.961 -1.779 10.367 1 95.19 86 SER B N 1
ATOM 2698 C CA . SER B 1 86 ? -8.359 -2.838 11.289 1 95.19 86 SER B CA 1
ATOM 2699 C C . SER B 1 86 ? -7.32 -3.951 11.336 1 95.19 86 SER B C 1
ATOM 2701 O O . SER B 1 86 ? -7.188 -4.645 12.344 1 95.19 86 SER B O 1
ATOM 2703 N N . LYS B 1 87 ? -6.535 -4.094 10.336 1 91.69 87 LYS B N 1
ATOM 2704 C CA . LYS B 1 87 ? -5.562 -5.184 10.312 1 91.69 87 LYS B CA 1
ATOM 2705 C C . LYS B 1 87 ? -4.43 -4.93 11.305 1 91.69 87 LYS B C 1
ATOM 2707 O O . LYS B 1 87 ? -3.631 -5.824 11.586 1 91.69 87 LYS B O 1
ATOM 2712 N N . MET B 1 88 ? -4.359 -3.707 11.844 1 94.06 88 MET B N 1
ATOM 2713 C CA . MET B 1 88 ? -3.287 -3.359 12.773 1 94.06 88 MET B CA 1
ATOM 2714 C C . MET B 1 88 ? -3.791 -3.352 14.211 1 94.06 88 MET B C 1
ATOM 2716 O O . MET B 1 88 ? -3.025 -3.09 15.141 1 94.06 88 MET B O 1
ATOM 2720 N N . PHE B 1 89 ? -5.051 -3.689 14.5 1 95.5 89 PHE B N 1
ATOM 2721 C CA . PHE B 1 89 ? -5.637 -3.586 15.828 1 95.5 89 PHE B CA 1
ATOM 2722 C C . PHE B 1 89 ? -4.957 -4.547 16.797 1 95.5 89 PHE B C 1
ATOM 2724 O O . PHE B 1 89 ? -4.754 -4.219 17.969 1 95.5 89 PHE B O 1
ATOM 2731 N N . GLY B 1 90 ? -4.52 -5.645 16.328 1 90.44 90 GLY B N 1
ATOM 2732 C CA . GLY B 1 90 ? -4.023 -6.703 17.188 1 90.44 90 GLY B CA 1
ATOM 2733 C C . GLY B 1 90 ? -2.775 -6.309 17.953 1 90.44 90 GLY B C 1
ATOM 2734 O O . GLY B 1 90 ? -2.658 -6.59 19.156 1 90.44 90 GLY B O 1
ATOM 2735 N N . ASP B 1 91 ? -1.895 -5.609 17.297 1 90.56 91 ASP B N 1
ATOM 2736 C CA . ASP B 1 91 ? -0.603 -5.293 17.906 1 90.56 91 ASP B CA 1
ATOM 2737 C C . ASP B 1 91 ? -0.568 -3.854 18.406 1 90.56 91 ASP B C 1
ATOM 2739 O O . ASP B 1 91 ? 0.434 -3.412 18.969 1 90.56 91 ASP B O 1
ATOM 2743 N N . TRP B 1 92 ? -1.61 -3.209 18.281 1 96.31 92 TRP B N 1
ATOM 2744 C CA . TRP B 1 92 ? -1.621 -1.764 18.484 1 96.31 92 TRP B CA 1
ATOM 2745 C C . TRP B 1 92 ? -1.308 -1.42 19.938 1 96.31 92 TRP B C 1
ATOM 2747 O O . TRP B 1 92 ? -0.368 -0.67 20.219 1 96.31 92 TRP B O 1
ATOM 2757 N N . PHE B 1 93 ? -1.998 -2.072 20.875 1 97.5 93 PHE B N 1
ATOM 2758 C CA . PHE B 1 93 ? -1.875 -1.687 22.281 1 97.5 93 PHE B CA 1
ATOM 2759 C C . PHE B 1 93 ? -0.532 -2.129 22.844 1 97.5 93 PHE B C 1
ATOM 2761 O O . PHE B 1 93 ? -0.03 -1.535 23.797 1 97.5 93 PHE B O 1
ATOM 2768 N N . SER B 1 94 ? 0.059 -3.113 22.25 1 95.69 94 SER B N 1
ATOM 2769 C CA . SER B 1 94 ? 1.368 -3.557 22.719 1 95.69 94 SER B CA 1
ATOM 2770 C C . SER B 1 94 ? 2.486 -2.713 22.109 1 95.69 94 SER B C 1
ATOM 2772 O O . SER B 1 94 ? 3.615 -2.723 22.609 1 95.69 94 SER B O 1
ATOM 2774 N N . THR B 1 95 ? 2.176 -1.926 21.141 1 96.25 95 THR B N 1
ATOM 2775 C CA . THR B 1 95 ? 3.217 -1.256 20.375 1 96.25 95 THR B CA 1
ATOM 2776 C C . THR B 1 95 ? 3.225 0.243 20.656 1 96.25 95 THR B C 1
ATOM 2778 O O . THR B 1 95 ? 4.277 0.821 20.938 1 96.25 95 THR B O 1
ATOM 2781 N N . ILE B 1 96 ? 2.084 0.859 20.703 1 98.25 96 ILE B N 1
ATOM 2782 C CA . ILE B 1 96 ? 1.974 2.311 20.609 1 98.25 96 ILE B CA 1
ATOM 2783 C C . ILE B 1 96 ? 2.557 2.951 21.859 1 98.25 96 ILE B C 1
ATOM 2785 O O . ILE B 1 96 ? 3.205 3.998 21.797 1 98.25 96 ILE B O 1
ATOM 2789 N N . PRO B 1 97 ? 2.473 2.357 23.062 1 97.75 97 PRO B N 1
ATOM 2790 C CA . PRO B 1 97 ? 3.113 2.986 24.219 1 97.75 97 PRO B CA 1
ATOM 2791 C C . PRO B 1 97 ? 4.625 3.121 24.062 1 97.75 97 PRO B C 1
ATOM 2793 O O . PRO B 1 97 ? 5.203 4.141 24.453 1 97.75 97 PRO B O 1
ATOM 2796 N N . THR B 1 98 ? 5.203 2.152 23.469 1 96.88 98 THR B N 1
ATOM 2797 C CA . THR B 1 98 ? 6.641 2.195 23.25 1 96.88 98 THR B CA 1
ATOM 2798 C C . THR B 1 98 ? 7 3.287 22.25 1 96.88 98 THR B C 1
ATOM 2800 O O . THR B 1 98 ? 7.988 4 22.422 1 96.88 98 THR B O 1
ATOM 2803 N N . VAL B 1 99 ? 6.207 3.408 21.266 1 97.5 99 VAL B N 1
ATOM 2804 C CA . VAL B 1 99 ? 6.438 4.41 20.234 1 97.5 99 VAL B CA 1
ATOM 2805 C C . VAL B 1 99 ? 6.285 5.809 20.812 1 97.5 99 VAL B C 1
ATOM 2807 O O . VAL B 1 99 ? 7.113 6.688 20.562 1 97.5 99 VAL B O 1
ATOM 2810 N N . LEU B 1 100 ? 5.285 6.023 21.625 1 98 100 LEU B N 1
ATOM 2811 C CA . LEU B 1 100 ? 5.074 7.309 22.281 1 98 100 LEU B CA 1
ATOM 2812 C C . LEU B 1 100 ? 6.207 7.621 23.25 1 98 100 LEU B C 1
ATOM 2814 O O . LEU B 1 100 ? 6.691 8.75 23.297 1 98 100 LEU B O 1
ATOM 2818 N N . ALA B 1 101 ? 6.703 6.641 23.906 1 96.25 101 ALA B N 1
ATOM 2819 C CA . ALA B 1 101 ? 7.805 6.816 24.844 1 96.25 101 ALA B CA 1
ATOM 2820 C C . ALA B 1 101 ? 9.094 7.172 24.109 1 96.25 101 ALA B C 1
ATOM 2822 O O . ALA B 1 101 ? 10 7.777 24.703 1 96.25 101 ALA B O 1
ATOM 2823 N N . SER B 1 102 ? 9.117 6.816 22.875 1 94.81 102 SER B N 1
ATOM 2824 C CA . SER B 1 102 ? 10.32 7.062 22.094 1 94.81 102 SER B CA 1
ATOM 2825 C C . SER B 1 102 ? 10.32 8.469 21.5 1 94.81 102 SER B C 1
ATOM 2827 O O . SER B 1 102 ? 11.273 8.875 20.828 1 94.81 102 SER B O 1
ATOM 2829 N N . GLY B 1 103 ? 9.203 9.211 21.656 1 94.75 103 GLY B N 1
ATOM 2830 C CA . GLY B 1 103 ? 9.297 10.617 21.297 1 94.75 103 GLY B CA 1
ATOM 2831 C C . GLY B 1 103 ? 8.211 11.062 20.344 1 94.75 103 GLY B C 1
ATOM 2832 O O . GLY B 1 103 ? 8.117 12.25 20.016 1 94.75 103 GLY B O 1
ATOM 2833 N N . ALA B 1 104 ? 7.391 10.141 19.891 1 97.19 104 ALA B N 1
ATOM 2834 C CA . ALA B 1 104 ? 6.285 10.547 19.016 1 97.19 104 ALA B CA 1
ATOM 2835 C C . ALA B 1 104 ? 5.289 11.414 19.781 1 97.19 104 ALA B C 1
ATOM 2837 O O . ALA B 1 104 ? 4.898 11.086 20.906 1 97.19 104 ALA B O 1
ATOM 2838 N N . SER B 1 105 ? 4.836 12.5 19.156 1 97.81 105 SER B N 1
ATOM 2839 C CA . SER B 1 105 ? 3.941 13.438 19.828 1 97.81 105 SER B CA 1
ATOM 2840 C C . SER B 1 105 ? 2.566 13.453 19.172 1 97.81 105 SER B C 1
ATOM 2842 O O . SER B 1 105 ? 1.665 14.164 19.609 1 97.81 105 SER B O 1
ATOM 2844 N N . TYR B 1 106 ? 2.422 12.672 18.094 1 98.56 106 TYR B N 1
ATOM 2845 C CA . TYR B 1 106 ? 1.17 12.57 17.359 1 98.56 106 TYR B CA 1
ATOM 2846 C C . TYR B 1 106 ? 0.821 11.117 17.078 1 98.56 106 TYR B C 1
ATOM 2848 O O . TYR B 1 106 ? 1.702 10.25 17.062 1 98.56 106 TYR B O 1
ATOM 2856 N N . ILE B 1 107 ? -0.412 10.836 16.891 1 98.81 107 ILE B N 1
ATOM 2857 C CA . ILE B 1 107 ? -0.913 9.586 16.359 1 98.81 107 ILE B CA 1
ATOM 2858 C C . ILE B 1 107 ? -1.841 9.867 15.172 1 98.81 107 ILE B C 1
ATOM 2860 O O . ILE B 1 107 ? -2.785 10.648 15.289 1 98.81 107 ILE B O 1
ATOM 2864 N N . MET B 1 108 ? -1.537 9.289 14.078 1 98.75 108 MET B N 1
ATOM 2865 C CA . MET B 1 108 ? -2.428 9.406 12.93 1 98.75 108 MET B CA 1
ATOM 2866 C C . MET B 1 108 ? -3.455 8.281 12.914 1 98.75 108 MET B C 1
ATOM 2868 O O . MET B 1 108 ? -3.125 7.129 13.219 1 98.75 108 MET B O 1
ATOM 2872 N N . GLY B 1 109 ? -4.617 8.664 12.484 1 98.56 109 GLY B N 1
ATOM 2873 C CA . GLY B 1 109 ? -5.684 7.684 12.328 1 98.56 109 GLY B CA 1
ATOM 2874 C C . GLY B 1 109 ? -5.59 6.906 11.023 1 98.56 109 GLY B C 1
ATOM 2875 O O . GLY B 1 109 ? -4.52 6.828 10.422 1 98.56 109 GLY B O 1
ATOM 2876 N N . PHE B 1 110 ? -6.652 6.348 10.617 1 98.81 110 PHE B N 1
ATOM 2877 C CA . PHE B 1 110 ? -6.789 5.355 9.555 1 98.81 110 PHE B CA 1
ATOM 2878 C C . PHE B 1 110 ? -6.43 5.961 8.203 1 98.81 110 PHE B C 1
ATOM 2880 O O . PHE B 1 110 ? -6.742 7.121 7.93 1 98.81 110 PHE B O 1
ATOM 2887 N N . ASN B 1 111 ? -5.734 5.09 7.363 1 98.88 111 ASN B N 1
ATOM 2888 C CA . ASN B 1 111 ? -5.375 5.5 6.008 1 98.88 111 ASN B CA 1
ATOM 2889 C C . ASN B 1 111 ? -6.527 5.277 5.031 1 98.88 111 ASN B C 1
ATOM 2891 O O . ASN B 1 111 ? -6.887 4.137 4.734 1 98.88 111 ASN B O 1
ATOM 2895 N N . GLU B 1 112 ? -7.109 6.305 4.555 1 98.44 112 GLU B N 1
ATOM 2896 C CA . GLU B 1 112 ? -8.148 6.336 3.531 1 98.44 112 GLU B CA 1
ATOM 2897 C C . GLU B 1 112 ? -9.25 5.324 3.834 1 98.44 112 GLU B C 1
ATOM 2899 O O . GLU B 1 112 ? -9.539 4.453 3.01 1 98.44 112 GLU B O 1
ATOM 2904 N N . PRO B 1 113 ? -9.906 5.52 4.957 1 98.5 113 PRO B N 1
ATOM 2905 C CA . PRO B 1 113 ? -11.031 4.633 5.262 1 98.5 113 PRO B CA 1
ATOM 2906 C C . PRO B 1 113 ? -12.172 4.762 4.254 1 98.5 113 PRO B C 1
ATOM 2908 O O . PRO B 1 113 ? -12.984 3.846 4.121 1 98.5 113 PRO B O 1
ATOM 2911 N N . ASP B 1 114 ? -12.203 5.863 3.504 1 98.06 114 ASP B N 1
ATOM 2912 C CA . ASP B 1 114 ? -13.258 6.141 2.535 1 98.06 114 ASP B CA 1
ATOM 2913 C C . ASP B 1 114 ? -13.008 5.402 1.223 1 98.06 114 ASP B C 1
ATOM 2915 O O . ASP B 1 114 ? -13.836 5.441 0.314 1 98.06 114 ASP B O 1
ATOM 2919 N N . VAL B 1 115 ? -11.867 4.785 1.111 1 96.12 115 VAL B N 1
ATOM 2920 C CA . VAL B 1 115 ? -11.484 4.062 -0.096 1 96.12 115 VAL B CA 1
ATOM 2921 C C . VAL B 1 115 ? -11.508 2.559 0.171 1 96.12 115 VAL B C 1
ATOM 2923 O O . VAL B 1 115 ? -10.805 2.066 1.056 1 96.12 115 VAL B O 1
ATOM 2926 N N . SER B 1 116 ? -12.211 1.786 -0.6 1 93.5 116 SER B N 1
ATOM 2927 C CA . SER B 1 116 ? -12.477 0.375 -0.342 1 93.5 116 SER B CA 1
ATOM 2928 C C . SER B 1 116 ? -11.203 -0.453 -0.411 1 93.5 116 SER B C 1
ATOM 2930 O O . SER B 1 116 ? -11.086 -1.481 0.258 1 93.5 116 SER B O 1
ATOM 2932 N N . ALA B 1 117 ? -10.25 -0.033 -1.212 1 92.19 117 ALA B N 1
ATOM 2933 C CA . ALA B 1 117 ? -9 -0.766 -1.379 1 92.19 117 ALA B CA 1
ATOM 2934 C C . ALA B 1 117 ? -7.992 -0.381 -0.299 1 92.19 117 ALA B C 1
ATOM 2936 O O . ALA B 1 117 ? -6.852 -0.854 -0.308 1 92.19 117 ALA B O 1
ATOM 2937 N N . GLN B 1 118 ? -8.328 0.461 0.607 1 96.25 118 GLN B N 1
ATOM 2938 C CA . GLN B 1 118 ? -7.484 0.926 1.704 1 96.25 118 GLN B CA 1
ATOM 2939 C C . GLN B 1 118 ? -8.055 0.502 3.055 1 96.25 118 GLN B C 1
ATOM 2941 O O . GLN B 1 118 ? -8.383 -0.669 3.256 1 96.25 118 GLN B O 1
ATOM 2946 N N . ALA B 1 119 ? -8.133 1.38 4.023 1 97.69 119 ALA B N 1
ATOM 2947 C CA . ALA B 1 119 ? -8.609 0.962 5.34 1 97.69 119 ALA B CA 1
ATOM 2948 C C . ALA B 1 119 ? -10.086 0.565 5.289 1 97.69 119 ALA B C 1
ATOM 2950 O O . ALA B 1 119 ? -10.539 -0.263 6.082 1 97.69 119 ALA B O 1
ATOM 2951 N N . SER B 1 120 ? -10.844 1.216 4.43 1 96.38 120 SER B N 1
ATOM 2952 C CA . SER B 1 120 ? -12.203 0.795 4.102 1 96.38 120 SER B CA 1
ATOM 2953 C C . SER B 1 120 ? -13.055 0.635 5.359 1 96.38 120 SER B C 1
ATOM 2955 O O . SER B 1 120 ? -13.414 -0.483 5.73 1 96.38 120 SER B O 1
ATOM 2957 N N . MET B 1 121 ? -13.469 1.729 5.91 1 97.56 121 MET B N 1
ATOM 2958 C CA . MET B 1 121 ? -14.312 1.764 7.094 1 97.56 121 MET B CA 1
ATOM 2959 C C . MET B 1 121 ? -15.477 2.732 6.902 1 97.56 121 MET B C 1
ATOM 2961 O O . MET B 1 121 ? -15.305 3.807 6.324 1 97.56 121 MET B O 1
ATOM 2965 N N . THR B 1 122 ? -16.641 2.334 7.414 1 97.38 122 THR B N 1
ATOM 2966 C CA . THR B 1 122 ? -17.703 3.332 7.492 1 97.38 122 THR B CA 1
ATOM 2967 C C . THR B 1 122 ? -17.359 4.41 8.516 1 97.38 122 THR B C 1
ATOM 2969 O O . THR B 1 122 ? -16.594 4.168 9.445 1 97.38 122 THR B O 1
ATOM 2972 N N . PRO B 1 123 ? -17.953 5.578 8.312 1 98.62 123 PRO B N 1
ATOM 2973 C CA . PRO B 1 123 ? -17.703 6.617 9.32 1 98.62 123 PRO B CA 1
ATOM 2974 C C . PRO B 1 123 ? -18.031 6.164 10.734 1 98.62 123 PRO B C 1
ATOM 2976 O O . PRO B 1 123 ? -17.281 6.426 11.672 1 98.62 123 PRO B O 1
ATOM 2979 N N . ALA B 1 124 ? -19.094 5.449 10.914 1 98.38 124 ALA B N 1
ATOM 2980 C CA . ALA B 1 124 ? -19.516 4.988 12.234 1 98.38 124 ALA B CA 1
ATOM 2981 C C . ALA B 1 124 ? -18.531 3.975 12.805 1 98.38 124 ALA B C 1
ATOM 2983 O O . ALA B 1 124 ? -18.109 4.078 13.961 1 98.38 124 ALA B O 1
ATOM 2984 N N . ASP B 1 125 ? -18.141 3.021 12 1 98 125 ASP B N 1
ATOM 2985 C CA . ASP B 1 125 ? -17.156 2.033 12.438 1 98 125 ASP B CA 1
ATOM 2986 C C . ASP B 1 125 ? -15.82 2.697 12.773 1 98 125 ASP B C 1
ATOM 2988 O O . ASP B 1 125 ? -15.156 2.312 13.742 1 98 125 ASP B O 1
ATOM 2992 N N . ALA B 1 126 ? -15.484 3.645 11.93 1 98.69 126 ALA B N 1
ATOM 2993 C CA . ALA B 1 126 ? -14.242 4.379 12.156 1 98.69 126 ALA B CA 1
ATOM 2994 C C . ALA B 1 126 ? -14.297 5.141 13.477 1 98.69 126 ALA B C 1
ATOM 2996 O O . ALA B 1 126 ? -13.32 5.152 14.234 1 98.69 126 ALA B O 1
ATOM 2997 N N . ALA B 1 127 ? -15.383 5.773 13.711 1 98.81 127 ALA B N 1
ATOM 2998 C CA . ALA B 1 127 ? -15.539 6.516 14.961 1 98.81 127 ALA B CA 1
ATOM 2999 C C . ALA B 1 127 ? -15.414 5.594 16.172 1 98.81 127 ALA B C 1
ATOM 3001 O O . ALA B 1 127 ? -14.695 5.898 17.125 1 98.81 127 ALA B O 1
ATOM 3002 N N . ASP B 1 128 ? -16.047 4.434 16.109 1 98.62 128 ASP B N 1
ATOM 3003 C CA . ASP B 1 128 ? -15.992 3.471 17.203 1 98.62 128 ASP B CA 1
ATOM 3004 C C . ASP B 1 128 ? -14.562 2.967 17.406 1 98.62 128 ASP B C 1
ATOM 3006 O O . ASP B 1 128 ? -14.086 2.889 18.547 1 98.62 128 ASP B O 1
ATOM 3010 N N . SER B 1 129 ? -13.922 2.637 16.344 1 98.69 129 SER B N 1
ATOM 3011 C CA . SER B 1 129 ? -12.562 2.119 16.422 1 98.69 129 SER B CA 1
ATOM 3012 C C . SER B 1 129 ? -11.586 3.195 16.891 1 98.69 129 SER B C 1
ATOM 3014 O O . SER B 1 129 ? -10.688 2.922 17.688 1 98.69 129 SER B O 1
ATOM 3016 N N . TYR B 1 130 ? -11.773 4.363 16.375 1 98.81 130 TYR B N 1
ATOM 3017 C CA . TYR B 1 130 ? -10.93 5.477 16.797 1 98.81 130 TYR B CA 1
ATOM 3018 C C . TYR B 1 130 ? -11.039 5.703 18.297 1 98.81 130 TYR B C 1
ATOM 3020 O O . TYR B 1 130 ? -10.031 5.84 18.984 1 98.81 130 TYR B O 1
ATOM 3028 N N . ALA B 1 131 ? -12.227 5.758 18.812 1 98.69 131 ALA B N 1
ATOM 3029 C CA . ALA B 1 131 ? -12.477 5.938 20.25 1 98.69 131 ALA B CA 1
ATOM 3030 C C . ALA B 1 131 ? -11.82 4.832 21.062 1 98.69 131 ALA B C 1
ATOM 3032 O O . ALA B 1 131 ? -11.266 5.09 22.125 1 98.69 131 ALA B O 1
ATOM 3033 N N . LYS B 1 132 ? -11.859 3.68 20.547 1 98.5 132 LYS B N 1
ATOM 3034 C CA . LYS B 1 132 ? -11.352 2.521 21.266 1 98.5 132 LYS B CA 1
ATOM 3035 C C . LYS B 1 132 ? -9.828 2.479 21.234 1 98.5 132 LYS B C 1
ATOM 3037 O O . LYS B 1 132 ? -9.18 2.213 22.25 1 98.5 132 LYS B O 1
ATOM 3042 N N . TYR B 1 133 ? -9.258 2.771 20.094 1 98.62 133 TYR B N 1
ATOM 3043 C CA . TYR B 1 133 ? -7.859 2.402 19.891 1 98.62 133 TYR B CA 1
ATOM 3044 C C . TYR B 1 133 ? -6.957 3.629 19.953 1 98.62 133 TYR B C 1
ATOM 3046 O O . TYR B 1 133 ? -5.766 3.516 20.266 1 98.62 133 TYR B O 1
ATOM 3054 N N . ILE B 1 134 ? -7.5 4.793 19.688 1 98.81 134 ILE B N 1
ATOM 3055 C CA . ILE B 1 134 ? -6.633 5.957 19.547 1 98.81 134 ILE B CA 1
ATOM 3056 C C . ILE B 1 134 ? -6.934 6.961 20.656 1 98.81 134 ILE B C 1
ATOM 3058 O O . ILE B 1 134 ? -6.02 7.434 21.344 1 98.81 134 ILE B O 1
ATOM 3062 N N . THR B 1 135 ? -8.141 7.211 20.953 1 98.81 135 THR B N 1
ATOM 3063 C CA . THR B 1 135 ? -8.586 8.25 21.875 1 98.81 135 THR B CA 1
ATOM 3064 C C . THR B 1 135 ? -7.953 8.062 23.266 1 98.81 135 THR B C 1
ATOM 3066 O O . THR B 1 135 ? -7.613 9.039 23.938 1 98.81 135 THR B O 1
ATOM 3069 N N . PRO B 1 136 ? -7.711 6.855 23.719 1 98.44 136 PRO B N 1
ATOM 3070 C CA . PRO B 1 136 ? -7.133 6.668 25.062 1 98.44 136 PRO B CA 1
ATOM 3071 C C . PRO B 1 136 ? -5.754 7.309 25.203 1 98.44 136 PRO B C 1
ATOM 3073 O O . PRO B 1 136 ? -5.266 7.48 26.312 1 98.44 136 PRO B O 1
ATOM 3076 N N . PHE B 1 137 ? -5.172 7.746 24.141 1 98.56 137 PHE B N 1
ATOM 3077 C CA . PHE B 1 137 ? -3.812 8.273 24.188 1 98.56 137 PHE B CA 1
ATOM 3078 C C . PHE B 1 137 ? -3.816 9.789 24.062 1 98.56 137 PHE B C 1
ATOM 3080 O O . PHE B 1 137 ? -2.764 10.406 23.891 1 98.56 137 PHE B O 1
ATOM 3087 N N . SER B 1 138 ? -4.984 10.477 24.047 1 97.62 138 SER B N 1
ATOM 3088 C CA . SER B 1 138 ? -5.125 11.922 23.906 1 97.62 138 SER B CA 1
ATOM 3089 C C . SER B 1 138 ? -4.316 12.672 24.953 1 97.62 138 SER B C 1
ATOM 3091 O O . SER B 1 138 ? -3.904 13.812 24.75 1 97.62 138 SER B O 1
ATOM 3093 N N . GLY B 1 139 ? -3.924 12.109 25.984 1 96.38 139 GLY B N 1
ATOM 3094 C CA . GLY B 1 139 ? -3.104 12.75 27 1 96.38 139 GLY B CA 1
ATOM 3095 C C . GLY B 1 139 ? -1.615 12.586 26.75 1 96.38 139 GLY B C 1
ATOM 3096 O O . GLY B 1 139 ? -0.8 13.289 27.359 1 96.38 139 GLY B O 1
ATOM 3097 N N . GLN B 1 140 ? -1.285 11.844 25.812 1 97.62 140 GLN B N 1
ATOM 3098 C CA . GLN B 1 140 ? 0.111 11.508 25.547 1 97.62 140 GLN B CA 1
ATOM 3099 C C . GLN B 1 140 ? 0.538 11.992 24.156 1 97.62 140 GLN B C 1
ATOM 3101 O O . GLN B 1 140 ? 1.73 12.172 23.891 1 97.62 140 GLN B O 1
ATOM 3106 N N . ALA B 1 141 ? -0.422 12.188 23.312 1 98.5 141 ALA B N 1
ATOM 3107 C CA . ALA B 1 141 ? -0.158 12.609 21.938 1 98.5 141 ALA B CA 1
ATOM 3108 C C . ALA B 1 141 ? -1.299 13.461 21.391 1 98.5 141 ALA B C 1
ATOM 3110 O O . ALA B 1 141 ? -2.439 13.352 21.844 1 98.5 141 ALA B O 1
ATOM 3111 N N . LYS B 1 142 ? -0.973 14.359 20.484 1 98.56 142 LYS B N 1
ATOM 3112 C CA . LYS B 1 142 ? -2.018 14.984 19.688 1 98.56 142 LYS B CA 1
ATOM 3113 C C . LYS B 1 142 ? -2.602 14 18.672 1 98.56 142 LYS B C 1
ATOM 3115 O O . LYS B 1 142 ? -1.863 13.242 18.047 1 98.56 142 LYS B O 1
ATOM 3120 N N . LEU B 1 143 ? -3.871 14 18.594 1 98.81 143 LEU B N 1
ATOM 3121 C CA . LEU B 1 143 ? -4.539 12.977 17.797 1 98.81 143 LEU B CA 1
ATOM 3122 C C . LEU B 1 143 ? -4.996 13.539 16.469 1 98.81 143 LEU B C 1
ATOM 3124 O O . LEU B 1 143 ? -5.668 14.57 16.422 1 98.81 143 LEU B O 1
ATOM 3128 N N . VAL B 1 144 ? -4.617 12.836 15.398 1 98.88 144 VAL B N 1
ATOM 3129 C CA . VAL B 1 144 ? -4.91 13.211 14.023 1 98.88 144 VAL B CA 1
ATOM 3130 C C . VAL B 1 144 ? -6.055 12.359 13.484 1 98.88 144 VAL B C 1
ATOM 3132 O O . VAL B 1 144 ? -6.105 11.148 13.734 1 98.88 144 VAL B O 1
ATOM 3135 N N . THR B 1 145 ? -6.941 12.961 12.766 1 98.94 145 THR B N 1
ATOM 3136 C CA . THR B 1 145 ? -8.055 12.25 12.156 1 98.94 145 THR B CA 1
ATOM 3137 C C . THR B 1 145 ? -7.551 11.172 11.203 1 98.94 145 THR B C 1
ATOM 3139 O O . THR B 1 145 ? -6.371 11.164 10.836 1 98.94 145 THR B O 1
ATOM 3142 N N . PRO B 1 146 ? -8.477 10.227 10.82 1 98.88 146 PRO B N 1
ATOM 3143 C CA . PRO B 1 146 ? -8.156 9.492 9.602 1 98.88 146 PRO B CA 1
ATOM 3144 C C . PRO B 1 146 ? -7.832 10.406 8.422 1 98.88 146 PRO B C 1
ATOM 3146 O O . PRO B 1 146 ? -8.281 11.555 8.391 1 98.88 146 PRO B O 1
ATOM 3149 N N . ALA B 1 147 ? -7.023 9.914 7.543 1 98.94 147 ALA B N 1
ATOM 3150 C CA . ALA B 1 147 ? -6.688 10.672 6.34 1 98.94 147 ALA B CA 1
ATOM 3151 C C . ALA B 1 147 ? -7.539 10.227 5.156 1 98.94 147 ALA B C 1
ATOM 3153 O O . ALA B 1 147 ? -7.344 9.133 4.621 1 98.94 147 ALA B O 1
ATOM 3154 N N . VAL B 1 148 ? -8.477 11.086 4.691 1 98.88 148 VAL B N 1
ATOM 3155 C CA . VAL B 1 148 ? -9.391 10.719 3.617 1 98.88 148 VAL B CA 1
ATOM 3156 C C . VAL B 1 148 ? -8.805 11.133 2.27 1 98.88 148 VAL B C 1
ATOM 3158 O O . VAL B 1 148 ? -7.934 12.008 2.207 1 98.88 148 VAL B O 1
ATOM 3161 N N . SER B 1 149 ? -9.305 10.492 1.214 1 98.31 149 SER B N 1
ATOM 3162 C CA . SER B 1 149 ? -8.977 10.883 -0.151 1 98.31 149 SER B CA 1
ATOM 3163 C C . SER B 1 149 ? -9.633 12.211 -0.52 1 98.31 149 SER B C 1
ATOM 3165 O O . SER B 1 149 ? -10.359 12.789 0.287 1 98.31 149 SER B O 1
ATOM 3167 N N . ASN B 1 150 ? -9.32 12.672 -1.718 1 98.44 150 ASN B N 1
ATOM 3168 C CA . ASN B 1 150 ? -9.961 13.898 -2.168 1 98.44 150 ASN B CA 1
ATOM 3169 C C . ASN B 1 150 ? -11.148 13.609 -3.08 1 98.44 150 ASN B C 1
ATOM 3171 O O . ASN B 1 150 ? -11.531 14.453 -3.898 1 98.44 150 ASN B O 1
ATOM 3175 N N . ALA B 1 151 ? -11.695 12.43 -2.975 1 94.94 151 ALA B N 1
ATOM 3176 C CA . ALA B 1 151 ? -12.875 12.094 -3.764 1 94.94 151 ALA B CA 1
ATOM 3177 C C . ALA B 1 151 ? -14.086 12.898 -3.307 1 94.94 151 ALA B C 1
ATOM 3179 O O . ALA B 1 151 ? -14.109 13.414 -2.186 1 94.94 151 ALA B O 1
ATOM 3180 N N . GLY B 1 152 ? -15.07 13.062 -4.207 1 93.75 152 GLY B N 1
ATOM 3181 C CA . GLY B 1 152 ? -16.281 13.812 -3.896 1 93.75 152 GLY B CA 1
ATOM 3182 C C . GLY B 1 152 ? -17.422 12.922 -3.418 1 93.75 152 GLY B C 1
ATOM 3183 O O . GLY B 1 152 ? -17.266 11.711 -3.301 1 93.75 152 GLY B O 1
ATOM 3184 N N . GLY B 1 153 ? -18.469 13.531 -3.014 1 92.94 153 GLY B N 1
ATOM 3185 C CA . GLY B 1 153 ? -19.672 12.812 -2.594 1 92.94 153 GLY B CA 1
ATOM 3186 C C . GLY B 1 153 ? -19.781 12.672 -1.088 1 92.94 153 GLY B C 1
ATOM 3187 O O . GLY B 1 153 ? -18.812 12.922 -0.362 1 92.94 153 GLY B O 1
ATOM 3188 N N . PRO B 1 154 ? -20.938 12.258 -0.64 1 94.88 154 PRO B N 1
ATOM 3189 C CA . PRO B 1 154 ? -21.203 12.211 0.801 1 94.88 154 PRO B CA 1
ATOM 3190 C C . PRO B 1 154 ? -20.453 11.086 1.505 1 94.88 154 PRO B C 1
ATOM 3192 O O . PRO B 1 154 ? -20.188 11.172 2.707 1 94.88 154 PRO B O 1
ATOM 3195 N N . ASN B 1 155 ? -20.047 10.07 0.747 1 95.44 155 ASN B N 1
ATOM 3196 C CA . ASN B 1 155 ? -19.516 8.891 1.414 1 95.44 155 ASN B CA 1
ATOM 3197 C C . ASN B 1 155 ? -18.016 8.727 1.161 1 95.44 155 ASN B C 1
ATOM 3199 O O . ASN B 1 155 ? -17.438 7.699 1.498 1 95.44 155 ASN B O 1
ATOM 3203 N N . MET B 1 156 ? -17.422 9.656 0.528 1 97.31 156 MET B N 1
ATOM 3204 C CA . MET B 1 156 ? -15.977 9.672 0.306 1 97.31 156 MET B CA 1
ATOM 3205 C C . MET B 1 156 ? -15.398 11.062 0.58 1 97.31 156 MET B C 1
ATOM 3207 O O . MET B 1 156 ? -16.156 12.023 0.736 1 97.31 156 MET B O 1
ATOM 3211 N N . GLY B 1 157 ? -14.156 11.141 0.639 1 98.38 157 GLY B N 1
ATOM 3212 C CA . GLY B 1 157 ? -13.5 12.43 0.821 1 98.38 157 GLY B CA 1
ATOM 3213 C C . GLY B 1 157 ? -14.023 13.203 2.02 1 98.38 157 GLY B C 1
ATOM 3214 O O . GLY B 1 157 ? -14.211 12.633 3.096 1 98.38 157 GLY B O 1
ATOM 3215 N N . LEU B 1 158 ? -14.219 14.492 1.849 1 98.88 158 LEU B N 1
ATOM 3216 C CA . LEU B 1 158 ? -14.641 15.367 2.941 1 98.88 158 LEU B CA 1
ATOM 3217 C C . LEU B 1 158 ? -16.062 15.047 3.377 1 98.88 158 LEU B C 1
ATOM 3219 O O . LEU B 1 158 ? -16.453 15.352 4.508 1 98.88 158 LEU B O 1
ATOM 3223 N N . GLY B 1 159 ? -16.859 14.445 2.457 1 98.75 159 GLY B N 1
ATOM 3224 C CA . GLY B 1 159 ? -18.156 13.969 2.883 1 98.75 159 GLY B CA 1
ATOM 3225 C C . GLY B 1 159 ? -18.078 12.875 3.932 1 98.75 159 GLY B C 1
ATOM 3226 O O . GLY B 1 159 ? -18.781 12.93 4.949 1 98.75 159 GLY B O 1
ATOM 3227 N N . TRP B 1 160 ? -17.234 11.922 3.676 1 98.75 160 TRP B N 1
ATOM 3228 C CA . TRP B 1 160 ? -16.953 10.883 4.652 1 98.75 160 TRP B CA 1
ATOM 3229 C C . TRP B 1 160 ? -16.438 11.477 5.957 1 98.75 160 TRP B C 1
ATOM 3231 O O . TRP B 1 160 ? -16.859 11.086 7.043 1 98.75 160 TRP B O 1
ATOM 3241 N N . MET B 1 161 ? -15.539 12.422 5.863 1 98.94 161 MET B N 1
ATOM 3242 C CA . MET B 1 161 ? -14.914 13.055 7.027 1 98.94 161 MET B CA 1
ATOM 3243 C C . MET B 1 161 ? -15.961 13.742 7.895 1 98.94 161 MET B C 1
ATOM 3245 O O . MET B 1 161 ? -15.922 13.641 9.117 1 98.94 161 MET B O 1
ATOM 3249 N N . ARG B 1 162 ? -16.875 14.438 7.266 1 98.75 162 ARG B N 1
ATOM 3250 C CA . ARG B 1 162 ? -17.938 15.102 8.016 1 98.75 162 ARG B CA 1
ATOM 3251 C C . ARG B 1 162 ? -18.734 14.102 8.836 1 98.75 162 ARG B C 1
ATOM 3253 O O . ARG B 1 162 ? -19.016 14.336 10.016 1 98.75 162 ARG B O 1
ATOM 3260 N N . GLN B 1 163 ? -19.062 12.992 8.219 1 98.81 163 GLN B N 1
ATOM 3261 C CA . GLN B 1 163 ? -19.812 11.961 8.922 1 98.81 163 GLN B CA 1
ATOM 3262 C C . GLN B 1 163 ? -19.016 11.391 10.086 1 98.81 163 GLN B C 1
ATOM 3264 O O . GLN B 1 163 ? -19.562 11.133 11.156 1 98.81 163 GLN B O 1
ATOM 3269 N N . PHE B 1 164 ? -17.844 11.195 9.906 1 98.88 164 PHE B N 1
ATOM 3270 C CA . PHE B 1 164 ? -16.953 10.695 10.953 1 98.88 164 PHE B CA 1
ATOM 3271 C C . PHE B 1 164 ? -16.875 11.672 12.117 1 98.88 164 PHE B C 1
ATOM 3273 O O . PHE B 1 164 ? -17.016 11.281 13.273 1 98.88 164 PHE B O 1
ATOM 3280 N N . LEU B 1 165 ? -16.609 12.938 11.75 1 98.81 165 LEU B N 1
ATOM 3281 C CA . LEU B 1 165 ? -16.484 13.961 12.789 1 98.81 165 LEU B CA 1
ATOM 3282 C C . LEU B 1 165 ? -17.797 14.102 13.555 1 98.81 165 LEU B C 1
ATOM 3284 O O . LEU B 1 165 ? -17.781 14.328 14.773 1 98.81 165 LEU B O 1
ATOM 3288 N N . ASP B 1 166 ? -18.859 13.953 12.883 1 98.56 166 ASP B N 1
ATOM 3289 C CA . ASP B 1 166 ? -20.172 14 13.539 1 98.56 166 ASP B CA 1
ATOM 3290 C C . ASP B 1 166 ? -20.328 12.828 14.508 1 98.56 166 ASP B C 1
ATOM 3292 O O . ASP B 1 166 ? -20.969 12.969 15.555 1 98.56 166 ASP B O 1
ATOM 3296 N N . ALA B 1 167 ? -19.781 11.695 14.156 1 98.44 167 ALA B N 1
ATOM 3297 C CA . ALA B 1 167 ? -19.938 10.477 14.938 1 98.44 167 ALA B CA 1
ATOM 3298 C C . ALA B 1 167 ? -18.938 10.414 16.078 1 98.44 167 ALA B C 1
ATOM 3300 O O . ALA B 1 167 ? -19.156 9.727 17.078 1 98.44 167 ALA B O 1
ATOM 3301 N N . CYS B 1 168 ? -17.844 11.078 15.914 1 97.62 168 CYS B N 1
ATOM 3302 C CA . CYS B 1 168 ? -16.719 10.938 16.844 1 97.62 168 CYS B CA 1
ATOM 3303 C C . CYS B 1 168 ? -16.578 12.188 17.703 1 97.62 168 CYS B C 1
ATOM 3305 O O . CYS B 1 168 ? -15.477 12.75 17.797 1 97.62 168 CYS B O 1
ATOM 3307 N N . THR B 1 169 ? -17.531 12.602 18.438 1 93.19 169 THR B N 1
ATOM 3308 C CA . THR B 1 169 ? -17.578 13.852 19.188 1 93.19 169 THR B CA 1
ATOM 3309 C C . THR B 1 169 ? -16.75 13.758 20.469 1 93.19 169 THR B C 1
ATOM 3311 O O . THR B 1 169 ? -16.422 14.773 21.078 1 93.19 169 THR B O 1
ATOM 3314 N N . HIS B 1 170 ? -16.312 12.633 20.891 1 93.88 170 HIS B N 1
ATOM 3315 C CA . HIS B 1 170 ? -15.547 12.453 22.109 1 93.88 170 HIS B CA 1
ATOM 3316 C C . HIS B 1 170 ? -14.164 11.875 21.828 1 93.88 170 HIS B C 1
ATOM 3318 O O .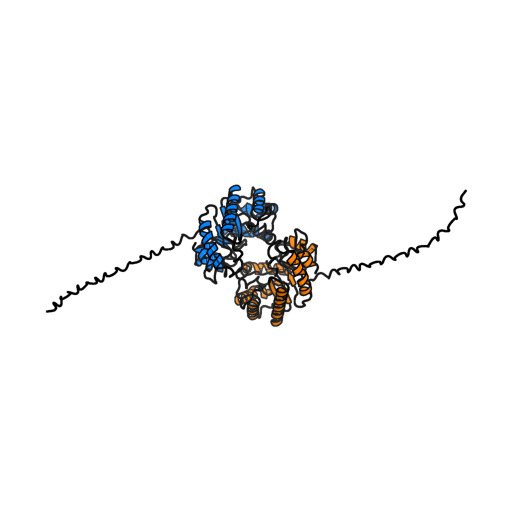 HIS B 1 170 ? -13.594 11.18 22.672 1 93.88 170 HIS B O 1
ATOM 3324 N N . CYS B 1 171 ? -13.688 12.109 20.641 1 97.31 171 CYS B N 1
ATOM 3325 C CA . CYS B 1 171 ? -12.477 11.438 20.203 1 97.31 171 CYS B CA 1
ATOM 3326 C C . CYS B 1 171 ? -11.242 12.305 20.438 1 97.31 171 CYS B C 1
ATOM 3328 O O . CYS B 1 171 ? -10.117 11.883 20.172 1 97.31 171 CYS B O 1
ATOM 3330 N N . SER B 1 172 ? -11.344 13.477 20.922 1 97.69 172 SER B N 1
ATOM 3331 C CA . SER B 1 172 ? -10.258 14.344 21.375 1 97.69 172 SER B CA 1
ATOM 3332 C C . SER B 1 172 ? -9.273 14.617 20.25 1 97.69 172 SER B C 1
ATOM 3334 O O . SER B 1 172 ? -8.055 14.633 20.453 1 97.69 172 SER B O 1
ATOM 3336 N N . MET B 1 173 ? -9.734 14.711 19.062 1 98.31 173 MET B N 1
ATOM 3337 C CA . MET B 1 173 ? -8.875 15 17.922 1 98.31 173 MET B CA 1
ATOM 3338 C C . MET B 1 173 ? -8.539 16.484 17.859 1 98.31 173 MET B C 1
ATOM 3340 O O . MET B 1 173 ? -9.328 17.328 18.297 1 98.31 173 MET B O 1
ATOM 3344 N N . SER B 1 174 ? -7.355 16.812 17.234 1 98.06 174 SER B N 1
ATOM 3345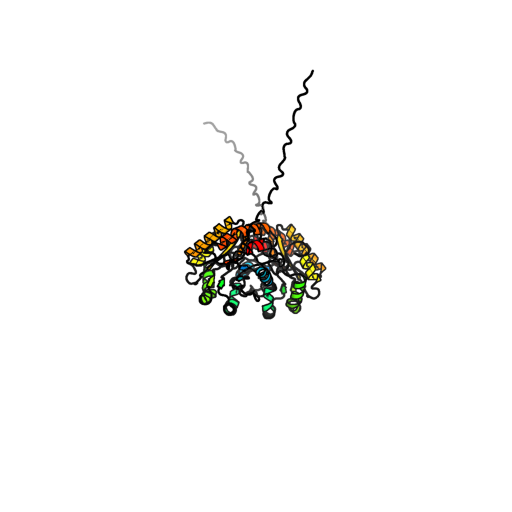 C CA . SER B 1 174 ? -6.973 18.219 17.141 1 98.06 174 SER B CA 1
ATOM 3346 C C . SER B 1 174 ? -6.477 18.562 15.742 1 98.06 174 SER B C 1
ATOM 3348 O O . SER B 1 174 ? -6.289 19.734 15.414 1 98.06 174 SER B O 1
ATOM 3350 N N . VAL B 1 175 ? -6.25 17.562 14.898 1 98.69 175 VAL B N 1
ATOM 3351 C CA . VAL B 1 175 ? -5.676 17.75 13.578 1 98.69 175 VAL B CA 1
ATOM 3352 C C . VAL B 1 175 ? -6.52 17.031 12.531 1 98.69 175 VAL B C 1
ATOM 3354 O O . VAL B 1 175 ? -6.852 15.852 12.703 1 98.69 175 VAL B O 1
ATOM 3357 N N . LEU B 1 176 ? -6.906 17.688 11.43 1 98.94 176 LEU B N 1
ATOM 3358 C CA . LEU B 1 176 ? -7.555 17.062 10.289 1 98.94 176 LEU B CA 1
ATOM 3359 C C . LEU B 1 176 ? -6.535 16.688 9.219 1 98.94 176 LEU B C 1
ATOM 3361 O O . LEU B 1 176 ? -5.746 17.531 8.789 1 98.94 176 LEU B O 1
ATOM 3365 N N . ALA B 1 177 ? -6.543 15.453 8.812 1 98.94 177 ALA B N 1
ATOM 3366 C CA . ALA B 1 177 ? -5.617 15 7.777 1 98.94 177 ALA B CA 1
ATOM 3367 C C . ALA B 1 177 ? -6.363 14.664 6.488 1 98.94 177 ALA B C 1
ATOM 3369 O O . ALA B 1 177 ? -7.461 14.109 6.52 1 98.94 177 ALA B O 1
ATOM 3370 N N . VAL B 1 178 ? -5.73 14.961 5.34 1 98.94 178 VAL B N 1
ATOM 3371 C CA . VAL B 1 178 ? -6.293 14.648 4.031 1 98.94 178 VAL B CA 1
ATOM 3372 C C . VAL B 1 178 ? -5.184 14.188 3.084 1 98.94 178 VAL B C 1
ATOM 3374 O O . VAL B 1 178 ? -4.004 14.477 3.314 1 98.94 178 VAL B O 1
ATOM 3377 N N . HIS B 1 179 ? -5.602 13.438 2.105 1 98.88 179 HIS B N 1
ATOM 3378 C CA . HIS B 1 179 ? -4.797 13.125 0.926 1 98.88 179 HIS B CA 1
ATOM 3379 C C . HIS B 1 179 ? -5.324 13.859 -0.304 1 98.88 179 HIS B C 1
ATOM 3381 O O . HIS B 1 179 ? -6.516 14.172 -0.385 1 98.88 179 HIS B O 1
ATOM 3387 N N . TRP B 1 180 ? -4.391 14.078 -1.24 1 98.81 180 TRP B N 1
ATOM 3388 C CA . TRP B 1 180 ? -4.828 14.695 -2.49 1 98.81 180 TRP B CA 1
ATOM 3389 C C . TRP B 1 180 ? -4.027 14.156 -3.67 1 98.81 180 TRP B C 1
ATOM 3391 O O . TRP B 1 180 ? -2.793 14.195 -3.662 1 98.81 180 TRP B O 1
ATOM 3401 N N . TYR B 1 181 ? -4.672 13.648 -4.648 1 96.94 181 TYR B N 1
ATOM 3402 C CA . TYR B 1 181 ? -4.152 13.344 -5.977 1 96.94 181 TYR B CA 1
ATOM 3403 C C . TYR B 1 181 ? -5.016 13.984 -7.059 1 96.94 181 TYR B C 1
ATOM 3405 O O . TYR B 1 181 ? -6.238 13.836 -7.055 1 96.94 181 TYR B O 1
ATOM 3413 N N . GLY B 1 182 ? -4.445 14.789 -7.902 1 97.38 182 GLY B N 1
ATOM 3414 C CA . GLY B 1 182 ? -5.195 15.516 -8.914 1 97.38 182 GLY B CA 1
ATOM 3415 C C . GLY B 1 182 ? -4.32 16.047 -10.031 1 97.38 182 GLY B C 1
ATOM 3416 O O . GLY B 1 182 ? -3.242 15.516 -10.289 1 97.38 182 GLY B O 1
ATOM 3417 N N . ASP B 1 183 ? -4.844 17.125 -10.695 1 97.06 183 ASP B N 1
ATOM 3418 C CA . ASP B 1 183 ? -4.219 17.406 -11.984 1 97.06 183 ASP B CA 1
ATOM 3419 C C . ASP B 1 183 ? -3.658 18.828 -12.023 1 97.06 183 ASP B C 1
ATOM 3421 O O . ASP B 1 183 ? -2.99 19.203 -12.984 1 97.06 183 ASP B O 1
ATOM 3425 N N . SER B 1 184 ? -3.936 19.609 -10.961 1 98.06 184 SER B N 1
ATOM 3426 C CA . SER B 1 184 ? -3.441 20.969 -11.047 1 98.06 184 SER B CA 1
ATOM 3427 C C . SER B 1 184 ? -3.285 21.594 -9.656 1 98.06 184 SER B C 1
ATOM 3429 O O . SER B 1 184 ? -3.934 21.156 -8.703 1 98.06 184 SER B O 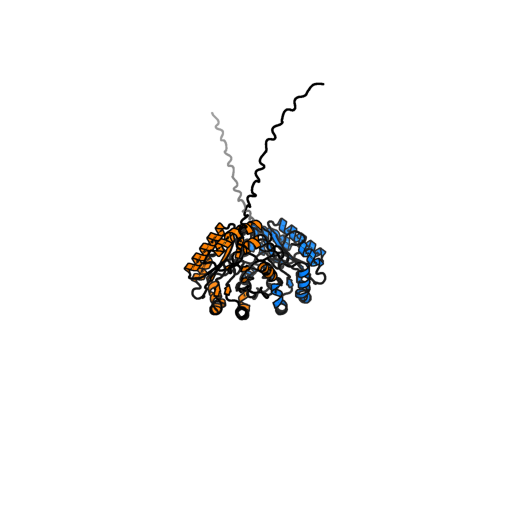1
ATOM 3431 N N . ALA B 1 185 ? -2.479 22.625 -9.617 1 98.5 185 ALA B N 1
ATOM 3432 C CA . ALA B 1 185 ? -2.275 23.391 -8.383 1 98.5 185 ALA B CA 1
ATOM 3433 C C . ALA B 1 185 ? -3.578 24.031 -7.914 1 98.5 185 ALA B C 1
ATOM 3435 O O . ALA B 1 185 ? -3.854 24.078 -6.715 1 98.5 185 ALA B O 1
ATOM 3436 N N . ASP B 1 186 ? -4.352 24.5 -8.875 1 98.62 186 ASP B N 1
ATOM 3437 C CA . ASP B 1 186 ? -5.617 25.125 -8.523 1 98.62 186 ASP B CA 1
ATOM 3438 C C . ASP B 1 186 ? -6.555 24.141 -7.828 1 98.62 186 ASP B C 1
ATOM 3440 O O . ASP B 1 186 ? -7.156 24.469 -6.801 1 98.62 186 ASP B O 1
ATOM 3444 N N . GLU B 1 187 ? -6.66 22.984 -8.375 1 98.62 187 GLU B N 1
ATOM 3445 C CA . GLU B 1 187 ? -7.496 21.953 -7.77 1 98.62 187 GLU B CA 1
ATOM 3446 C C . GLU B 1 187 ? -7.008 21.594 -6.371 1 98.62 187 GLU B C 1
ATOM 3448 O O . GLU B 1 187 ? -7.809 21.391 -5.457 1 98.62 187 GLU B O 1
ATOM 3453 N N . PHE B 1 188 ? -5.754 21.594 -6.266 1 98.81 188 PHE B N 1
ATOM 3454 C CA . PHE B 1 188 ? -5.137 21.297 -4.98 1 98.81 188 PHE B CA 1
ATOM 3455 C C . PHE B 1 188 ? -5.512 22.344 -3.943 1 98.81 188 PHE B C 1
ATOM 3457 O O . PHE B 1 188 ? -6 22.016 -2.861 1 98.81 188 PHE B O 1
ATOM 3464 N N . LYS B 1 189 ? -5.32 23.562 -4.27 1 98.88 189 LYS B N 1
ATOM 3465 C CA . LYS B 1 189 ? -5.57 24.672 -3.354 1 98.88 189 LYS B CA 1
ATOM 3466 C C . LYS B 1 189 ? -7.043 24.734 -2.953 1 98.88 189 LYS B C 1
ATOM 3468 O O . LYS B 1 189 ? -7.363 24.984 -1.789 1 98.88 189 LYS B O 1
ATOM 3473 N N . ILE B 1 190 ? -7.875 24.484 -3.918 1 98.69 190 ILE B N 1
ATOM 3474 C CA . ILE B 1 190 ? -9.305 24.516 -3.643 1 98.69 190 ILE B CA 1
ATOM 3475 C C . ILE B 1 190 ? -9.648 23.438 -2.617 1 98.69 190 ILE B C 1
ATOM 3477 O O . ILE B 1 190 ? -10.305 23.703 -1.608 1 98.69 190 ILE B O 1
ATOM 3481 N N . PHE B 1 191 ? -9.203 22.281 -2.807 1 98.81 191 PHE B N 1
ATOM 3482 C CA . PHE B 1 191 ? -9.516 21.156 -1.924 1 98.81 191 PHE B CA 1
ATOM 3483 C C . PHE B 1 191 ? -8.945 21.391 -0.531 1 98.81 191 PHE B C 1
ATOM 3485 O O . PHE B 1 191 ? -9.625 21.172 0.471 1 98.81 191 PHE B O 1
ATOM 3492 N N . VAL B 1 192 ? -7.695 21.797 -0.438 1 98.88 192 VAL B N 1
ATOM 3493 C CA . VAL B 1 192 ? -7.027 22 0.844 1 98.88 192 VAL B CA 1
ATOM 3494 C C . VAL B 1 192 ? -7.719 23.109 1.617 1 98.88 192 VAL B C 1
ATOM 3496 O O . VAL B 1 192 ? -7.855 23.047 2.84 1 98.88 192 VAL B O 1
ATOM 3499 N N . THR B 1 193 ? -8.133 24.125 0.929 1 98.81 193 THR B N 1
ATOM 3500 C CA . THR B 1 193 ? -8.898 25.188 1.568 1 98.81 193 THR B CA 1
ATOM 3501 C C . THR B 1 193 ? -10.203 24.641 2.152 1 98.81 193 THR B C 1
ATOM 3503 O O . THR B 1 193 ? -10.555 24.953 3.289 1 98.81 193 THR B O 1
ATOM 3506 N N . GLN B 1 194 ? -10.875 23.797 1.387 1 98.81 194 GLN B N 1
ATOM 3507 C CA . GLN B 1 194 ? -12.094 23.172 1.878 1 98.81 194 GLN B CA 1
ATOM 3508 C C . GLN B 1 194 ? -11.82 22.328 3.115 1 98.81 194 GLN B C 1
ATOM 3510 O O . GLN B 1 194 ? -12.633 22.281 4.043 1 98.81 194 GLN B O 1
ATOM 3515 N N . ALA B 1 195 ? -10.734 21.656 3.107 1 98.88 195 ALA B N 1
ATOM 3516 C CA . ALA B 1 195 ? -10.352 20.844 4.262 1 98.88 195 ALA B CA 1
ATOM 3517 C C . ALA B 1 195 ? -10.109 21.703 5.488 1 98.88 195 ALA B C 1
ATOM 3519 O O . ALA B 1 195 ? -10.523 21.359 6.598 1 98.88 195 ALA B O 1
ATOM 3520 N N . GLN B 1 196 ? -9.43 22.828 5.336 1 98.81 196 GLN B N 1
ATOM 3521 C CA . GLN B 1 196 ? -9.203 23.766 6.434 1 98.81 196 GLN B CA 1
ATOM 3522 C C . GLN B 1 196 ? -10.523 24.297 6.984 1 98.81 196 GLN B C 1
ATOM 3524 O O . GLN B 1 196 ? -10.688 24.438 8.195 1 98.81 196 GLN B O 1
ATOM 3529 N N . GLU B 1 197 ? -11.375 24.609 6.098 1 98.62 197 GLU B N 1
ATOM 3530 C CA . GLU B 1 197 ? -12.688 25.109 6.516 1 98.62 197 GLU B CA 1
ATOM 3531 C C . GLU B 1 197 ? -13.438 24.047 7.32 1 98.62 197 GLU B C 1
ATOM 3533 O O . GLU B 1 197 ? -14.078 24.375 8.328 1 98.62 197 GLU B O 1
ATOM 3538 N N . LEU B 1 198 ? -13.375 22.828 6.824 1 98.75 198 LEU B N 1
ATOM 3539 C CA . LEU B 1 198 ? -14.008 21.734 7.562 1 98.75 198 LEU B CA 1
ATOM 3540 C C . LEU B 1 198 ? -13.391 21.594 8.945 1 98.75 198 LEU B C 1
ATOM 3542 O O . LEU B 1 198 ? -14.109 21.484 9.945 1 98.75 198 LEU B O 1
ATOM 3546 N N . ALA B 1 199 ? -12.109 21.594 9 1 98.69 199 ALA B N 1
ATOM 3547 C CA . ALA B 1 199 ? -11.422 21.5 10.281 1 98.69 199 ALA B CA 1
ATOM 3548 C C . ALA B 1 199 ? -11.883 22.594 11.234 1 98.69 199 ALA B C 1
ATOM 3550 O O . ALA B 1 199 ? -12.219 22.312 12.391 1 98.69 199 ALA B O 1
ATOM 3551 N N . ALA B 1 200 ? -11.914 23.781 10.789 1 98.06 200 ALA B N 1
ATOM 3552 C CA . ALA B 1 200 ? -12.312 24.922 11.594 1 98.06 200 ALA B CA 1
ATOM 3553 C C . ALA B 1 200 ? -13.75 24.781 12.094 1 98.06 200 ALA B C 1
ATOM 3555 O O . ALA B 1 200 ? -14.047 25.094 13.25 1 98.06 200 ALA B O 1
ATOM 3556 N N . SER B 1 201 ? -14.57 24.312 11.266 1 98.19 201 SER B N 1
ATOM 3557 C CA . SER B 1 201 ? -15.977 24.188 11.625 1 98.19 201 SER B CA 1
ATOM 3558 C C . SER B 1 201 ? -16.188 23.172 12.734 1 98.19 201 SER B C 1
ATOM 3560 O O . SER B 1 201 ? -17.203 23.203 13.438 1 98.19 201 SER B O 1
ATOM 3562 N N . TYR B 1 202 ? -15.211 22.297 12.891 1 98.19 202 TYR B N 1
ATOM 3563 C CA . TYR B 1 202 ? -15.32 21.281 13.945 1 98.19 202 TYR B CA 1
ATOM 3564 C C . TYR B 1 202 ? -14.344 21.562 15.078 1 98.19 202 TYR B C 1
ATOM 3566 O O . TYR B 1 202 ? -14.125 20.719 15.945 1 98.19 202 TYR B O 1
ATOM 3574 N N . GLY B 1 203 ? -13.664 22.734 15.016 1 97 203 GLY B N 1
ATOM 3575 C CA . GLY B 1 203 ? -12.797 23.172 16.094 1 97 203 GLY B CA 1
ATOM 3576 C C . GLY B 1 203 ? -11.445 22.484 16.094 1 97 203 GLY B C 1
ATOM 3577 O O . GLY B 1 203 ? -10.781 22.406 17.141 1 97 203 GLY B O 1
ATOM 3578 N N . LEU B 1 204 ? -11.086 21.875 15.016 1 97.88 204 LEU B N 1
ATOM 3579 C CA . LEU B 1 204 ? -9.75 21.312 14.898 1 97.88 204 LEU B CA 1
ATOM 3580 C C . LEU B 1 204 ? -8.727 22.406 14.578 1 97.88 204 LEU B C 1
ATOM 3582 O O . LEU B 1 204 ? -8.953 23.234 13.695 1 97.88 204 LEU B O 1
ATOM 3586 N N . GLN B 1 205 ? -7.598 22.359 15.195 1 94.88 205 GLN B N 1
ATOM 3587 C CA . GLN B 1 205 ? -6.645 23.469 15.219 1 94.88 205 GLN B CA 1
ATOM 3588 C C . GLN B 1 205 ? -5.746 23.438 13.984 1 94.88 205 GLN B C 1
ATOM 3590 O O . GLN B 1 205 ? -5.242 24.469 13.547 1 94.88 205 GLN B O 1
ATOM 3595 N N . GLU B 1 206 ? -5.555 22.266 13.492 1 97.44 206 GLU B N 1
ATOM 3596 C CA . GLU B 1 206 ? -4.578 22.078 12.43 1 97.44 206 GLU B CA 1
ATOM 3597 C C . GLU B 1 206 ? -5.152 21.219 11.297 1 97.44 206 GLU B C 1
ATOM 3599 O O . GLU B 1 206 ? -6.09 20.453 11.516 1 97.44 206 GLU B O 1
ATOM 3604 N N . THR B 1 207 ? -4.602 21.453 10.117 1 98.81 207 THR B N 1
ATOM 3605 C CA . THR B 1 207 ? -4.828 20.594 8.969 1 98.81 207 THR B CA 1
ATOM 3606 C C . THR B 1 207 ? -3.506 20.078 8.406 1 98.81 207 THR B C 1
ATOM 3608 O O . THR B 1 207 ? -2.543 20.844 8.289 1 98.81 207 THR B O 1
ATOM 3611 N N . TRP B 1 208 ? -3.457 18.781 8.141 1 98.94 208 TRP B N 1
ATOM 3612 C CA . TRP B 1 208 ? -2.303 18.156 7.504 1 98.94 208 TRP B CA 1
ATOM 3613 C C . TRP B 1 208 ? -2.668 17.625 6.121 1 98.94 208 TRP B C 1
ATOM 3615 O O . TRP B 1 208 ? -3.742 17.047 5.934 1 98.94 208 TRP B O 1
ATOM 3625 N N . VAL B 1 209 ? -1.781 17.828 5.16 1 98.94 209 VAL B N 1
ATOM 3626 C CA . VAL B 1 209 ? -1.836 17.109 3.887 1 98.94 209 VAL B CA 1
ATOM 3627 C C . VAL B 1 209 ? -0.762 16.031 3.857 1 98.94 209 VAL B C 1
ATOM 3629 O O . VAL B 1 209 ? 0.384 16.297 3.486 1 98.94 209 VAL B O 1
ATOM 3632 N N . THR B 1 210 ? -1.183 14.828 4.188 1 98.81 210 THR B N 1
ATOM 3633 C CA . THR B 1 210 ? -0.174 13.828 4.523 1 98.81 210 THR B CA 1
ATOM 3634 C C . THR B 1 210 ? 0.256 13.055 3.277 1 98.81 210 THR B C 1
ATOM 3636 O O . THR B 1 210 ? 1.236 12.312 3.311 1 98.81 210 THR B O 1
ATOM 3639 N N . GLU B 1 211 ? -0.535 13.148 2.201 1 98.31 211 GLU B N 1
ATOM 3640 C CA . GLU B 1 211 ? -0.183 12.688 0.861 1 98.31 211 GLU B CA 1
ATOM 3641 C C . GLU B 1 211 ? -0.694 13.648 -0.207 1 98.31 211 GLU B C 1
ATOM 3643 O O . GLU B 1 211 ? -1.876 14 -0.221 1 98.31 211 GLU B O 1
ATOM 3648 N N . PHE B 1 212 ? 0.226 14.016 -1.122 1 98.69 212 PHE B N 1
ATOM 3649 C CA . PHE B 1 212 ? -0.288 14.734 -2.283 1 98.69 212 PHE B CA 1
ATOM 3650 C C . PHE B 1 212 ? 0.68 14.625 -3.457 1 98.69 212 PHE B C 1
ATOM 3652 O O . PHE B 1 212 ? 1.896 14.602 -3.264 1 98.69 212 PHE B O 1
ATOM 3659 N N . ALA B 1 213 ? 0.121 14.5 -4.641 1 98.12 213 ALA B N 1
ATOM 3660 C CA . ALA B 1 213 ? 0.868 14.469 -5.895 1 98.12 213 ALA B CA 1
ATOM 3661 C C . ALA B 1 213 ? -0.055 14.695 -7.09 1 98.12 213 ALA B C 1
ATOM 3663 O O . ALA B 1 213 ? -1.27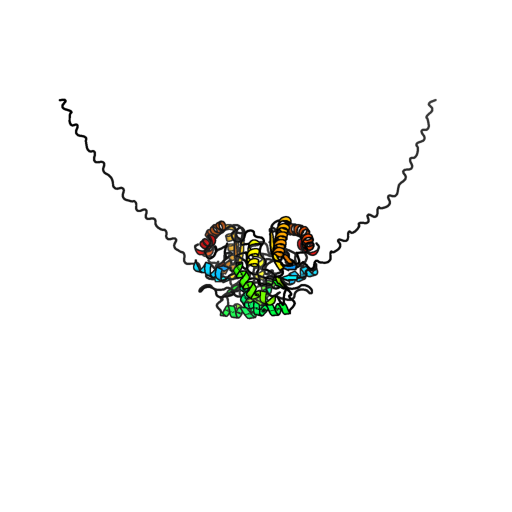4 14.547 -6.977 1 98.12 213 ALA B O 1
ATOM 3664 N N . LEU B 1 214 ? 0.606 15.109 -8.203 1 97.38 214 LEU B N 1
ATOM 3665 C CA . LEU B 1 214 ? -0.113 15.086 -9.469 1 97.38 214 LEU B CA 1
ATOM 3666 C C . LEU B 1 214 ? -0.362 13.656 -9.93 1 97.38 214 LEU B C 1
ATOM 3668 O O . LEU B 1 214 ? 0.508 12.797 -9.781 1 97.38 214 LEU B O 1
ATOM 3672 N N . ASN B 1 215 ? -1.558 13.477 -10.477 1 93.38 215 ASN B N 1
ATOM 3673 C CA . ASN B 1 215 ? -1.857 12.172 -11.055 1 93.38 215 ASN B CA 1
ATOM 3674 C C . ASN B 1 215 ? -0.797 11.75 -12.07 1 93.38 215 ASN B C 1
ATOM 3676 O O . ASN B 1 215 ? -0.45 10.57 -12.164 1 93.38 215 ASN B O 1
ATOM 3680 N N . SER B 1 216 ? -0.265 12.648 -12.836 1 92.75 216 SER B N 1
ATOM 3681 C CA . SER B 1 216 ? 0.73 12.375 -13.867 1 92.75 216 SER B CA 1
ATOM 3682 C C . SER B 1 216 ? 2.061 11.953 -13.258 1 92.75 216 SER B C 1
ATOM 3684 O O . SER B 1 216 ? 2.945 11.461 -13.961 1 92.75 216 SER B O 1
ATOM 3686 N N . ALA B 1 217 ? 2.211 12.055 -11.914 1 92.88 217 ALA B N 1
ATOM 3687 C CA . ALA B 1 217 ? 3.506 11.852 -11.266 1 92.88 217 ALA B CA 1
ATOM 3688 C C . ALA B 1 217 ? 3.436 10.734 -10.234 1 92.88 217 ALA B C 1
ATOM 3690 O O . ALA B 1 217 ? 4.32 10.609 -9.383 1 92.88 217 ALA B O 1
ATOM 3691 N N . ILE B 1 218 ? 2.414 9.945 -10.258 1 89 218 ILE B N 1
ATOM 3692 C CA . ILE B 1 218 ? 2.215 8.969 -9.195 1 89 218 ILE B CA 1
ATOM 3693 C C . ILE B 1 218 ? 3.086 7.738 -9.453 1 89 218 ILE B C 1
ATOM 3695 O O . ILE B 1 218 ? 3.256 6.895 -8.578 1 89 218 ILE B O 1
ATOM 3699 N N . ASN B 1 219 ? 3.596 7.617 -10.648 1 85.81 219 ASN B N 1
ATOM 3700 C CA . ASN B 1 219 ? 4.559 6.566 -10.961 1 85.81 219 ASN B CA 1
ATOM 3701 C C . ASN B 1 219 ? 5.992 7.09 -10.922 1 85.81 219 ASN B C 1
ATOM 3703 O O . ASN B 1 219 ? 6.25 8.234 -11.312 1 85.81 219 ASN B O 1
ATOM 3707 N N . PRO B 1 220 ? 6.879 6.242 -10.398 1 86.38 220 PRO B N 1
ATOM 3708 C CA . PRO B 1 220 ? 8.266 6.707 -10.383 1 86.38 220 PRO B CA 1
ATOM 3709 C C . PRO B 1 220 ? 8.766 7.137 -11.758 1 86.38 220 PRO B C 1
ATOM 3711 O O . PRO B 1 220 ? 8.562 6.426 -12.742 1 86.38 220 PRO B O 1
ATOM 3714 N N . GLY B 1 221 ? 9.516 8.305 -11.773 1 83.5 221 GLY B N 1
ATOM 3715 C CA . GLY B 1 221 ? 10.039 8.828 -13.023 1 83.5 221 GLY B CA 1
ATOM 3716 C C . GLY B 1 221 ? 8.961 9.422 -13.914 1 83.5 221 GLY B C 1
ATOM 3717 O O . GLY B 1 221 ? 9.258 9.93 -15 1 83.5 221 GLY B O 1
ATOM 3718 N N . GLY B 1 222 ? 7.766 9.367 -13.555 1 83.25 222 GLY B N 1
ATOM 3719 C CA . GLY B 1 222 ? 6.688 9.914 -14.367 1 83.25 222 GLY B CA 1
ATOM 3720 C C . GLY B 1 222 ? 6.891 11.367 -14.727 1 83.25 222 GLY B C 1
ATOM 3721 O O . GLY B 1 222 ? 7.957 11.75 -15.211 1 83.25 222 GLY B O 1
ATOM 3722 N N . ASP B 1 223 ? 6.168 12.344 -14.273 1 90.25 223 ASP B N 1
ATOM 3723 C CA . ASP B 1 223 ? 6.172 13.766 -14.617 1 90.25 223 ASP B CA 1
ATOM 3724 C C . ASP B 1 223 ? 6.992 14.57 -13.609 1 90.25 223 ASP B C 1
ATOM 3726 O O . ASP B 1 223 ? 6.465 15.453 -12.93 1 90.25 223 ASP B O 1
ATOM 3730 N N . VAL B 1 224 ? 8.281 14.328 -13.672 1 88.62 224 VAL B N 1
ATOM 3731 C CA . VAL B 1 224 ? 9.188 14.93 -12.695 1 88.62 224 VAL B CA 1
ATOM 3732 C C . VAL B 1 224 ? 9.203 16.438 -12.867 1 88.62 224 VAL B C 1
ATOM 3734 O O . VAL B 1 224 ? 9.164 17.188 -11.883 1 88.62 224 VAL B O 1
ATOM 3737 N N . GLN B 1 225 ? 9.141 16.906 -14.062 1 91.62 225 GLN B N 1
ATOM 3738 C CA . GLN B 1 225 ? 9.172 18.344 -14.312 1 91.62 225 GLN B CA 1
ATOM 3739 C C . GLN B 1 225 ? 7.844 19 -13.945 1 91.62 225 GLN B C 1
ATOM 3741 O O . GLN B 1 225 ? 7.82 20.094 -13.375 1 91.62 225 GLN B O 1
ATOM 3746 N N . GLY B 1 226 ? 6.801 18.344 -14.344 1 95.69 226 GLY B N 1
ATOM 3747 C CA . GLY B 1 226 ? 5.5 18.828 -13.914 1 95.69 226 GLY B CA 1
ATOM 3748 C C . GLY B 1 226 ? 5.352 18.906 -12.406 1 95.69 226 GLY B C 1
ATOM 3749 O O . GLY B 1 226 ? 4.805 19.875 -11.875 1 95.69 226 GLY B O 1
ATOM 3750 N N . SER B 1 227 ? 5.914 17.938 -11.766 1 96.44 227 SER B N 1
ATOM 3751 C CA . SER B 1 227 ? 5.879 17.922 -10.305 1 96.44 227 SER B CA 1
ATOM 3752 C C . SER B 1 227 ? 6.684 19.062 -9.719 1 96.44 227 SER B C 1
ATOM 3754 O O . SER B 1 227 ? 6.273 19.672 -8.727 1 96.44 227 SER B O 1
ATOM 3756 N N . ALA B 1 228 ? 7.801 19.281 -10.312 1 97.19 228 ALA B N 1
ATOM 3757 C CA . ALA B 1 228 ? 8.633 20.391 -9.836 1 97.19 228 ALA B CA 1
ATOM 3758 C C . ALA B 1 228 ? 7.887 21.719 -9.953 1 97.19 228 ALA B C 1
ATOM 3760 O O . ALA B 1 228 ? 7.895 22.531 -9.016 1 97.19 228 ALA B O 1
ATOM 3761 N N . SER B 1 229 ? 7.273 21.938 -11.086 1 97.56 229 SER B N 1
ATOM 3762 C CA . SER B 1 229 ? 6.496 23.156 -11.289 1 97.56 229 SER B CA 1
ATOM 3763 C C . SER B 1 229 ? 5.34 23.234 -10.297 1 97.56 229 SER B C 1
ATOM 3765 O O . SER B 1 229 ? 5.078 24.297 -9.734 1 97.56 229 SER B O 1
ATOM 3767 N N . PHE B 1 230 ? 4.672 22.188 -10.125 1 98.38 230 PHE B N 1
ATOM 3768 C CA . PHE B 1 230 ? 3.564 22.078 -9.188 1 98.38 230 PHE B CA 1
ATOM 3769 C C . PHE B 1 230 ? 4.02 22.422 -7.773 1 98.38 230 PHE B C 1
ATOM 3771 O O . PHE B 1 230 ? 3.406 23.266 -7.102 1 98.38 230 PHE B O 1
ATOM 3778 N N . LEU B 1 231 ? 5.094 21.828 -7.379 1 97.81 231 LEU B N 1
ATOM 3779 C CA . LEU B 1 231 ? 5.602 22.016 -6.027 1 97.81 231 LEU B CA 1
ATOM 3780 C C . LEU B 1 231 ? 6.113 23.453 -5.84 1 97.81 231 LEU B C 1
ATOM 3782 O O . LEU B 1 231 ? 5.941 24.031 -4.773 1 97.81 231 LEU B O 1
ATOM 3786 N N . THR B 1 232 ? 6.738 23.984 -6.816 1 97.5 232 THR B N 1
ATOM 3787 C CA . THR B 1 232 ? 7.207 25.359 -6.762 1 97.5 232 THR B CA 1
ATOM 3788 C C . THR B 1 232 ? 6.051 26.312 -6.492 1 97.5 232 THR B C 1
ATOM 3790 O O . THR B 1 232 ? 6.219 27.328 -5.816 1 97.5 232 THR B O 1
ATOM 3793 N N . GLU B 1 233 ? 4.957 25.906 -6.957 1 97.94 233 GLU B N 1
ATOM 3794 C CA . GLU B 1 233 ? 3.781 26.766 -6.785 1 97.94 233 GLU B CA 1
ATOM 3795 C C . GLU B 1 233 ? 3.117 26.516 -5.434 1 97.94 233 GLU B C 1
ATOM 3797 O O . GLU B 1 233 ? 2.791 27.469 -4.715 1 97.94 233 GLU B O 1
ATOM 3802 N N . VAL B 1 234 ? 2.963 25.297 -5.059 1 98.19 234 VAL B N 1
ATOM 3803 C CA . VAL B 1 234 ? 2.039 25.031 -3.963 1 98.19 234 VAL B CA 1
ATOM 3804 C C . VAL B 1 234 ? 2.783 25.094 -2.631 1 98.19 234 VAL B C 1
ATOM 3806 O O . VAL B 1 234 ? 2.178 25.328 -1.583 1 98.19 234 VAL B O 1
ATOM 3809 N N . ILE B 1 235 ? 4.059 24.906 -2.617 1 97.44 235 ILE B N 1
ATOM 3810 C CA . ILE B 1 235 ? 4.781 24.828 -1.353 1 97.44 235 ILE B CA 1
ATOM 3811 C C . ILE B 1 235 ? 4.773 26.203 -0.676 1 97.44 235 ILE B C 1
ATOM 3813 O O . ILE B 1 235 ? 4.414 26.312 0.498 1 97.44 235 ILE B O 1
ATOM 3817 N N . PRO B 1 236 ? 5.152 27.297 -1.359 1 96.62 236 PRO B N 1
ATOM 3818 C CA . PRO B 1 236 ? 5.035 28.609 -0.702 1 96.62 236 PRO B CA 1
ATOM 3819 C C . PRO B 1 236 ? 3.617 28.891 -0.214 1 96.62 236 PRO B C 1
ATOM 3821 O O . PRO B 1 236 ? 3.438 29.516 0.838 1 96.62 236 PRO B O 1
ATOM 3824 N N . TRP B 1 237 ? 2.656 28.438 -0.957 1 98 237 TRP B N 1
ATOM 3825 C CA . TRP B 1 237 ? 1.271 28.625 -0.541 1 98 237 TRP B CA 1
ATOM 3826 C C . TRP B 1 237 ? 0.968 27.828 0.725 1 98 237 TRP B C 1
ATOM 3828 O O . TRP B 1 237 ? 0.389 28.359 1.676 1 98 237 TRP B O 1
ATOM 3838 N N . LEU B 1 238 ? 1.36 26.578 0.777 1 98.06 238 LEU B N 1
ATOM 3839 C CA . LEU B 1 238 ? 1.188 25.766 1.969 1 98.06 238 LEU B CA 1
ATOM 3840 C C . LEU B 1 238 ? 1.86 26.406 3.176 1 98.06 238 LEU B C 1
ATOM 3842 O O . LEU B 1 238 ? 1.282 26.453 4.266 1 98.06 238 LEU B O 1
ATOM 3846 N N . ASP B 1 239 ?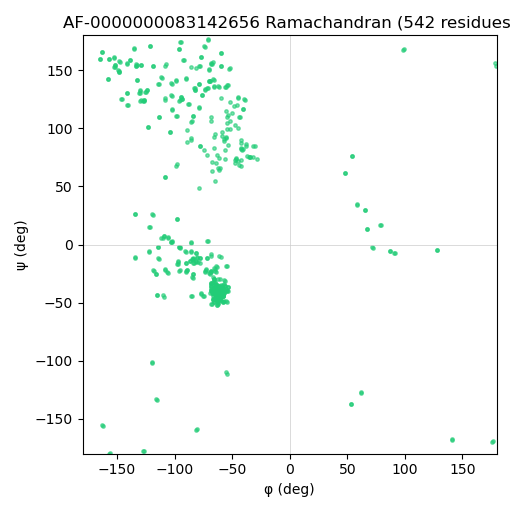 3.016 26.922 2.971 1 96.44 239 ASP B N 1
ATOM 3847 C CA . ASP B 1 239 ? 3.779 27.531 4.051 1 96.44 239 ASP B CA 1
ATOM 3848 C C . ASP B 1 239 ? 3.092 28.797 4.559 1 96.44 239 ASP B C 1
ATOM 3850 O O . ASP B 1 239 ? 3.229 29.156 5.73 1 96.44 239 ASP B O 1
ATOM 3854 N N . SER B 1 240 ? 2.391 29.406 3.723 1 96.56 240 SER B N 1
ATOM 3855 C CA . SER B 1 240 ? 1.744 30.656 4.078 1 96.56 240 SER B CA 1
ATOM 3856 C C . SER B 1 240 ? 0.421 30.422 4.793 1 96.56 240 SER B C 1
ATOM 3858 O O . SER B 1 240 ? -0.146 31.344 5.387 1 96.56 240 SER B O 1
ATOM 3860 N N . GLN B 1 241 ? -0.093 29.219 4.703 1 96.88 241 GLN B N 1
ATOM 3861 C CA . GLN B 1 241 ? -1.366 28.891 5.34 1 96.88 241 GLN B CA 1
ATOM 3862 C C . GLN B 1 241 ? -1.184 28.641 6.832 1 96.88 241 GLN B C 1
ATOM 3864 O O . GLN B 1 241 ? -0.566 27.641 7.223 1 96.88 241 GLN B O 1
ATOM 3869 N N . SER B 1 242 ? -1.84 29.469 7.656 1 95.56 242 SER B N 1
ATOM 3870 C CA . SER B 1 242 ? -1.695 29.297 9.102 1 95.56 242 SER B CA 1
ATOM 3871 C C . SER B 1 242 ? -2.381 28.031 9.586 1 95.56 242 SER B C 1
ATOM 3873 O O . SER B 1 242 ? -1.969 27.438 10.586 1 95.56 242 SER B O 1
ATOM 3875 N N . GLY B 1 243 ? -3.357 27.547 8.875 1 96.94 243 GLY B N 1
ATOM 3876 C CA . GLY B 1 243 ? -4.09 26.359 9.281 1 96.94 243 GLY B CA 1
ATOM 3877 C C . GLY B 1 243 ? -3.42 25.062 8.852 1 96.94 243 GLY B C 1
ATOM 3878 O O . GLY B 1 243 ? -3.803 23.984 9.297 1 96.94 243 GLY B O 1
ATOM 3879 N N . ILE B 1 244 ? -2.445 25.203 7.977 1 98.31 244 ILE B N 1
ATOM 3880 C CA . ILE B 1 244 ? -1.683 24.031 7.535 1 98.31 244 ILE B CA 1
ATOM 3881 C C . ILE B 1 244 ? -0.405 23.906 8.367 1 98.31 244 ILE B C 1
ATOM 3883 O O . ILE B 1 244 ? 0.435 24.812 8.359 1 98.31 244 ILE B O 1
ATOM 3887 N N . ASN B 1 245 ? -0.253 22.734 8.984 1 97.69 245 ASN B N 1
ATOM 3888 C CA . ASN B 1 245 ? 0.869 22.609 9.906 1 97.69 245 ASN B CA 1
ATOM 3889 C C . ASN B 1 245 ? 1.867 21.562 9.438 1 97.69 245 ASN B C 1
ATOM 3891 O O . ASN B 1 245 ? 3.049 21.625 9.781 1 97.69 245 ASN B O 1
ATOM 3895 N N . ARG B 1 246 ? 1.361 20.625 8.656 1 98.38 246 ARG B N 1
ATOM 3896 C CA . ARG B 1 246 ? 2.266 19.609 8.117 1 98.38 246 ARG B CA 1
ATOM 3897 C C . ARG B 1 246 ? 1.801 19.141 6.742 1 98.38 246 ARG B C 1
ATOM 3899 O O . ARG B 1 246 ? 0.602 19.125 6.457 1 98.38 246 ARG B O 1
ATOM 3906 N N . TYR B 1 247 ? 2.746 18.797 5.957 1 98.56 247 TYR B N 1
ATOM 3907 C CA . TYR B 1 247 ? 2.457 18.172 4.668 1 98.56 247 TYR B CA 1
ATOM 3908 C C . TYR B 1 247 ? 3.6 17.266 4.23 1 98.56 247 TYR B C 1
ATOM 3910 O O . TYR B 1 247 ? 4.746 17.453 4.645 1 98.56 247 TYR B O 1
ATOM 3918 N N . ALA B 1 248 ? 3.248 16.297 3.457 1 98.5 248 ALA B N 1
ATOM 3919 C CA . ALA B 1 248 ? 4.227 15.367 2.904 1 98.5 248 ALA B CA 1
ATOM 3920 C C . ALA B 1 248 ? 3.885 15.008 1.461 1 98.5 248 ALA B C 1
ATOM 3922 O O . ALA B 1 248 ? 2.822 14.438 1.189 1 98.5 248 ALA B O 1
ATOM 3923 N N . TYR B 1 249 ? 4.816 15.312 0.559 1 97.56 249 TYR B N 1
ATOM 3924 C CA . TYR B 1 249 ? 4.66 14.945 -0.842 1 97.56 249 TYR B CA 1
ATOM 3925 C C . TYR B 1 249 ? 4.781 13.438 -1.023 1 97.56 249 TYR B C 1
ATOM 3927 O O . TYR B 1 249 ? 5.594 12.789 -0.36 1 97.56 249 TYR B O 1
ATOM 3935 N N . PHE B 1 250 ? 3.926 12.914 -1.917 1 97.31 250 PHE B N 1
ATOM 3936 C CA . PHE B 1 250 ? 4.086 11.523 -2.307 1 97.31 250 PHE B CA 1
ATOM 3937 C C . PHE B 1 250 ? 5.102 11.391 -3.438 1 97.31 250 PHE B C 1
ATOM 3939 O O . PHE B 1 250 ? 4.844 11.812 -4.562 1 97.31 250 PHE B O 1
ATOM 3946 N N . MET B 1 251 ? 6.473 10.859 -3.262 1 95.94 251 MET B N 1
ATOM 3947 C CA . MET B 1 251 ? 6.902 10.523 -1.908 1 95.94 251 MET B CA 1
ATOM 3948 C C . MET B 1 251 ? 8.422 10.57 -1.787 1 95.94 251 MET B C 1
ATOM 3950 O O . MET B 1 251 ? 9.109 11.008 -2.715 1 95.94 251 MET B O 1
ATOM 3954 N N . CYS B 1 252 ? 8.906 10.281 -0.631 1 96.56 252 CYS B N 1
ATOM 3955 C CA . CYS B 1 252 ? 10.344 10.227 -0.366 1 96.56 252 CYS B CA 1
ATOM 3956 C C . CYS B 1 252 ? 10.945 8.93 -0.892 1 96.56 252 CYS B C 1
ATOM 3958 O O . CYS B 1 252 ? 11.117 7.969 -0.138 1 96.56 252 CYS B O 1
ATOM 3960 N N . ALA B 1 253 ? 11.273 8.984 -2.184 1 96.75 253 ALA B N 1
ATOM 3961 C CA . ALA B 1 253 ? 11.844 7.82 -2.854 1 96.75 253 ALA B CA 1
ATOM 3962 C C . ALA B 1 253 ? 12.516 8.211 -4.168 1 96.75 253 ALA B C 1
ATOM 3964 O O . ALA B 1 253 ? 12.305 9.32 -4.672 1 96.75 253 ALA B O 1
ATOM 3965 N N . ASP B 1 254 ? 13.289 7.305 -4.691 1 95.12 254 ASP B N 1
ATOM 3966 C CA . ASP B 1 254 ? 13.875 7.461 -6.016 1 95.12 254 ASP B CA 1
ATOM 3967 C C . ASP B 1 254 ? 12.797 7.559 -7.09 1 95.12 254 ASP B C 1
ATOM 3969 O O . ASP B 1 254 ? 11.836 6.789 -7.082 1 95.12 254 ASP B O 1
ATOM 3973 N N . GLY B 1 255 ? 12.961 8.508 -8.031 1 94.25 255 GLY B N 1
ATOM 3974 C CA . GLY B 1 255 ? 11.984 8.703 -9.086 1 94.25 255 GLY B CA 1
ATOM 3975 C C . GLY B 1 255 ? 10.859 9.641 -8.695 1 94.25 255 GLY B C 1
ATOM 3976 O O . GLY B 1 255 ? 9.992 9.945 -9.508 1 94.25 255 GLY B O 1
ATOM 3977 N N . PHE B 1 256 ? 10.875 10.031 -7.461 1 96.06 256 PHE B N 1
ATOM 3978 C CA . PHE B 1 256 ? 9.961 11.031 -6.926 1 96.06 256 PHE B CA 1
ATOM 3979 C C . PHE B 1 256 ? 10.734 12.234 -6.395 1 96.06 256 PHE B C 1
ATOM 3981 O O . PHE B 1 256 ? 11.336 12.984 -7.168 1 96.06 256 PHE B O 1
ATOM 3988 N N . LEU B 1 257 ? 10.891 12.312 -5.094 1 96.25 257 LEU B N 1
ATOM 3989 C CA . LEU B 1 257 ? 11.641 13.438 -4.535 1 96.25 257 LEU B CA 1
ATOM 3990 C C . LEU B 1 257 ? 13.141 13.219 -4.691 1 96.25 257 LEU B C 1
ATOM 3992 O O . LEU B 1 257 ? 13.922 14.164 -4.555 1 96.25 257 LEU B O 1
ATOM 3996 N N . LEU B 1 258 ? 13.484 12.016 -4.969 1 95.56 258 LEU B N 1
ATOM 3997 C CA . LEU B 1 258 ? 14.898 11.672 -5.07 1 95.56 258 LEU B CA 1
ATOM 3998 C C . LEU B 1 258 ? 15.234 11.164 -6.465 1 95.56 258 LEU B C 1
ATOM 4000 O O . LEU B 1 258 ? 14.359 10.688 -7.188 1 95.56 258 LEU B O 1
ATOM 4004 N N . GLN B 1 259 ? 16.391 11.305 -6.875 1 94.62 259 GLN B N 1
ATOM 4005 C CA . GLN B 1 259 ? 17.062 10.648 -7.988 1 94.62 259 GLN B CA 1
ATOM 4006 C C . GLN B 1 259 ? 18.344 9.938 -7.523 1 94.62 259 GLN B C 1
ATOM 4008 O O . GLN B 1 259 ? 19.406 10.555 -7.43 1 94.62 259 GLN B O 1
ATOM 4013 N N . GLY B 1 260 ? 18.188 8.625 -7.383 1 91.69 260 GLY B N 1
ATOM 4014 C CA . GLY B 1 260 ? 19.203 7.98 -6.559 1 91.69 260 GLY B CA 1
ATOM 4015 C C . GLY B 1 260 ? 19.219 8.484 -5.129 1 91.69 260 GLY B C 1
ATOM 4016 O O . GLY B 1 260 ? 18.188 8.477 -4.449 1 91.69 260 GLY B O 1
ATOM 4017 N N . THR B 1 261 ? 20.391 8.883 -4.684 1 92.44 261 THR B N 1
ATOM 4018 C CA . THR B 1 261 ? 20.516 9.438 -3.34 1 92.44 261 THR B CA 1
ATOM 4019 C C . THR B 1 261 ? 20.438 10.961 -3.373 1 92.44 261 THR B C 1
ATOM 4021 O O . THR B 1 261 ? 20.406 11.609 -2.324 1 92.44 261 THR B O 1
ATOM 4024 N N . ASP B 1 262 ? 20.344 11.5 -4.57 1 94.31 262 ASP B N 1
ATOM 4025 C CA . ASP B 1 262 ? 20.297 12.953 -4.711 1 94.31 262 ASP B CA 1
ATOM 4026 C C . ASP B 1 262 ? 18.859 13.445 -4.82 1 94.31 262 ASP B C 1
ATOM 4028 O O . ASP B 1 262 ? 17.938 12.648 -5.02 1 94.31 262 ASP B O 1
ATOM 4032 N N . LEU B 1 263 ? 18.734 14.766 -4.707 1 95.5 263 LEU B N 1
ATOM 4033 C CA . LEU B 1 263 ? 17.422 15.359 -4.922 1 95.5 263 LEU B CA 1
ATOM 4034 C C . LEU B 1 263 ? 17.062 15.359 -6.402 1 95.5 263 LEU B C 1
ATOM 4036 O O . LEU B 1 263 ? 17.906 15.648 -7.254 1 95.5 263 LEU B O 1
ATOM 4040 N N . SER B 1 264 ? 15.891 14.961 -6.676 1 95.69 264 SER B N 1
ATOM 4041 C CA . SER B 1 264 ? 15.328 15.203 -8 1 95.69 264 SER B CA 1
ATOM 4042 C C . SER B 1 264 ? 14.945 16.672 -8.188 1 95.69 264 SER B C 1
ATOM 4044 O O . SER B 1 264 ? 14.977 17.438 -7.23 1 95.69 264 SER B O 1
ATOM 4046 N N . PRO B 1 265 ? 14.602 17.047 -9.469 1 95.19 265 PRO B N 1
ATOM 4047 C CA . PRO B 1 265 ? 14.062 18.406 -9.625 1 95.19 265 PRO B CA 1
ATOM 4048 C C . PRO B 1 265 ? 12.875 18.672 -8.711 1 95.19 265 PRO B C 1
ATOM 4050 O O . PRO B 1 265 ? 12.766 19.766 -8.148 1 95.19 265 PRO B O 1
ATOM 4053 N N . SER B 1 266 ? 12.023 17.656 -8.578 1 95.88 266 SER B N 1
ATOM 4054 C CA . SER B 1 266 ? 10.898 17.828 -7.664 1 95.88 266 SER B CA 1
ATOM 4055 C C . SER B 1 266 ? 11.367 17.906 -6.215 1 95.88 266 SER B C 1
ATOM 4057 O O . SER B 1 266 ? 10.797 18.641 -5.406 1 95.88 266 SER B O 1
ATOM 4059 N N . GLY B 1 267 ? 12.344 17.078 -5.898 1 96.06 267 GLY B N 1
ATOM 4060 C CA . GLY B 1 267 ? 12.906 17.156 -4.559 1 96.06 267 GLY B CA 1
ATOM 4061 C C . GLY B 1 267 ? 13.484 18.516 -4.223 1 96.06 267 GLY B C 1
ATOM 4062 O O . GLY B 1 267 ? 13.305 19.016 -3.109 1 96.06 267 GLY B O 1
ATOM 4063 N N . LYS B 1 268 ? 14.164 19.125 -5.16 1 95.38 268 LYS B N 1
ATOM 4064 C CA . LYS B 1 268 ? 14.711 20.469 -4.965 1 95.38 268 LYS B CA 1
ATOM 4065 C C . LYS B 1 268 ? 13.594 21.484 -4.762 1 95.38 268 LYS B C 1
ATOM 4067 O O . LYS B 1 268 ? 13.68 22.328 -3.873 1 95.38 268 LYS B O 1
ATOM 4072 N N . ALA B 1 269 ? 12.602 21.359 -5.605 1 95.81 269 ALA B N 1
ATOM 4073 C CA . ALA B 1 269 ? 11.461 22.266 -5.469 1 95.81 269 ALA B CA 1
ATOM 4074 C C . ALA B 1 269 ? 10.773 22.078 -4.117 1 95.81 269 ALA B C 1
ATOM 4076 O O . ALA B 1 269 ? 10.344 23.062 -3.496 1 95.81 269 ALA B O 1
ATOM 4077 N N . TYR B 1 270 ? 10.703 20.875 -3.609 1 96.31 270 TYR B N 1
ATOM 4078 C CA . TYR B 1 270 ? 10.023 20.531 -2.365 1 96.31 270 TYR B CA 1
ATOM 4079 C C . TYR B 1 270 ? 10.758 21.125 -1.166 1 96.31 270 TYR B C 1
ATOM 4081 O O . TYR B 1 270 ? 10.125 21.625 -0.229 1 96.31 270 TYR B O 1
ATOM 4089 N N . LEU B 1 271 ? 12.078 21.141 -1.278 1 93.44 271 LEU B N 1
ATOM 4090 C CA . LEU B 1 271 ? 12.859 21.547 -0.12 1 93.44 271 LEU B CA 1
ATOM 4091 C C . LEU B 1 271 ? 13.234 23.031 -0.214 1 93.44 271 LEU B C 1
ATOM 4093 O O . LEU B 1 271 ? 13.633 23.641 0.782 1 93.44 271 LEU B O 1
ATOM 4097 N N . SER B 1 272 ? 13.273 23.688 -1.368 1 80.5 272 SER B N 1
ATOM 4098 C CA . SER B 1 272 ? 13.789 25.047 -1.544 1 80.5 272 SER B CA 1
ATOM 4099 C C . SER B 1 272 ? 12.656 26.062 -1.534 1 80.5 272 SER B C 1
ATOM 4101 O O . SER B 1 272 ? 12.906 27.266 -1.444 1 80.5 272 SER B O 1
ATOM 4103 N N . SER B 1 273 ? 11.555 25.625 -1.695 1 67.12 273 SER B N 1
ATOM 4104 C CA . SER B 1 273 ? 10.516 26.641 -1.888 1 67.12 273 SER B CA 1
ATOM 4105 C C . SER B 1 273 ? 10.148 27.312 -0.57 1 67.12 273 SER B C 1
ATOM 4107 O O . SER B 1 273 ? 10.297 26.719 0.5 1 67.12 273 SER B O 1
#

Radius of gyration: 33.24 Å; Cα contacts (8 Å, |Δi|>4): 1108; chains: 2; bounding box: 145×100×103 Å

Organism: NCBI:txid138285

InterPro domains:
  IPR017853 Glycoside hydrolase superfamily [SSF51445] (61-270)
  IPR024655 Asl1-like, glycosyl hydrolase catalytic domain [PF11790] (41-270)
  IPR053183 Alkali-sensitive linkage protein [PTHR34154] (17-272)

Sequence (546 aa):
MVSFTTLIGAGLLATTAMAAPHTHQHSHTQLSQRSPSTKRGAAYNHLSDVQSLHQNGGISWAYDWNMVSSGNLPAGVEFVPMLWGSKMFGDWFSTIPTVLASGASYIMGFNEPDVSAQASMTPADAADSYAKYITPFSGQAKLVTPAVSNAGGPNMGLGWMRQFLDACTHCSMSVLAVHWYGDSADEFKIFVTQAQELAASYGLQETWVTEFALNSAINPGGDVQGSASFLTEVIPWLDSQSGINRYAYFMCADGFLLQGTDLSPSGKAYLSSMVSFTTLIGAGLLATTAMAAPHTHQHSHTQLSQRSPSTKRGAAYNHLSDVQSLHQNGGISWAYDWNMVSSGNLPAGVEFVPMLWGSKMFGDWFSTIPTVLASGASYIMGFNEPDVSAQASMTPADAADSYAKYITPFSGQAKLVTPAVSNAGGPNMGLGWMRQFLDACTHCSMSVLAVHWYGDSADEFKIFVTQAQELAASYGLQETWVTEFALNSAINPGGDVQGSASFLTEVIPWLDSQSGINRYAYFMCADGFLLQGTDLSPSGKAYLSS

Nearest PDB structures (foldseek):
  6uaz-assembly2_B  TM=9.547E-01  e=1.260E-28  Blastomyces gilchristii
  6uax-assembly2_B  TM=8.071E-01  e=1.073E-17  Sorangium cellulosum So ce56
  6ub8-assembly5_E  TM=8.078E-01  e=1.130E-13  Aureobasidium namibiae CBS 147.97
  1r7o-assembly1_A  TM=4.347E-01  e=1.664E-02  Cellvibrio japonicus
  6d33-assembly1_B  TM=4.356E-01  e=7.633E-02  Halalkalibacterium halodurans C-125

Foldseek 3Di:
DPPPPPPPPPPPPPPPPPPDPPPPPPPPPVLPQPDWAQFEEFADQDLLLQVLLCVVFNHQEYEDLAQDPVDDHDPRYAYEGEPAADVCQVCQVVRNVVNLVVPHAEYEYHEACLDCVGRVDQLQRRLVCLQVRPQVCLVRHAYEYHEFECDDDLSGHVNRVLSNLVNNVSNNHQEYEYEYEEAALVVVVVSQVVSLVSCVVSNRQAYEHAEYDYPQQLDQLGCLVVLLVSLLPCVVVLSVDNRYRHYAYPHSDDSHQDPVSHGGSNVCSNRRD/DDPPDPPDPPPPPPPPPPPDPPPPPPPPPPLPQPDWAQFEEFADQDLLLQVLLCVVFNHQEYEDLAQDPVDDHDPRYAYEGEPAADVCQVCQVVRNVVNLVVPHAEYEYHEACLDCVGRVDQLQRRLVCLQVRPQVCLVRHAYEYHEFECDDDLRGHVNRVLSNLVNNVSSNHQEYEYEYEEAALVVVVVSQVVSLVSCVVSNRQAYEHAEYDYPQQLDQLGCLVVLLVSLLPCVVVLSPDNRYRHYAYPHSDDSHQDPVSHGGSNVCSNRRD